Protein AF-0000000081599280 (afdb_homodimer)

Nearest PDB structures (foldseek):
  1cdo-assembly1_B  TM=9.807E-01  e=1.384E-72  Gadus morhua callarias
  8e7u-assembly1_A  TM=9.708E-01  e=4.066E-59  Equus caballus
  7u9n-assembly1_A  TM=9.710E-01  e=2.262E-58  Equus caballus
  1p0c-assembly1_A  TM=9.677E-01  e=3.759E-55  Pelophylax perezi
  8h2a-assembly1_B  TM=9.079E-01  e=8.576E-33  Formosa agariphila

Sequence (756 aa):
MSTAGKVIKCKAAVAWEPNKPMVIEEIEVAPPQANEVRIKIVATGVCHTDLYHLFEGMHKDGFPAVLGHEGAGIVESVGPGVTEFQPGDKVIPLFISQCRECRFCKNPKTNQCEKGWAADSHDVMALAESRFTCKGKKVLQFMGTSTFSEYTVMNQMAVAKIDPAAPLDKVCLLGCGVCTGYGAAVNTAKVEPGSTCAVFGLGAVGLAAVMGCKAAGAKRIIAVDINPDKFEKAKVFGATEFVNPKDHNKPINEVLAEMTGGGVDYSLECVGNVAVMRSALESCIKGWGVSVLVGWTDLHDFAARPIQLIAGRTWKGSLFGGFKSKDGVPEMVKAYLNKKVKLDEFITHKMTLDQVNDAIELMKHGKCIRTVLSVSPQMSTAGKVIKCKAAVAWEPNKPMVIEEIEVAPPQANEVRIKIVATGVCHTDLYHLFEGMHKDGFPAVLGHEGAGIVESVGPGVTEFQPGDKVIPLFISQCRECRFCKNPKTNQCEKGWAADSHDVMALAESRFTCKGKKVLQFMGTSTFSEYTVMNQMAVAKIDPAAPLDKVCLLGCGVCTGYGAAVNTAKVEPGSTCAVFGLGAVGLAAVMGCKAAGAKRIIAVDINPDKFEKAKVFGATEFVNPKDHNKPINEVLAEMTGGGVDYSLECVGNVAVMRSALESCIKGWGVSVLVGWTDLHDFAARPIQLIAGRTWKGSLFGGFKSKDGVPEMVKAYLNKKVKLDEFITHKMTLDQVNDAIELMKHGKCIRTVLSVSPQ

InterPro domains:
  IPR002328 Alcohol dehydrogenase, zinc-type, conserved site [PS00059] (68-82)
  IPR011032 GroES-like superfamily [SSF50129] (3-191)
  IPR011032 GroES-like superfamily [SSF50129] (325-373)
  IPR013149 Alcohol dehydrogenase-like, C-terminal [PF00107] (204-332)
  IPR013154 Alcohol dehydrogenase-like, N-terminal [PF08240] (34-162)
  IPR020843 Enoylreductase domain [SM00829] (17-373)
  IPR036291 NAD(P)-binding domain superfamily [SSF51735] (167-339)

pLDDT: mean 96.65, std 4.57, range [48.19, 99.0]

Secondary structure (DSSP, 8-state):
---TTS-EEEEEEEE-STTS--EEEEEEEPPP-TTEEEEEEEEEE--HHHHIIIIIS--STT-SEE---EEEEEEEEE-TT--S--TT-EEEE-SS---SSSHHHH-TT----TTSGGGT-TTTTS-S--SEEETTEEEEEGGGT--SBSEEEEEGGGEEE--TTS-HHHHGGGGTHHHHHHHIIIIIS---TT-EEEEE--SHHHHHHHHHHHHHT-SEEEEE-S-GGGHHHHHHHT--EEE-GGG-SS-HHHHHHHHHTS-BSEEEE-S--HHHHHHHHHTBPTTT-EEEE-S---SS-EEE-THHHHTT-EEEE-SGGG--HHHHHHHHHHHHHTTSS--GGGEEEEEEGGGHHHHHHHHHTT--SEEEEE-S--/---TTS-EEEEEEEE-STTS--EEEEEEEPPP-TTEEEEEEEEEE--HHHHIIIIIS---TT-SEE---EEEEEEEEE-TT--S--TT-EEEE-SS---SSSHHHH-TT----TTSGGGT-TTTTS-S--SEEETTEEEEEGGGT--SBSEEEEEGGGEEE--TTS-HHHHGGGGTHHHHHHHIIIIIS---TT-EEEEE--SHHHHHHHHHHHHHT-SEEEEE-S-GGGHHHHHHHT--EEE-GGG-SS-HHHHHHHHHTS-BSEEEE-S--HHHHHHHHHTBPTTT-EEEE-S---SS-EEE-THHHHTT-EEEE-SGGG--HHHHHHHHHHHHHTTSS--GGGEEEEEEGGGHHHHHHHHHTT--SEEEEE-S--

Solvent-accessible surface area (backbone atoms only — not comparable to full-atom values): 36415 Å² total; per-residue (Å²): 129,83,62,64,83,34,71,42,78,40,53,27,37,34,30,65,48,65,72,50,77,60,41,83,37,70,30,38,36,50,44,39,48,76,34,12,31,21,32,37,26,25,15,20,33,64,52,66,68,51,50,34,56,36,66,64,63,78,46,77,60,55,53,29,15,25,39,32,45,17,13,11,27,31,29,62,34,67,16,59,83,49,79,89,69,53,64,68,40,36,33,30,42,28,52,54,18,43,73,66,70,44,77,40,43,65,34,91,68,31,36,51,25,74,85,30,56,65,59,82,21,66,85,40,33,35,44,90,75,54,58,34,31,42,94,89,34,76,28,31,28,27,45,55,35,14,40,40,21,34,54,35,56,36,51,54,44,25,42,22,69,44,66,80,82,58,56,42,77,52,57,6,42,50,28,34,49,40,36,26,15,21,22,28,24,45,61,56,66,46,50,46,66,66,33,37,35,35,35,34,26,66,47,46,34,19,37,21,23,36,32,16,32,41,73,36,35,35,66,38,28,32,37,31,34,81,55,72,82,44,50,67,59,32,43,77,38,48,36,72,42,78,45,43,55,80,79,47,94,58,62,54,26,58,54,44,15,68,76,55,77,53,20,23,48,32,19,39,26,34,67,33,46,47,70,54,44,34,39,32,47,62,20,21,16,71,27,58,7,34,20,32,39,54,32,71,54,83,86,56,58,29,53,47,54,48,57,58,23,26,48,26,17,34,42,35,23,28,51,57,4,47,40,41,36,52,68,40,42,37,52,51,51,51,33,34,78,68,69,73,42,87,49,71,88,47,56,69,43,78,46,40,58,91,41,48,62,58,50,50,51,35,50,75,68,65,73,50,56,25,39,32,24,44,56,35,88,125,128,84,62,65,84,34,72,41,77,42,53,28,37,34,31,65,50,64,72,50,78,59,41,84,39,72,30,38,37,50,45,39,48,77,34,12,31,21,31,37,26,26,14,20,34,64,53,67,67,51,50,34,55,37,64,63,63,79,46,76,60,55,53,30,16,26,40,34,45,18,15,11,28,30,30,62,33,68,16,60,81,50,77,90,68,53,65,69,40,35,34,31,42,29,52,53,20,44,75,66,69,46,76,41,44,66,33,91,68,33,34,50,25,76,86,29,54,64,58,80,22,66,87,41,35,34,44,91,74,55,57,36,32,42,95,90,35,77,27,33,28,28,45,55,35,14,39,39,21,34,55,36,57,36,52,54,45,26,42,22,70,44,66,81,81,58,57,42,78,53,57,5,41,52,28,35,48,42,35,26,14,21,20,28,23,44,61,56,66,48,49,46,65,67,33,35,34,35,35,33,27,67,47,45,33,18,36,22,23,36,32,17,32,41,73,37,36,36,67,38,29,33,38,30,34,82,55,71,80,45,50,67,60,33,43,76,36,48,35,72,42,76,44,43,54,80,82,49,95,57,59,56,27,59,56,43,15,66,76,56,76,53,20,24,48,32,19,38,26,35,67,32,44,47,70,53,44,36,40,34,47,61,20,20,16,71,28,57,8,35,20,32,41,54,31,72,55,84,86,58,58,29,51,46,54,48,57,60,24,26,48,27,18,33,43,35,23,26,50,57,4,46,41,42,35,52,68,40,42,37,51,51,51,52,33,32,77,68,68,76,43,88,50,70,87,46,54,69,42,80,46,40,57,91,41,48,62,60,51,51,50,34,53,76,68,65,72,50,56,24,39,32,24,45,56,37,86,126

Organism: NCBI:txid303518

Foldseek 3Di:
DQCAQHKDWFWFFKQAFAPDGTDIATKIFGHEEAQKWKWQWFKFWDDVVQVCRRYNQPDGAQPGAQDGQLTKTFTRCYYHPHDPDDGGFIKAFALAFAPCPDPQNVDLQFLHDCPGCCNPPVSNQFDPDARMDGPRHDHTYGSQHRSSIRMGMHGPRRMAGADPVFDRLFLSNLNFQLLLQLLLQCPVLVAAAAFAEEFEDQFSSRLSVLLNNVLRHYPAYEYEDQDCVSVVLSVVSHHDHYDHCVVDPDQVLVVLCVVVVAATQEYEYAAADLVVQQSRLSRHHFAHHEYEYRHHDDPDDHDDDPCSPVRHYHYYYTGSSRDNRNPVSNVVSVCVVVVNDDRPSQEDEEEASVCVSVQSVCVVVVNHRMYMHGYDHD/DQCAQHKDWWWFFKDAFAPDGTDIATKIFGHEEAQKWKWFWFKFWDDVVQVCRRYNLPDGAQPGAQDGQLTKTFTRCYYHPHDPDDGGFIKAFALAFAPCPDPQNVDLLFLHDCPGCCNPPVSNQFDPDARMDGPRHDHTYGSQHRSRIRMGMHRPRRMAGADPVFDRLFLSNLNFQLLLQLLLQCPVLVAAAAFAEEFEDQFSSRLSVLLNNVLRHYPAYEYEDQDCVSVVLSVVSHHDHYDHCVVDPDQVLVVLCVVVVAATQEYEYAAADLVVQQSRLSRHHFAHHEYEYRHHDDPDDHDDDPCSPVRHYHYYYTGSSRDNRNPVSNVVSVCVVVVNDDRPSQEDEEEASVCVSVQSVCVVVVNHRMYMHGYDHD

Radius of gyration: 29.61 Å; Cα contacts (8 Å, |Δi|>4): 2128; chains: 2; bounding box: 52×96×65 Å

Structure (mmCIF, N/CA/C/O backbone):
data_AF-0000000081599280-model_v1
#
loop_
_entity.id
_entity.type
_entity.pdbx_description
1 polymer 'Alcohol dehydrogenase 1'
#
loop_
_atom_site.group_PDB
_atom_site.id
_atom_site.type_symbol
_atom_site.label_atom_id
_atom_site.label_alt_id
_atom_site.label_comp_id
_atom_site.label_asym_id
_atom_site.label_entity_id
_atom_site.label_seq_id
_atom_site.pdbx_PDB_ins_code
_atom_site.Cartn_x
_atom_site.Cartn_y
_atom_site.Cartn_z
_atom_site.occupancy
_atom_site.B_iso_or_equiv
_atom_site.auth_seq_id
_atom_site.auth_comp_id
_atom_site.auth_asym_id
_atom_site.auth_atom_id
_atom_site.pdbx_PDB_model_num
ATOM 1 N N . MET A 1 1 ? 10.539 -51.188 -18.266 1 48.19 1 MET A N 1
ATOM 2 C CA . MET A 1 1 ? 11.914 -50.719 -18.359 1 48.19 1 MET A CA 1
ATOM 3 C C . MET A 1 1 ? 12.062 -49.344 -17.703 1 48.19 1 MET A C 1
ATOM 5 O O . MET A 1 1 ? 11.164 -48.5 -17.797 1 48.19 1 MET A O 1
ATOM 9 N N . SER A 1 2 ? 13.164 -49.156 -16.891 1 67.81 2 SER A N 1
ATOM 10 C CA . SER A 1 2 ? 13.328 -47.938 -16.125 1 67.81 2 SER A CA 1
ATOM 11 C C . SER A 1 2 ? 13.516 -46.719 -17.031 1 67.81 2 SER A C 1
ATOM 13 O O . SER A 1 2 ? 14.258 -46.812 -18.016 1 67.81 2 SER A O 1
ATOM 15 N N . THR A 1 3 ? 12.648 -45.781 -17.078 1 82.06 3 THR A N 1
ATOM 16 C CA . THR A 1 3 ? 12.742 -44.562 -17.891 1 82.06 3 THR A CA 1
ATOM 17 C C . THR A 1 3 ? 13.781 -43.625 -17.312 1 82.06 3 THR A C 1
ATOM 19 O O . THR A 1 3 ? 14.055 -42.562 -17.891 1 82.06 3 THR A O 1
ATOM 22 N N . ALA A 1 4 ? 14.43 -44.062 -16.312 1 85.12 4 ALA A N 1
ATOM 23 C CA . ALA A 1 4 ? 15.453 -43.25 -15.688 1 85.12 4 ALA A CA 1
ATOM 24 C C . ALA A 1 4 ? 16.609 -43 -16.641 1 85.12 4 ALA A C 1
ATOM 26 O O . ALA A 1 4 ? 17.109 -43.906 -17.281 1 85.12 4 ALA A O 1
ATOM 27 N N . GLY A 1 5 ? 16.906 -41.75 -16.688 1 88.88 5 GLY A N 1
ATOM 28 C CA . GLY A 1 5 ? 18.047 -41.344 -17.5 1 88.88 5 GLY A CA 1
ATOM 29 C C . GLY A 1 5 ? 17.734 -41.344 -18.984 1 88.88 5 GLY A C 1
ATOM 30 O O . GLY A 1 5 ? 18.625 -41.062 -19.812 1 88.88 5 GLY A O 1
ATOM 31 N N . LYS A 1 6 ? 16.531 -41.562 -19.406 1 95.81 6 LYS A N 1
ATOM 32 C CA . LYS A 1 6 ? 16.156 -41.625 -20.812 1 95.81 6 LYS A CA 1
ATOM 33 C C . LYS A 1 6 ? 15.125 -40.562 -21.156 1 95.81 6 LYS A C 1
ATOM 35 O O . LYS A 1 6 ? 14.398 -40.094 -20.281 1 95.81 6 LYS A O 1
ATOM 40 N N . VAL A 1 7 ? 15.141 -40.219 -22.406 1 97.5 7 VAL A N 1
ATOM 41 C CA . VAL A 1 7 ? 14.078 -39.344 -22.906 1 97.5 7 VAL A CA 1
ATOM 42 C C . VAL A 1 7 ? 12.75 -40.094 -22.922 1 97.5 7 VAL A C 1
ATOM 44 O O . VAL A 1 7 ? 12.703 -41.281 -23.328 1 97.5 7 VAL A O 1
ATOM 47 N N . ILE A 1 8 ? 11.719 -39.469 -22.484 1 97.75 8 ILE A N 1
ATOM 48 C CA . ILE A 1 8 ? 10.383 -40.062 -22.531 1 97.75 8 ILE A CA 1
ATOM 49 C C . ILE A 1 8 ? 9.547 -39.344 -23.594 1 97.75 8 ILE A C 1
ATOM 51 O O . ILE A 1 8 ? 9.578 -38.125 -23.703 1 97.75 8 ILE A O 1
ATOM 55 N N . LYS A 1 9 ? 8.914 -40.125 -24.391 1 97.81 9 LYS A N 1
ATOM 56 C CA . LYS A 1 9 ? 7.883 -39.594 -25.266 1 97.81 9 LYS A CA 1
ATOM 57 C C . LYS A 1 9 ? 6.504 -39.688 -24.625 1 97.81 9 LYS A C 1
ATOM 59 O O . LYS A 1 9 ? 6.121 -40.75 -24.141 1 97.81 9 LYS A O 1
ATOM 64 N N . CYS A 1 10 ? 5.844 -38.625 -24.594 1 97.69 10 CYS A N 1
ATOM 65 C CA . CYS A 1 10 ? 4.551 -38.656 -23.922 1 97.69 10 CYS A CA 1
ATOM 66 C C . CYS A 1 10 ? 3.619 -37.562 -24.484 1 97.69 10 CYS A C 1
ATOM 68 O O . CYS A 1 10 ? 4.027 -36.75 -25.328 1 97.69 10 CYS A O 1
ATOM 70 N N . LYS A 1 11 ? 2.404 -37.594 -23.969 1 98.31 11 LYS A N 1
ATOM 71 C CA . LYS A 1 11 ? 1.356 -36.688 -24.406 1 98.31 11 LYS A CA 1
ATOM 72 C C . LYS A 1 11 ? 1.423 -35.375 -23.641 1 98.31 11 LYS A C 1
ATOM 74 O O . LYS A 1 11 ? 1.65 -35.344 -22.422 1 98.31 11 LYS A O 1
ATOM 79 N N . ALA A 1 12 ? 1.221 -34.25 -24.375 1 98.81 12 ALA A N 1
ATOM 80 C CA . ALA A 1 12 ? 1.124 -32.938 -23.781 1 98.81 12 ALA A CA 1
ATOM 81 C C . ALA A 1 12 ? 0.253 -32 -24.625 1 98.81 12 ALA A C 1
ATOM 83 O O . ALA A 1 12 ? 0.041 -32.25 -25.812 1 98.81 12 ALA A O 1
ATOM 84 N N . ALA A 1 13 ? -0.334 -31.062 -24.016 1 98.81 13 ALA A N 1
ATOM 85 C CA . ALA A 1 13 ? -0.998 -29.969 -24.719 1 98.81 13 ALA A CA 1
ATOM 86 C C . ALA A 1 13 ? -0.035 -28.812 -24.969 1 98.81 13 ALA A C 1
ATOM 88 O O . ALA A 1 13 ? 0.412 -28.156 -24.031 1 98.81 13 ALA A O 1
ATOM 89 N N . VAL A 1 14 ? 0.272 -28.5 -26.203 1 98.69 14 VAL A N 1
ATOM 90 C CA . VAL A 1 14 ? 1.261 -27.484 -26.547 1 98.69 14 VAL A CA 1
ATOM 91 C C . VAL A 1 14 ? 0.557 -26.234 -27.062 1 98.69 14 VAL A C 1
ATOM 93 O O . VAL A 1 14 ? -0.3 -26.328 -27.953 1 98.69 14 VAL A O 1
ATOM 96 N N . ALA A 1 15 ? 0.824 -25.141 -26.484 1 97.88 15 ALA A N 1
ATOM 97 C CA . ALA A 1 15 ? 0.454 -23.828 -27.031 1 97.88 15 ALA A CA 1
ATOM 98 C C . ALA A 1 15 ? 1.521 -23.328 -28 1 97.88 15 ALA A C 1
ATOM 100 O O . ALA A 1 15 ? 2.545 -22.781 -27.578 1 97.88 15 ALA A O 1
ATOM 101 N N . TRP A 1 16 ? 1.251 -23.344 -29.203 1 97.06 16 TRP A N 1
ATOM 102 C CA . TRP A 1 16 ? 2.262 -23.031 -30.203 1 97.06 16 TRP A CA 1
ATOM 103 C C . TRP A 1 16 ? 2.377 -21.516 -30.406 1 97.06 16 TRP A C 1
ATOM 105 O O . TRP A 1 16 ? 3.465 -21 -30.672 1 97.06 16 TRP A O 1
ATOM 115 N N . GLU A 1 17 ? 1.288 -20.797 -30.344 1 95.38 17 GLU A N 1
ATOM 116 C CA . GLU A 1 17 ? 1.244 -19.344 -30.516 1 95.38 17 GLU A CA 1
ATOM 117 C C . GLU A 1 17 ? 0.096 -18.734 -29.719 1 95.38 17 GLU A C 1
ATOM 119 O O . GLU A 1 17 ? -0.846 -19.438 -29.344 1 95.38 17 GLU A O 1
ATOM 124 N N . PRO A 1 18 ? 0.223 -17.453 -29.453 1 94.62 18 PRO A N 1
ATOM 125 C CA . PRO A 1 18 ? -0.866 -16.797 -28.719 1 94.62 18 PRO A CA 1
ATOM 126 C C . PRO A 1 18 ? -2.176 -16.781 -29.5 1 94.62 18 PRO A C 1
ATOM 128 O O . PRO A 1 18 ? -2.158 -16.797 -30.734 1 94.62 18 PRO A O 1
ATOM 131 N N . ASN A 1 19 ? -3.305 -16.781 -28.844 1 94.75 19 ASN A N 1
ATOM 132 C CA . ASN A 1 19 ? -4.652 -16.609 -29.391 1 94.75 19 ASN A CA 1
ATOM 133 C C . ASN A 1 19 ? -5.051 -17.797 -30.266 1 94.75 19 ASN A C 1
ATOM 135 O O . ASN A 1 19 ? -5.777 -17.625 -31.25 1 94.75 19 ASN A O 1
ATOM 139 N N . LYS A 1 20 ? -4.504 -18.953 -30.031 1 95.94 20 LYS A N 1
ATOM 140 C CA . LYS A 1 20 ? -4.883 -20.203 -30.672 1 95.94 20 LYS A CA 1
ATOM 141 C C . LYS A 1 20 ? -5.055 -21.312 -29.641 1 95.94 20 LYS A C 1
ATOM 143 O O . LYS A 1 20 ? -4.367 -21.328 -28.609 1 95.94 20 LYS A O 1
ATOM 148 N N . PRO A 1 21 ? -5.977 -22.219 -29.906 1 97.19 21 PRO A N 1
ATOM 149 C CA . PRO A 1 21 ? -6.109 -23.344 -28.984 1 97.19 21 PRO A CA 1
ATOM 150 C C . PRO A 1 21 ? -4.836 -24.188 -28.891 1 97.19 21 PRO A C 1
ATOM 152 O O . PRO A 1 21 ? -4.008 -24.172 -29.797 1 97.19 21 PRO A O 1
ATOM 155 N N . MET A 1 22 ? -4.699 -24.875 -27.812 1 98.25 22 MET A N 1
ATOM 156 C CA . MET A 1 22 ? -3.566 -25.781 -27.656 1 98.25 22 MET A CA 1
ATOM 157 C C . MET A 1 22 ? -3.729 -27.016 -28.547 1 98.25 22 MET A C 1
ATOM 159 O O . MET A 1 22 ? -4.844 -27.359 -28.953 1 98.25 22 MET A O 1
ATOM 163 N N . VAL A 1 23 ? -2.625 -27.656 -28.844 1 98.69 23 VAL A N 1
ATOM 164 C CA . VAL A 1 23 ? -2.611 -28.859 -29.672 1 98.69 23 VAL A CA 1
ATOM 165 C C . VAL A 1 23 ? -2.043 -30.031 -28.875 1 98.69 23 VAL A C 1
ATOM 167 O O . VAL A 1 23 ? -0.983 -29.922 -28.25 1 98.69 23 VAL A O 1
ATOM 170 N N . ILE A 1 24 ? -2.848 -31.141 -28.875 1 98.69 24 ILE A N 1
ATOM 171 C CA . ILE A 1 24 ? -2.32 -32.344 -28.25 1 98.69 24 ILE A CA 1
ATOM 172 C C . ILE A 1 24 ? -1.2 -32.938 -29.109 1 98.69 24 ILE A C 1
ATOM 174 O O . ILE A 1 24 ? -1.413 -33.25 -30.281 1 98.69 24 ILE A O 1
ATOM 178 N N . GLU A 1 25 ? -0.039 -33 -28.484 1 98.75 25 GLU A N 1
ATOM 179 C CA . GLU A 1 25 ? 1.158 -33.469 -29.188 1 98.75 25 GLU A CA 1
ATOM 180 C C . GLU A 1 25 ? 1.806 -34.625 -28.438 1 98.75 25 GLU A C 1
ATOM 182 O O . GLU A 1 25 ? 1.539 -34.844 -27.266 1 98.75 25 GLU A O 1
ATOM 187 N N . GLU A 1 26 ? 2.539 -35.375 -29.156 1 98.62 26 GLU A N 1
ATOM 188 C CA . GLU A 1 26 ? 3.592 -36.188 -28.531 1 98.62 26 GLU A CA 1
ATOM 189 C C . GLU A 1 26 ? 4.883 -35.375 -28.406 1 98.62 26 GLU A C 1
ATOM 191 O O . GLU A 1 26 ? 5.422 -34.875 -29.391 1 98.62 26 GLU A O 1
ATOM 196 N N . ILE A 1 27 ? 5.312 -35.188 -27.156 1 98.75 27 ILE A N 1
ATOM 197 C CA . ILE A 1 27 ? 6.539 -34.438 -26.953 1 98.75 27 ILE A CA 1
ATOM 198 C C . ILE A 1 27 ? 7.621 -35.344 -26.375 1 98.75 27 ILE A C 1
ATOM 200 O O . ILE A 1 27 ? 7.344 -36.469 -25.984 1 98.75 27 ILE A O 1
ATOM 204 N N . GLU A 1 28 ? 8.805 -34.844 -26.375 1 98.62 28 GLU A N 1
ATOM 205 C CA . GLU A 1 28 ? 9.922 -35.469 -25.688 1 98.62 28 GLU A CA 1
ATOM 206 C C . GLU A 1 28 ? 10.266 -34.75 -24.391 1 98.62 28 GLU A C 1
ATOM 208 O O . GLU A 1 28 ? 10.383 -33.531 -24.375 1 98.62 28 GLU A O 1
ATOM 213 N N . VAL A 1 29 ? 10.375 -35.5 -23.312 1 98.56 29 VAL A N 1
ATOM 214 C CA . VAL A 1 29 ? 10.781 -34.969 -22.016 1 98.56 29 VAL A CA 1
ATOM 215 C C . VAL A 1 29 ? 12.141 -35.562 -21.625 1 98.56 29 VAL A C 1
ATOM 217 O O . VAL A 1 29 ? 12.281 -36.781 -21.484 1 98.56 29 VAL A O 1
ATOM 220 N N . ALA A 1 30 ? 13.086 -34.75 -21.484 1 98.25 30 ALA A N 1
ATOM 221 C CA . ALA A 1 30 ? 14.453 -35.125 -21.156 1 98.25 30 ALA A CA 1
ATOM 222 C C . ALA A 1 30 ? 14.539 -35.688 -19.734 1 98.25 30 ALA A C 1
ATOM 224 O O . ALA A 1 30 ? 13.68 -35.406 -18.891 1 98.25 30 ALA A O 1
ATOM 225 N N . PRO A 1 31 ? 15.547 -36.562 -19.5 1 98 31 PRO A N 1
ATOM 226 C CA . PRO A 1 31 ? 15.766 -36.969 -18.109 1 98 31 PRO A CA 1
ATOM 227 C C . PRO A 1 31 ? 16.203 -35.812 -17.219 1 98 31 PRO A C 1
ATOM 229 O O . PRO A 1 31 ? 16.75 -34.812 -17.703 1 98 31 PRO A O 1
ATOM 232 N N . PRO A 1 32 ? 15.906 -35.906 -15.914 1 98.06 32 PRO A N 1
ATOM 233 C CA . PRO A 1 32 ? 16.312 -34.812 -15.008 1 98.06 32 PRO A CA 1
ATOM 234 C C . PRO A 1 32 ? 17.828 -34.656 -14.922 1 98.06 32 PRO A C 1
ATOM 236 O O . PRO A 1 32 ? 18.547 -35.656 -14.852 1 98.06 32 PRO A O 1
ATOM 239 N N . GLN A 1 33 ? 18.266 -33.469 -14.961 1 97.19 33 GLN A N 1
ATOM 240 C CA . GLN A 1 33 ? 19.656 -33.094 -14.75 1 97.19 33 GLN A CA 1
ATOM 241 C C . GLN A 1 33 ? 19.953 -32.906 -13.266 1 97.19 33 GLN A C 1
ATOM 243 O O . GLN A 1 33 ? 19.172 -33.312 -12.406 1 97.19 33 GLN A O 1
ATOM 248 N N . ALA A 1 34 ? 21.188 -32.312 -13 1 97.38 34 ALA A N 1
ATOM 249 C CA . ALA A 1 34 ? 21.594 -32.094 -11.617 1 97.38 34 ALA A CA 1
ATOM 250 C C . ALA A 1 34 ? 20.547 -31.281 -10.859 1 97.38 34 ALA A C 1
ATOM 252 O O . ALA A 1 34 ? 20.109 -30.234 -11.32 1 97.38 34 ALA A O 1
ATOM 253 N N . ASN A 1 35 ? 20.062 -31.828 -9.711 1 97.56 35 ASN A N 1
ATOM 254 C CA . ASN A 1 35 ? 19.156 -31.203 -8.758 1 97.56 35 ASN A CA 1
ATOM 255 C C . ASN A 1 35 ? 17.719 -31.172 -9.297 1 97.56 35 ASN A C 1
ATOM 257 O O . ASN A 1 35 ? 16.859 -30.484 -8.734 1 97.56 35 ASN A O 1
ATOM 261 N N . GLU A 1 36 ? 17.484 -31.938 -10.328 1 97.88 36 GLU A N 1
ATOM 262 C CA . GLU A 1 36 ? 16.156 -31.922 -10.93 1 97.88 36 GLU A CA 1
ATOM 263 C C . GLU A 1 36 ? 15.406 -33.219 -10.633 1 97.88 36 GLU A C 1
ATOM 265 O O . GLU A 1 36 ? 16.016 -34.219 -10.289 1 97.88 36 GLU A O 1
ATOM 270 N N . VAL A 1 37 ? 14.109 -33.094 -10.75 1 98.38 37 VAL A N 1
ATOM 271 C CA . VAL A 1 37 ? 13.188 -34.219 -10.555 1 98.38 37 VAL A CA 1
ATOM 272 C C . VAL A 1 37 ? 12.242 -34.312 -11.75 1 98.38 37 VAL A C 1
ATOM 274 O O . VAL A 1 37 ? 11.781 -33.281 -12.273 1 98.38 37 VAL A O 1
ATOM 277 N N . ARG A 1 38 ? 12.047 -35.469 -12.25 1 98.69 38 ARG A N 1
ATOM 278 C CA . ARG A 1 38 ? 11.008 -35.719 -13.242 1 98.69 38 ARG A CA 1
ATOM 279 C C . ARG A 1 38 ? 9.75 -36.281 -12.594 1 98.69 38 ARG A C 1
ATOM 281 O O . ARG A 1 38 ? 9.828 -37.25 -11.836 1 98.69 38 ARG A O 1
ATOM 288 N N . ILE A 1 39 ? 8.664 -35.719 -12.898 1 98.62 39 ILE A N 1
ATOM 289 C CA . ILE A 1 39 ? 7.402 -36.031 -12.242 1 98.62 39 ILE A CA 1
ATOM 290 C C . ILE A 1 39 ? 6.398 -36.562 -13.266 1 98.62 39 ILE A C 1
ATOM 292 O O . ILE A 1 39 ? 6.234 -35.969 -14.336 1 98.62 39 ILE A O 1
ATOM 296 N N . LYS A 1 40 ? 5.789 -37.656 -12.969 1 98.69 40 LYS A N 1
ATOM 297 C CA . LYS A 1 40 ? 4.602 -38.125 -13.695 1 98.69 40 LYS A CA 1
ATOM 298 C C . LYS A 1 40 ? 3.346 -37.438 -13.18 1 98.69 40 LYS A C 1
ATOM 300 O O . LYS A 1 40 ? 2.896 -37.688 -12.062 1 98.69 40 LYS A O 1
ATOM 305 N N . ILE A 1 41 ? 2.787 -36.625 -13.984 1 98.88 41 ILE A N 1
ATOM 306 C CA . ILE A 1 41 ? 1.629 -35.844 -13.555 1 98.88 41 ILE A CA 1
ATOM 307 C C . ILE A 1 41 ? 0.381 -36.719 -13.578 1 98.88 41 ILE A C 1
ATOM 309 O O . ILE A 1 41 ? 0.105 -37.406 -14.57 1 98.88 41 ILE A O 1
ATOM 313 N N . VAL A 1 42 ? -0.325 -36.688 -12.5 1 98.81 42 VAL A N 1
ATOM 314 C CA . VAL A 1 42 ? -1.536 -37.5 -12.383 1 98.81 42 VAL A CA 1
ATOM 315 C C . VAL A 1 42 ? -2.762 -36.625 -12.664 1 98.81 42 VAL A C 1
ATOM 317 O O . VAL A 1 42 ? -3.65 -37.031 -13.422 1 98.81 42 VAL A O 1
ATOM 320 N N . ALA A 1 43 ? -2.803 -35.469 -12.078 1 98.81 43 ALA A N 1
ATOM 321 C CA . ALA A 1 43 ? -3.928 -34.562 -12.227 1 98.81 43 ALA A CA 1
ATOM 322 C C . ALA A 1 43 ? -3.453 -33.125 -12.219 1 98.81 43 ALA A C 1
ATOM 324 O O . ALA A 1 43 ? -2.436 -32.781 -11.609 1 98.81 43 ALA A O 1
ATOM 325 N N . THR A 1 44 ? -4.16 -32.25 -12.914 1 98.69 44 THR A N 1
ATOM 326 C CA . THR A 1 44 ? -3.84 -30.828 -12.969 1 98.69 44 THR A CA 1
ATOM 327 C C . THR A 1 44 ? -5.109 -30 -13.109 1 98.69 44 THR A C 1
ATOM 329 O O . THR A 1 44 ? -6.059 -30.406 -13.781 1 98.69 44 THR A O 1
ATOM 332 N N . GLY A 1 45 ? -5.156 -28.922 -12.375 1 98.19 45 GLY A N 1
ATOM 333 C CA . GLY A 1 45 ? -6.227 -27.953 -12.57 1 98.19 45 GLY A CA 1
ATOM 334 C C . GLY A 1 45 ? -5.973 -27 -13.719 1 98.19 45 GLY A C 1
ATOM 335 O O . GLY A 1 45 ? -4.832 -26.859 -14.172 1 98.19 45 GLY A O 1
ATOM 336 N N . VAL A 1 46 ? -7.039 -26.453 -14.258 1 97.88 46 VAL A N 1
ATOM 337 C CA . VAL A 1 46 ? -6.953 -25.391 -15.242 1 97.88 46 VAL A CA 1
ATOM 338 C C . VAL A 1 46 ? -7.18 -24.047 -14.555 1 97.88 46 VAL A C 1
ATOM 340 O O . VAL A 1 46 ? -8.18 -23.844 -13.859 1 97.88 46 VAL A O 1
ATOM 343 N N . CYS A 1 47 ? -6.277 -23.125 -14.727 1 96.25 47 CYS A N 1
ATOM 344 C CA . CYS A 1 47 ? -6.281 -21.844 -14.031 1 96.25 47 CYS A CA 1
ATOM 345 C C . CYS A 1 47 ? -6.414 -20.688 -15.016 1 96.25 47 CYS A C 1
ATOM 347 O O . CYS A 1 47 ? -6.055 -20.812 -16.188 1 96.25 47 CYS A O 1
ATOM 349 N N . HIS A 1 48 ? -6.914 -19.578 -14.531 1 94.56 48 HIS A N 1
ATOM 350 C CA . HIS A 1 48 ? -7.082 -18.406 -15.383 1 94.56 48 HIS A CA 1
ATOM 351 C C . HIS A 1 48 ? -5.742 -17.922 -15.938 1 94.56 48 HIS A C 1
ATOM 353 O O . HIS A 1 48 ? -5.68 -17.391 -17.047 1 94.56 48 HIS A O 1
ATOM 359 N N . THR A 1 49 ? -4.691 -18.109 -15.25 1 94.69 49 THR A N 1
ATOM 360 C CA . THR A 1 49 ? -3.371 -17.719 -15.734 1 94.69 49 THR A CA 1
ATOM 361 C C . THR A 1 49 ? -3.041 -18.453 -17.031 1 94.69 49 THR A C 1
ATOM 363 O O . THR A 1 49 ? -2.352 -17.891 -17.906 1 94.69 49 THR A O 1
ATOM 366 N N . ASP A 1 50 ? -3.527 -19.672 -17.203 1 95.81 50 ASP A N 1
ATOM 367 C CA . ASP A 1 50 ? -3.383 -20.375 -18.484 1 95.81 50 ASP A CA 1
ATOM 368 C C . ASP A 1 50 ? -4.121 -19.641 -19.594 1 95.81 50 ASP A C 1
ATOM 370 O O . ASP A 1 50 ? -3.561 -19.406 -20.672 1 95.81 50 ASP A O 1
ATOM 374 N N . LEU A 1 51 ? -5.34 -19.344 -19.281 1 94.94 51 LEU A N 1
ATOM 375 C CA . LEU A 1 51 ? -6.168 -18.594 -20.219 1 94.94 51 LEU A CA 1
ATOM 376 C C . LEU A 1 51 ? -5.562 -17.234 -20.516 1 94.94 51 LEU A C 1
ATOM 378 O O . LEU A 1 51 ? -5.523 -16.797 -21.672 1 94.94 51 LEU A O 1
ATOM 382 N N . TYR A 1 52 ? -5.117 -16.562 -19.484 1 93.25 52 TYR A N 1
ATOM 383 C CA . TYR A 1 52 ? -4.508 -15.25 -19.641 1 93.25 52 TYR A CA 1
ATOM 384 C C . TYR A 1 52 ? -3.318 -15.312 -20.594 1 93.25 52 TYR A C 1
ATOM 386 O O . TYR A 1 52 ? -3.215 -14.5 -21.516 1 93.25 52 TYR A O 1
ATOM 394 N N . HIS A 1 53 ? -2.436 -16.234 -20.391 1 93.69 53 HIS A N 1
ATOM 395 C CA . HIS A 1 53 ? -1.242 -16.359 -21.219 1 93.69 53 HIS A CA 1
ATOM 396 C C . HIS A 1 53 ? -1.61 -16.672 -22.672 1 93.69 53 HIS A C 1
ATOM 398 O O . HIS A 1 53 ? -0.99 -16.141 -23.594 1 93.69 53 HIS A O 1
ATOM 404 N N . LEU A 1 54 ? -2.652 -17.406 -22.812 1 94 54 LEU A N 1
ATOM 405 C CA . LEU A 1 54 ? -3.043 -17.859 -24.141 1 94 54 LEU A CA 1
ATOM 406 C C . LEU A 1 54 ? -3.793 -16.766 -24.906 1 94 54 LEU A C 1
ATOM 408 O O . LEU A 1 54 ? -3.576 -16.578 -26.094 1 94 54 LEU A O 1
ATOM 412 N N . PHE A 1 55 ? -4.652 -16.031 -24.156 1 93.56 55 PHE A N 1
ATOM 413 C CA . PHE A 1 55 ? -5.645 -15.273 -24.922 1 93.56 55 PHE A CA 1
ATOM 414 C C . PHE A 1 55 ? -5.672 -13.812 -24.5 1 93.56 55 PHE A C 1
ATOM 416 O O . PHE A 1 55 ? -6.223 -12.969 -25.203 1 93.56 55 PHE A O 1
ATOM 423 N N . GLU A 1 56 ? -5.059 -13.477 -23.344 1 90.62 56 GLU A N 1
ATOM 424 C CA . GLU A 1 56 ? -5.293 -12.133 -22.828 1 90.62 56 GLU A CA 1
ATOM 425 C C . GLU A 1 56 ? -3.996 -11.328 -22.766 1 90.62 56 GLU A C 1
ATOM 427 O O . GLU A 1 56 ? -3.984 -10.133 -23.062 1 90.62 56 GLU A O 1
ATOM 432 N N . GLY A 1 57 ? -2.898 -11.938 -22.453 1 86.38 57 GLY A N 1
ATOM 433 C CA . GLY A 1 57 ? -1.645 -11.242 -22.219 1 86.38 57 GLY A CA 1
ATOM 434 C C . GLY A 1 57 ? -1.035 -10.656 -23.469 1 86.38 57 GLY A C 1
ATOM 435 O O . GLY A 1 57 ? -0.311 -9.656 -23.406 1 86.38 57 GLY A O 1
ATOM 436 N N . MET A 1 58 ? -1.293 -11.211 -24.609 1 75.94 58 MET A N 1
ATOM 437 C CA . MET A 1 58 ? -0.881 -10.742 -25.938 1 75.94 58 MET A CA 1
ATOM 438 C C . MET A 1 58 ? 0.639 -10.758 -26.062 1 75.94 58 MET A C 1
ATOM 440 O O . MET A 1 58 ? 1.203 -10.008 -26.859 1 75.94 58 MET A O 1
ATOM 444 N N . HIS A 1 59 ? 1.332 -11.367 -25.141 1 81.12 59 HIS A N 1
ATOM 445 C CA . HIS A 1 59 ? 2.783 -11.477 -25.234 1 81.12 59 HIS A CA 1
ATOM 446 C C . HIS A 1 59 ? 3.182 -12.531 -26.266 1 81.12 59 HIS A C 1
ATOM 448 O O . HIS A 1 59 ? 2.602 -13.617 -26.297 1 81.12 59 HIS A O 1
ATOM 454 N N . LYS A 1 60 ? 4.113 -12.109 -27.062 1 83.69 60 LYS A N 1
ATOM 455 C CA . LYS A 1 60 ? 4.539 -13.055 -28.078 1 83.69 60 LYS A CA 1
ATOM 456 C C . LYS A 1 60 ? 5.66 -13.953 -27.578 1 83.69 60 LYS A C 1
ATOM 458 O O . LYS A 1 60 ? 5.855 -15.062 -28.078 1 83.69 60 LYS A O 1
ATOM 463 N N . ASP A 1 61 ? 6.195 -13.406 -26.547 1 87.75 61 ASP A N 1
ATOM 464 C CA . ASP A 1 61 ? 7.242 -14.219 -25.938 1 87.75 61 ASP A CA 1
ATOM 465 C C . ASP A 1 61 ? 6.652 -15.289 -25.031 1 87.75 61 ASP A C 1
ATOM 467 O O . ASP A 1 61 ? 5.453 -15.266 -24.734 1 87.75 61 ASP A O 1
ATOM 471 N N . GLY A 1 62 ? 7.215 -16.469 -24.922 1 91.44 62 GLY A N 1
ATOM 472 C CA . GLY A 1 62 ? 6.75 -17.547 -24.047 1 91.44 62 GLY A CA 1
ATOM 473 C C . GLY A 1 62 ? 6.133 -18.703 -24.812 1 91.44 62 GLY A C 1
ATOM 474 O O . GLY A 1 62 ? 5.426 -19.531 -24.219 1 91.44 62 GLY A O 1
ATOM 475 N N . PHE A 1 63 ? 6.215 -18.578 -26.109 1 94.44 63 PHE A N 1
ATOM 476 C CA . PHE A 1 63 ? 5.727 -19.641 -26.969 1 94.44 63 PHE A CA 1
ATOM 477 C C . PHE A 1 63 ? 6.852 -20.203 -27.828 1 94.44 63 PHE A C 1
ATOM 479 O O . PHE A 1 63 ? 7.82 -19.5 -28.125 1 94.44 63 PHE A O 1
ATOM 486 N N . PRO A 1 64 ? 6.66 -21.453 -28.281 1 96.75 64 PRO A N 1
ATOM 487 C CA . PRO A 1 64 ? 5.68 -22.438 -27.828 1 96.75 64 PRO A CA 1
ATOM 488 C C . PRO A 1 64 ? 5.93 -22.906 -26.391 1 96.75 64 PRO A C 1
ATOM 490 O O . PRO A 1 64 ? 7.078 -22.938 -25.938 1 96.75 64 PRO A O 1
ATOM 493 N N . ALA A 1 65 ? 4.891 -23.281 -25.75 1 97.5 65 ALA A N 1
ATOM 494 C CA . ALA A 1 65 ? 5.035 -23.719 -24.359 1 97.5 65 ALA A CA 1
ATOM 495 C C . ALA A 1 65 ? 4.004 -24.797 -24.031 1 97.5 65 ALA A C 1
ATOM 497 O O . ALA A 1 65 ? 2.953 -24.875 -24.656 1 97.5 65 ALA A O 1
ATOM 498 N N . VAL A 1 66 ? 4.34 -25.688 -23.109 1 98.5 66 VAL A N 1
ATOM 499 C CA . VAL A 1 66 ? 3.342 -26.484 -22.406 1 98.5 66 VAL A CA 1
ATOM 500 C C . VAL A 1 66 ? 2.828 -25.719 -21.188 1 98.5 66 VAL A C 1
ATOM 502 O O . VAL A 1 66 ? 3.609 -25.328 -20.328 1 98.5 66 VAL A O 1
ATOM 505 N N . LEU A 1 67 ? 1.508 -25.469 -21.125 1 98 67 LEU A N 1
ATOM 506 C CA . LEU A 1 67 ? 0.945 -24.672 -20.031 1 98 67 LEU A CA 1
ATOM 507 C C . LEU A 1 67 ? 0.591 -25.562 -18.844 1 98 67 LEU A C 1
ATOM 509 O O . LEU A 1 67 ? 1.147 -26.656 -18.688 1 98 67 LEU A O 1
ATOM 513 N N . GLY A 1 68 ? -0.143 -25.016 -17.922 1 98.19 68 GLY A N 1
ATOM 514 C CA . GLY A 1 68 ? -0.508 -25.703 -16.703 1 98.19 68 GLY A CA 1
ATOM 515 C C . GLY A 1 68 ? 0.503 -25.516 -15.586 1 98.19 68 GLY A C 1
ATOM 516 O O . GLY A 1 68 ? 1.712 -25.562 -15.82 1 98.19 68 GLY A O 1
ATOM 517 N N . HIS A 1 69 ? -0.022 -25.312 -14.359 1 98 69 HIS A N 1
ATOM 518 C CA . HIS A 1 69 ? 0.898 -25.109 -13.242 1 98 69 HIS A CA 1
ATOM 519 C C . HIS A 1 69 ? 0.279 -25.578 -11.93 1 98 69 HIS A C 1
ATOM 521 O O . HIS A 1 69 ? 0.925 -25.516 -10.883 1 98 69 HIS A O 1
ATOM 527 N N . GLU A 1 70 ? -0.968 -26.062 -11.977 1 97.62 70 GLU A N 1
ATOM 528 C CA . GLU A 1 70 ? -1.68 -26.578 -10.812 1 97.62 70 GLU A CA 1
ATOM 529 C C . GLU A 1 70 ? -1.749 -28.109 -10.844 1 97.62 70 GLU A C 1
ATOM 531 O O . GLU A 1 70 ? -2.822 -28.672 -11.039 1 97.62 70 GLU A O 1
ATOM 536 N N . GLY A 1 71 ? -0.661 -28.734 -10.539 1 98.5 71 GLY A N 1
ATOM 537 C CA . GLY A 1 71 ? -0.629 -30.172 -10.742 1 98.5 71 GLY A CA 1
ATOM 538 C C . GLY A 1 71 ? -0.206 -30.953 -9.508 1 98.5 71 GLY A C 1
ATOM 539 O O . GLY A 1 71 ? 0.266 -30.359 -8.531 1 98.5 71 GLY A O 1
ATOM 540 N N . ALA A 1 72 ? -0.452 -32.219 -9.531 1 98.88 72 ALA A N 1
ATOM 541 C CA . ALA A 1 72 ? 0.059 -33.219 -8.578 1 98.88 72 ALA A CA 1
ATOM 542 C C . ALA A 1 72 ? 0.448 -34.5 -9.281 1 98.88 72 ALA A C 1
ATOM 544 O O . ALA A 1 72 ? -0.17 -34.875 -10.281 1 98.88 72 ALA A O 1
ATOM 545 N N . GLY A 1 73 ? 1.469 -35.062 -8.781 1 98.75 73 GLY A N 1
ATOM 546 C CA . GLY A 1 73 ? 1.965 -36.25 -9.438 1 98.75 73 GLY A CA 1
ATOM 547 C C . GLY A 1 73 ? 2.896 -37.094 -8.562 1 98.75 73 GLY A C 1
ATOM 548 O O . GLY A 1 73 ? 2.854 -36.969 -7.336 1 98.75 73 GLY A O 1
ATOM 549 N N . ILE A 1 74 ? 3.592 -37.938 -9.266 1 98.5 74 ILE A N 1
ATOM 550 C CA . ILE A 1 74 ? 4.492 -38.906 -8.617 1 98.5 74 ILE A CA 1
ATOM 551 C C . ILE A 1 74 ? 5.895 -38.781 -9.211 1 98.5 74 ILE A C 1
ATOM 553 O O . ILE A 1 74 ? 6.055 -38.719 -10.43 1 98.5 74 ILE A O 1
ATOM 557 N N . VAL A 1 75 ? 6.871 -38.719 -8.289 1 98.44 75 VAL A N 1
ATOM 558 C CA . VAL A 1 75 ? 8.25 -38.656 -8.766 1 98.44 75 VAL A CA 1
ATOM 559 C C . VAL A 1 75 ? 8.57 -39.906 -9.578 1 98.44 75 VAL A C 1
ATOM 561 O O . VAL A 1 75 ? 8.438 -41.031 -9.086 1 98.44 75 VAL A O 1
ATOM 564 N N . GLU A 1 76 ? 8.945 -39.688 -10.781 1 98.25 76 GLU A N 1
ATOM 565 C CA . GLU A 1 76 ? 9.32 -40.781 -11.664 1 98.25 76 GLU A CA 1
ATOM 566 C C . GLU A 1 76 ? 10.812 -41.062 -11.57 1 98.25 76 GLU A C 1
ATOM 568 O O . GLU A 1 76 ? 11.219 -42.25 -11.5 1 98.25 76 GLU A O 1
ATOM 573 N N . SER A 1 77 ? 11.633 -40.125 -11.578 1 98.25 77 SER A N 1
ATOM 574 C CA . SER A 1 77 ? 13.086 -40.25 -11.469 1 98.25 77 SER A CA 1
ATOM 575 C C . SER A 1 77 ? 13.703 -38.969 -10.938 1 98.25 77 SER A C 1
ATOM 577 O O . SER A 1 77 ? 13.039 -37.906 -10.867 1 98.25 77 SER A O 1
ATOM 579 N N . VAL A 1 78 ? 14.984 -39.062 -10.492 1 98.19 78 VAL A N 1
ATOM 580 C CA . VAL A 1 78 ? 15.688 -37.906 -9.938 1 98.19 78 VAL A CA 1
ATOM 581 C C . VAL A 1 78 ? 17.078 -37.812 -10.547 1 98.19 78 VAL A C 1
ATOM 583 O O . VAL A 1 78 ? 17.656 -38.844 -10.961 1 98.19 78 VAL A O 1
ATOM 586 N N . GLY A 1 79 ? 17.562 -36.594 -10.664 1 97.69 79 GLY A N 1
ATOM 587 C CA . GLY A 1 79 ? 18.938 -36.375 -11.109 1 97.69 79 GLY A CA 1
ATOM 588 C C . GLY A 1 79 ? 19.938 -36.375 -9.969 1 97.69 79 GLY A C 1
ATOM 589 O O . GLY A 1 79 ? 19.562 -36.5 -8.797 1 97.69 79 GLY A O 1
ATOM 590 N N . PRO A 1 80 ? 21.25 -36.25 -10.367 1 97.19 80 PRO A N 1
ATOM 591 C CA . PRO A 1 80 ? 22.281 -36.156 -9.336 1 97.19 80 PRO A CA 1
ATOM 592 C C . PRO A 1 80 ? 22.094 -34.969 -8.398 1 97.19 80 PRO A C 1
ATOM 594 O O . PRO A 1 80 ? 21.719 -33.875 -8.844 1 97.19 80 PRO A O 1
ATOM 597 N N . GLY A 1 81 ? 22.344 -35.188 -7.113 1 97.25 81 GLY A N 1
ATOM 598 C CA . GLY A 1 81 ? 22.312 -34.094 -6.152 1 97.25 81 GLY A CA 1
ATOM 599 C C . GLY A 1 81 ? 20.953 -33.906 -5.496 1 97.25 81 GLY A C 1
ATOM 600 O O . GLY A 1 81 ? 20.812 -33.125 -4.562 1 97.25 81 GLY A O 1
ATOM 601 N N . VAL A 1 82 ? 19.969 -34.625 -5.992 1 97.94 82 VAL A N 1
ATOM 602 C CA . VAL A 1 82 ? 18.656 -34.562 -5.359 1 97.94 82 VAL A CA 1
ATOM 603 C C . VAL A 1 82 ? 18.688 -35.344 -4.039 1 97.94 82 VAL A C 1
ATOM 605 O O . VAL A 1 82 ? 19.125 -36.5 -3.996 1 97.94 82 VAL A O 1
ATOM 608 N N . THR A 1 83 ? 18.25 -34.688 -2.992 1 94.12 83 THR A N 1
ATOM 609 C CA . THR A 1 83 ? 18.375 -35.312 -1.683 1 94.12 83 THR A CA 1
ATOM 610 C C . THR A 1 83 ? 17 -35.438 -1.021 1 94.12 83 THR A C 1
ATOM 612 O O . THR A 1 83 ? 16.797 -36.281 -0.16 1 94.12 83 THR A O 1
ATOM 615 N N . GLU A 1 84 ? 16.031 -34.719 -1.424 1 94.81 84 GLU A N 1
ATOM 616 C CA . GLU A 1 84 ? 14.781 -34.625 -0.684 1 94.81 84 GLU A CA 1
ATOM 617 C C . GLU A 1 84 ? 13.703 -35.531 -1.303 1 94.81 84 GLU A C 1
ATOM 619 O O . GLU A 1 84 ? 12.633 -35.688 -0.727 1 94.81 84 GLU A O 1
ATOM 624 N N . PHE A 1 85 ? 14.039 -36.156 -2.471 1 98.38 85 PHE A N 1
ATOM 625 C CA . PHE A 1 85 ? 13.016 -36.875 -3.227 1 98.38 85 PHE A CA 1
ATOM 626 C C . PHE A 1 85 ? 13.539 -38.219 -3.715 1 98.38 85 PHE A C 1
ATOM 628 O O . PHE A 1 85 ? 14.742 -38.375 -3.936 1 98.38 85 PHE A O 1
ATOM 635 N N . GLN A 1 86 ? 12.609 -39.125 -3.877 1 97.75 86 GLN A N 1
ATOM 636 C CA . GLN A 1 86 ? 12.859 -40.438 -4.492 1 97.75 86 GLN A CA 1
ATOM 637 C C . GLN A 1 86 ? 11.672 -40.875 -5.332 1 97.75 86 GLN A C 1
ATOM 639 O O . GLN A 1 86 ? 10.539 -40.438 -5.105 1 97.75 86 GLN A O 1
ATOM 644 N N . PRO A 1 87 ? 11.938 -41.781 -6.336 1 97.75 87 PRO A N 1
ATOM 645 C CA . PRO A 1 87 ? 10.82 -42.281 -7.125 1 97.75 87 PRO A CA 1
ATOM 646 C C . PRO A 1 87 ? 9.688 -42.844 -6.258 1 97.75 87 PRO A C 1
ATOM 648 O O . PRO A 1 87 ? 9.945 -43.531 -5.281 1 97.75 87 PRO A O 1
ATOM 651 N N . GLY A 1 88 ? 8.484 -42.438 -6.562 1 97.44 88 GLY A N 1
ATOM 652 C CA . GLY A 1 88 ? 7.34 -42.875 -5.805 1 97.44 88 GLY A CA 1
ATOM 653 C C . GLY A 1 88 ? 6.758 -41.844 -4.883 1 97.44 88 GLY A C 1
ATOM 654 O O . GLY A 1 88 ? 5.617 -41.938 -4.438 1 97.44 88 GLY A O 1
ATOM 655 N N . ASP A 1 89 ? 7.531 -40.844 -4.59 1 98.38 89 ASP A N 1
ATOM 656 C CA . ASP A 1 89 ? 7.035 -39.75 -3.75 1 98.38 89 ASP A CA 1
ATOM 657 C C . ASP A 1 89 ? 5.883 -39 -4.43 1 98.38 89 ASP A C 1
ATOM 659 O O . ASP A 1 89 ? 5.941 -38.719 -5.629 1 98.38 89 ASP A O 1
ATOM 663 N N . LYS A 1 90 ? 4.785 -38.719 -3.701 1 98.62 90 LYS A N 1
ATOM 664 C CA . LYS A 1 90 ? 3.746 -37.812 -4.18 1 98.62 90 LYS A CA 1
ATOM 665 C C . LYS A 1 90 ? 4.156 -36.375 -3.996 1 98.62 90 LYS A C 1
ATOM 667 O O . LYS A 1 90 ? 4.695 -36 -2.951 1 98.62 90 LYS A O 1
ATOM 672 N N . VAL A 1 91 ? 3.941 -35.562 -5.02 1 98.88 91 VAL A N 1
ATOM 673 C CA . VAL A 1 91 ? 4.48 -34.219 -4.98 1 98.88 91 VAL A CA 1
ATOM 674 C C . VAL A 1 91 ? 3.51 -33.25 -5.668 1 98.88 91 VAL A C 1
ATOM 676 O O . VAL A 1 91 ? 2.633 -33.688 -6.422 1 98.88 91 VAL A O 1
ATOM 679 N N . ILE A 1 92 ? 3.621 -32.031 -5.355 1 98.88 92 ILE A N 1
ATOM 680 C CA . ILE A 1 92 ? 2.99 -30.906 -6.051 1 98.88 92 ILE A CA 1
ATOM 681 C C . ILE A 1 92 ? 4.062 -30 -6.645 1 98.88 92 ILE A C 1
ATOM 683 O O . ILE A 1 92 ? 4.93 -29.5 -5.926 1 98.88 92 ILE A O 1
ATOM 687 N N . PRO A 1 93 ? 4.105 -29.828 -8.023 1 98.56 93 PRO A N 1
ATOM 688 C CA . PRO A 1 93 ? 4.969 -28.812 -8.633 1 98.56 93 PRO A CA 1
ATOM 689 C C . PRO A 1 93 ? 4.621 -27.391 -8.18 1 98.56 93 PRO A C 1
ATOM 691 O O . PRO A 1 93 ? 3.445 -27.062 -8.039 1 98.56 93 PRO A O 1
ATOM 694 N N . LEU A 1 94 ? 5.648 -26.578 -7.973 1 98.31 94 LEU A N 1
ATOM 695 C CA . LEU A 1 94 ? 5.453 -25.219 -7.461 1 98.31 94 LEU A CA 1
ATOM 696 C C . LEU A 1 94 ? 5.965 -24.188 -8.453 1 98.31 94 LEU A C 1
ATOM 698 O O . LEU A 1 94 ? 7.113 -24.25 -8.898 1 98.31 94 LEU A O 1
ATOM 702 N N . PHE A 1 95 ? 5.176 -23.203 -8.773 1 96.44 95 PHE A N 1
ATOM 703 C CA . PHE A 1 95 ? 5.652 -22.172 -9.68 1 96.44 95 PHE A CA 1
ATOM 704 C C . PHE A 1 95 ? 6.473 -21.125 -8.93 1 96.44 95 PHE A C 1
ATOM 706 O O . PHE A 1 95 ? 7.199 -20.344 -9.547 1 96.44 95 PHE A O 1
ATOM 713 N N . ILE A 1 96 ? 6.363 -21.062 -7.609 1 96.19 96 ILE A N 1
ATOM 714 C CA . ILE A 1 96 ? 7.258 -20.281 -6.77 1 96.19 96 ILE A CA 1
ATOM 715 C C . ILE A 1 96 ? 8.242 -21.203 -6.055 1 96.19 96 ILE A C 1
ATOM 717 O O . ILE A 1 96 ? 7.836 -22.078 -5.293 1 96.19 96 ILE A O 1
ATOM 721 N N . SER A 1 97 ? 9.531 -20.938 -6.25 1 96.56 97 SER A N 1
ATOM 722 C CA . SER A 1 97 ? 10.562 -21.797 -5.691 1 96.56 97 SER A CA 1
ATOM 723 C C . SER A 1 97 ? 10.906 -21.391 -4.262 1 96.56 97 SER A C 1
ATOM 725 O O . SER A 1 97 ? 10.594 -20.281 -3.834 1 96.56 97 SER A O 1
ATOM 727 N N . GLN A 1 98 ? 11.523 -22.25 -3.561 1 98 98 GLN A N 1
ATOM 728 C CA . GLN A 1 98 ? 12.094 -22.031 -2.236 1 98 98 GLN A CA 1
ATOM 729 C C . GLN A 1 98 ? 13.43 -22.75 -2.076 1 98 98 GLN A C 1
ATOM 731 O O . GLN A 1 98 ? 13.453 -23.938 -1.725 1 98 98 GLN A O 1
ATOM 736 N N . CYS A 1 99 ? 14.5 -22.062 -2.244 1 97.12 99 CYS A N 1
ATOM 737 C CA . CYS A 1 99 ? 15.82 -22.688 -2.207 1 97.12 99 CYS A CA 1
ATOM 738 C C . CYS A 1 99 ? 16.375 -22.703 -0.79 1 97.12 99 CYS A C 1
ATOM 740 O O . CYS A 1 99 ? 17.328 -23.438 -0.503 1 97.12 99 CYS A O 1
ATOM 742 N N . ARG A 1 100 ? 15.844 -21.828 0.054 1 97.44 100 ARG A N 1
ATOM 743 C CA . ARG A 1 100 ? 16.141 -21.734 1.479 1 97.44 100 ARG A CA 1
ATOM 744 C C . ARG A 1 100 ? 17.516 -21.109 1.71 1 97.44 100 ARG A C 1
ATOM 746 O O . ARG A 1 100 ? 17.953 -20.969 2.854 1 97.44 100 ARG A O 1
ATOM 753 N N . GLU A 1 101 ? 18.188 -20.625 0.7 1 97.62 101 GLU A N 1
ATOM 754 C CA . GLU A 1 101 ? 19.562 -20.156 0.849 1 97.62 101 GLU A CA 1
ATOM 755 C C . GLU A 1 101 ? 19.688 -18.688 0.442 1 97.62 101 GLU A C 1
ATOM 757 O O . GLU A 1 101 ? 20.531 -17.969 0.973 1 97.62 101 GLU A O 1
ATOM 762 N N . CYS A 1 102 ? 18.922 -18.328 -0.476 1 97.12 102 CYS A N 1
ATOM 763 C CA . CYS A 1 102 ? 19.094 -16.969 -1.002 1 97.12 102 CYS A CA 1
ATOM 764 C C . CYS A 1 102 ? 18.562 -15.938 -0.022 1 97.12 102 CYS A C 1
ATOM 766 O O . CYS A 1 102 ? 17.891 -16.281 0.955 1 97.12 102 CYS A O 1
ATOM 768 N N . ARG A 1 103 ? 18.859 -14.664 -0.237 1 95.75 103 ARG A N 1
ATOM 769 C CA . ARG A 1 103 ? 18.5 -13.594 0.679 1 95.75 103 ARG A CA 1
ATOM 770 C C . ARG A 1 103 ? 16.984 -13.461 0.794 1 95.75 103 ARG A C 1
ATOM 772 O O . ARG A 1 103 ? 16.453 -13.109 1.854 1 95.75 103 ARG A O 1
ATOM 779 N N . PHE A 1 104 ? 16.203 -13.812 -0.217 1 97.31 104 PHE A N 1
ATOM 780 C CA . PHE A 1 104 ? 14.742 -13.766 -0.161 1 97.31 104 PHE A CA 1
ATOM 781 C C . PHE A 1 104 ? 14.195 -14.914 0.683 1 97.31 104 PHE A C 1
ATOM 783 O O . PHE A 1 104 ? 13.336 -14.703 1.539 1 97.31 104 PHE A O 1
ATOM 790 N N . CYS A 1 105 ? 14.711 -16.078 0.491 1 97.88 105 CYS A N 1
ATOM 791 C CA . CYS A 1 105 ? 14.266 -17.219 1.272 1 97.88 105 CYS A CA 1
ATOM 792 C C . CYS A 1 105 ? 14.562 -17.031 2.754 1 97.88 105 CYS A C 1
ATOM 794 O O . CYS A 1 105 ? 13.805 -17.484 3.611 1 97.88 105 CYS A O 1
ATOM 796 N N . LYS A 1 106 ? 15.602 -16.328 3 1 97.75 106 LYS A N 1
ATOM 797 C CA . LYS A 1 106 ? 16.016 -16.125 4.387 1 97.75 106 LYS A CA 1
ATOM 798 C C . LYS A 1 106 ? 15.242 -14.977 5.023 1 97.75 106 LYS A C 1
ATOM 800 O O . LYS A 1 106 ? 15.25 -14.82 6.246 1 97.75 106 LYS A O 1
ATOM 805 N N . ASN A 1 107 ? 14.633 -14.133 4.27 1 97.06 107 ASN A N 1
ATOM 806 C CA . ASN A 1 107 ? 13.852 -13.016 4.777 1 97.06 107 ASN A CA 1
ATOM 807 C C . ASN A 1 107 ? 12.422 -13.445 5.125 1 97.06 107 ASN A C 1
ATOM 809 O O . ASN A 1 107 ? 11.703 -13.953 4.266 1 97.06 107 ASN A O 1
ATOM 813 N N . PRO A 1 108 ? 11.984 -13.25 6.32 1 96.5 108 PRO A N 1
ATOM 814 C CA . PRO A 1 108 ? 10.656 -13.711 6.734 1 96.5 108 PRO A CA 1
ATOM 815 C C . PRO A 1 108 ? 9.523 -12.883 6.125 1 96.5 108 PRO A C 1
ATOM 817 O O . PRO A 1 108 ? 8.359 -13.273 6.211 1 96.5 108 PRO A O 1
ATOM 820 N N . LYS A 1 109 ? 9.859 -11.797 5.367 1 96.94 109 LYS A N 1
ATOM 821 C CA . LYS A 1 109 ? 8.82 -10.883 4.902 1 96.94 109 LYS A CA 1
ATOM 822 C C . LYS A 1 109 ? 8.414 -11.203 3.467 1 96.94 109 LYS A C 1
ATOM 824 O O . LYS A 1 109 ? 7.559 -10.516 2.893 1 96.94 109 LYS A O 1
ATOM 829 N N . THR A 1 110 ? 9 -12.18 2.881 1 97.81 110 THR A N 1
ATOM 830 C CA . THR A 1 110 ? 8.664 -12.531 1.507 1 97.81 110 THR A CA 1
ATOM 831 C C . THR A 1 110 ? 8.664 -14.047 1.322 1 97.81 110 THR A C 1
ATOM 833 O O . THR A 1 110 ? 9.273 -14.773 2.115 1 97.81 110 THR A O 1
ATOM 836 N N . ASN A 1 111 ? 7.906 -14.438 0.348 1 98 111 ASN A N 1
ATOM 837 C CA . ASN A 1 111 ? 7.883 -15.859 0.016 1 98 111 ASN A CA 1
ATOM 838 C C . ASN A 1 111 ? 8.609 -16.141 -1.295 1 98 111 ASN A C 1
ATOM 840 O O . ASN A 1 111 ? 8.625 -17.281 -1.772 1 98 111 ASN A O 1
ATOM 844 N N . GLN A 1 112 ? 9.266 -15.164 -1.86 1 96.94 112 GLN A N 1
ATOM 845 C CA . GLN A 1 112 ? 9.875 -15.297 -3.176 1 96.94 112 GLN A CA 1
ATOM 846 C C . GLN A 1 112 ? 11.273 -15.922 -3.072 1 96.94 112 GLN A C 1
ATO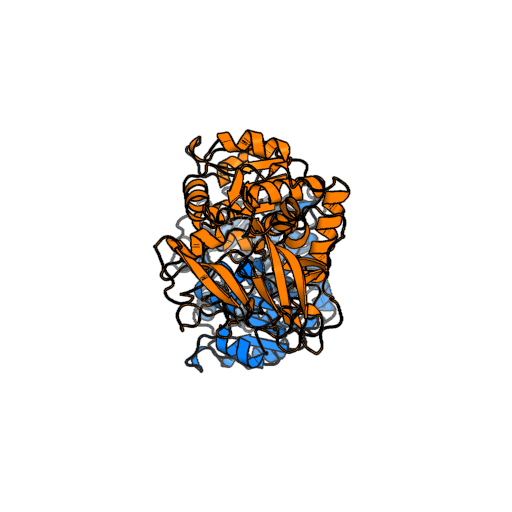M 848 O O . GLN A 1 112 ? 11.805 -16.078 -1.974 1 96.94 112 GLN A O 1
ATOM 853 N N . CYS A 1 113 ? 11.805 -16.312 -4.188 1 97.06 113 CYS A N 1
ATOM 854 C CA . CYS A 1 113 ? 13.125 -16.922 -4.297 1 97.06 113 CYS A CA 1
ATOM 855 C C . CYS A 1 113 ? 13.891 -16.344 -5.48 1 97.06 113 CYS A C 1
ATOM 857 O O . CYS A 1 113 ? 13.367 -16.281 -6.594 1 97.06 113 CYS A O 1
ATOM 859 N N . GLU A 1 114 ? 15.094 -15.977 -5.312 1 94.75 114 GLU A N 1
ATOM 860 C CA . GLU A 1 114 ? 15.859 -15.328 -6.375 1 94.75 114 GLU A CA 1
ATOM 861 C C . GLU A 1 114 ? 16.328 -16.344 -7.414 1 94.75 114 GLU A C 1
ATOM 863 O O . GLU A 1 114 ? 16.734 -15.969 -8.516 1 94.75 114 GLU A O 1
ATOM 868 N N . LYS A 1 115 ? 16.203 -17.578 -7.117 1 93.31 115 LYS A N 1
ATOM 869 C CA . LYS A 1 115 ? 16.719 -18.625 -8.008 1 93.31 115 LYS A CA 1
ATOM 870 C C . LYS A 1 115 ? 15.617 -19.172 -8.906 1 93.31 115 LYS A C 1
ATOM 872 O O . LYS A 1 115 ? 15.891 -19.953 -9.812 1 93.31 115 LYS A O 1
ATOM 877 N N . GLY A 1 116 ? 14.414 -18.75 -8.648 1 90.69 116 GLY A N 1
ATOM 878 C CA . GLY A 1 116 ? 13.297 -19.219 -9.453 1 90.69 116 GLY A CA 1
ATOM 879 C C . GLY A 1 116 ? 13.062 -18.391 -10.695 1 90.69 116 GLY A C 1
ATOM 880 O O . GLY A 1 116 ? 13.594 -17.281 -10.812 1 90.69 116 GLY A O 1
ATOM 881 N N . TRP A 1 117 ? 12.25 -18.891 -11.586 1 86.75 117 TRP A N 1
ATOM 882 C CA . TRP A 1 117 ? 11.953 -18.234 -12.852 1 86.75 117 TRP A CA 1
ATOM 883 C C . TRP A 1 117 ? 11.32 -16.875 -12.617 1 86.75 117 TRP A C 1
ATOM 885 O O . TRP A 1 117 ? 11.516 -15.945 -13.414 1 86.75 117 TRP A O 1
ATOM 895 N N . ALA A 1 118 ? 10.555 -16.734 -11.594 1 86.06 118 ALA A N 1
ATOM 896 C CA . ALA A 1 118 ? 9.719 -15.57 -11.344 1 86.06 118 ALA A CA 1
ATOM 897 C C . ALA A 1 118 ? 10.562 -14.359 -10.953 1 86.06 118 ALA A C 1
ATOM 899 O O . ALA A 1 118 ? 10.07 -13.227 -10.961 1 86.06 118 ALA A O 1
ATOM 900 N N . ALA A 1 119 ? 11.781 -14.586 -10.68 1 85.56 119 ALA A N 1
ATOM 901 C CA . ALA A 1 119 ? 12.656 -13.5 -10.242 1 85.56 119 ALA A CA 1
ATOM 902 C C . ALA A 1 119 ? 12.891 -12.508 -11.375 1 85.56 119 ALA A C 1
ATOM 904 O O . ALA A 1 119 ? 12.883 -11.289 -11.148 1 85.56 119 ALA A O 1
ATOM 905 N N . ASP A 1 120 ? 12.961 -12.961 -12.578 1 82.25 120 ASP A N 1
ATOM 906 C CA . ASP A 1 120 ? 13.359 -12.023 -13.625 1 82.25 120 ASP A CA 1
ATOM 907 C C . ASP A 1 120 ? 12.633 -12.32 -14.938 1 82.25 120 ASP A C 1
ATOM 909 O O . ASP A 1 120 ? 12.969 -11.758 -15.984 1 82.25 120 ASP A O 1
ATOM 913 N N . SER A 1 121 ? 11.625 -13.203 -14.898 1 83.62 121 SER A N 1
ATOM 914 C CA . SER A 1 121 ? 11.023 -13.602 -16.172 1 83.62 121 SER A CA 1
ATOM 915 C C . SER A 1 121 ? 9.5 -13.578 -16.094 1 83.62 121 SER A C 1
ATOM 917 O O . SER A 1 121 ? 8.828 -14.414 -16.688 1 83.62 121 SER A O 1
ATOM 919 N N . HIS A 1 122 ? 9.047 -12.641 -15.367 1 79.31 122 HIS A N 1
ATOM 920 C CA . HIS A 1 122 ? 7.602 -12.633 -15.164 1 79.31 122 HIS A CA 1
ATOM 921 C C . HIS A 1 122 ? 6.867 -12.219 -16.438 1 79.31 122 HIS A C 1
ATOM 923 O O . HIS A 1 122 ? 5.699 -12.562 -16.625 1 79.31 122 HIS A O 1
ATOM 929 N N . ASP A 1 123 ? 7.531 -11.586 -17.344 1 81.25 123 ASP A N 1
ATOM 930 C CA . ASP A 1 123 ? 6.934 -11.133 -18.594 1 81.25 123 ASP A CA 1
ATOM 931 C C . ASP A 1 123 ? 6.758 -12.289 -19.578 1 81.25 123 ASP A C 1
ATOM 933 O O . ASP A 1 123 ? 5.723 -12.406 -20.234 1 81.25 123 ASP A O 1
ATOM 937 N N . VAL A 1 124 ? 7.715 -13.266 -19.578 1 85.38 124 VAL A N 1
ATOM 938 C CA . VAL A 1 124 ? 7.703 -14.414 -20.484 1 85.38 124 VAL A CA 1
ATOM 939 C C . VAL A 1 124 ? 7.008 -15.594 -19.797 1 85.38 124 VAL A C 1
ATOM 941 O O . VAL A 1 124 ? 6.496 -16.5 -20.469 1 85.38 124 VAL A O 1
ATOM 944 N N . MET A 1 125 ? 7.074 -15.602 -18.516 1 90.19 125 MET A N 1
ATOM 945 C CA . MET A 1 125 ? 6.496 -16.625 -17.641 1 90.19 125 MET A CA 1
ATOM 946 C C . MET A 1 125 ? 7.141 -17.984 -17.891 1 90.19 125 MET A C 1
ATOM 948 O O . MET A 1 125 ? 6.465 -19 -17.828 1 90.19 125 MET A O 1
ATOM 952 N N . ALA A 1 126 ? 8.375 -17.938 -18.297 1 90 126 ALA A N 1
ATOM 953 C CA . ALA A 1 126 ? 9.164 -19.156 -18.5 1 90 126 ALA A CA 1
ATOM 954 C C . ALA A 1 126 ? 10.656 -18.828 -18.562 1 90 126 ALA A C 1
ATOM 956 O O . ALA A 1 126 ? 11.031 -17.688 -18.859 1 90 126 ALA A O 1
ATOM 957 N N . LEU A 1 127 ? 11.461 -19.844 -18.266 1 88.19 127 LEU A N 1
ATOM 958 C CA . LEU A 1 127 ? 12.898 -19.734 -18.5 1 88.19 127 LEU A CA 1
ATOM 959 C C . LEU A 1 127 ? 13.258 -20.219 -19.906 1 88.19 127 LEU A C 1
ATOM 961 O O . LEU A 1 127 ? 12.523 -21.016 -20.484 1 88.19 127 LEU A O 1
ATOM 965 N N . ALA A 1 128 ? 14.422 -19.766 -20.312 1 87.56 128 ALA A N 1
ATOM 966 C CA . ALA A 1 128 ? 14.883 -20.141 -21.641 1 87.56 128 ALA A CA 1
ATOM 967 C C . ALA A 1 128 ? 15.234 -21.625 -21.703 1 87.56 128 ALA A C 1
ATOM 969 O O . ALA A 1 128 ? 15.039 -22.266 -22.734 1 87.56 128 ALA A O 1
ATOM 970 N N . GLU A 1 129 ? 15.742 -22.109 -20.641 1 90.44 129 GLU A N 1
ATOM 971 C CA . GLU A 1 129 ? 16.078 -23.531 -20.578 1 90.44 129 GLU A CA 1
ATOM 972 C C . GLU A 1 129 ? 14.836 -24.375 -20.328 1 90.44 129 GLU A C 1
ATOM 974 O O . GLU A 1 129 ? 14 -24.031 -19.5 1 90.44 129 GLU A O 1
ATOM 979 N N . SER A 1 130 ? 14.695 -25.438 -21.141 1 95.06 130 SER A N 1
ATOM 980 C CA . SER A 1 130 ? 13.547 -26.344 -21.047 1 95.06 130 SER A CA 1
ATOM 981 C C . SER A 1 130 ? 13.961 -27.797 -21.234 1 95.06 130 SER A C 1
ATOM 983 O O . SER A 1 130 ? 14.977 -28.078 -21.859 1 95.06 130 SER A O 1
ATOM 985 N N . ARG A 1 131 ? 13.211 -28.641 -20.703 1 97.94 131 ARG A N 1
ATOM 986 C CA . ARG A 1 131 ? 13.438 -30.078 -20.844 1 97.94 131 ARG A CA 1
ATOM 987 C C . ARG A 1 131 ? 12.492 -30.672 -21.875 1 97.94 131 ARG A C 1
ATOM 989 O O . ARG A 1 131 ? 12.469 -31.891 -22.078 1 97.94 131 ARG A O 1
ATOM 996 N N . PHE A 1 132 ? 11.734 -29.812 -22.578 1 98.56 132 PHE A N 1
ATOM 997 C CA . PHE A 1 132 ? 10.742 -30.281 -23.531 1 98.56 132 PHE A CA 1
ATOM 998 C C . PHE A 1 132 ? 11.211 -30.031 -24.953 1 98.56 132 PHE A C 1
ATOM 1000 O O . PHE A 1 132 ? 11.797 -28.984 -25.25 1 98.56 132 PHE A O 1
ATOM 1007 N N . THR A 1 133 ? 10.969 -30.938 -25.812 1 98.44 133 THR A N 1
ATOM 1008 C CA . THR A 1 133 ? 11.031 -30.734 -27.25 1 98.44 133 THR A CA 1
ATOM 1009 C C . THR A 1 133 ? 9.836 -31.375 -27.938 1 98.44 133 THR A C 1
ATOM 1011 O O . THR A 1 133 ? 9.258 -32.344 -27.438 1 98.44 133 THR A O 1
ATOM 1014 N N . CYS A 1 134 ? 9.461 -30.828 -29.016 1 98.56 134 CYS A N 1
ATOM 1015 C CA . CYS A 1 134 ? 8.391 -31.328 -29.875 1 98.56 134 CYS A CA 1
ATOM 1016 C C . CYS A 1 134 ? 8.703 -31.094 -31.344 1 98.56 134 CYS A C 1
ATOM 1018 O O . CYS A 1 134 ? 8.93 -29.953 -31.75 1 98.56 134 CYS A O 1
ATOM 1020 N N . LYS A 1 135 ? 8.734 -32.156 -32.125 1 97.31 135 LYS A N 1
ATOM 1021 C CA . LYS A 1 135 ? 9.023 -32.062 -33.562 1 97.31 135 LYS A CA 1
ATOM 1022 C C . LYS A 1 135 ? 10.336 -31.312 -33.812 1 97.31 135 LYS A C 1
ATOM 1024 O O . LYS A 1 135 ? 10.398 -30.422 -34.656 1 97.31 135 LYS A O 1
ATOM 1029 N N . GLY A 1 136 ? 11.227 -31.609 -32.938 1 96.44 136 GLY A N 1
ATOM 1030 C CA . GLY A 1 136 ? 12.578 -31.094 -33.094 1 96.44 136 GLY A CA 1
ATOM 1031 C C . GLY A 1 136 ? 12.742 -29.672 -32.594 1 96.44 136 GLY A C 1
ATOM 1032 O O . GLY A 1 136 ? 13.828 -29.094 -32.688 1 96.44 136 GLY A O 1
ATOM 1033 N N . LYS A 1 137 ? 11.75 -29.125 -32.094 1 97 137 LYS A N 1
ATOM 1034 C CA . LYS A 1 137 ? 11.797 -27.75 -31.594 1 97 137 LYS A CA 1
ATOM 1035 C C . LYS A 1 137 ? 11.688 -27.719 -30.062 1 97 137 LYS A C 1
ATOM 1037 O O . LYS A 1 137 ? 10.93 -28.484 -29.484 1 97 137 LYS A O 1
ATOM 1042 N N . LYS A 1 138 ? 12.422 -26.766 -29.5 1 96.81 138 LYS A N 1
ATOM 1043 C CA . LYS A 1 138 ? 12.297 -26.531 -28.062 1 96.81 138 LYS A CA 1
ATOM 1044 C C . LYS A 1 138 ? 10.922 -25.984 -27.719 1 96.81 138 LYS A C 1
ATOM 1046 O O . LYS A 1 138 ? 10.391 -25.125 -28.406 1 96.81 138 LYS A O 1
ATOM 1051 N N . VAL A 1 139 ? 10.344 -26.516 -26.719 1 97.94 139 VAL A N 1
ATOM 1052 C CA . VAL A 1 139 ? 9.078 -26.047 -26.141 1 97.94 139 VAL A CA 1
ATOM 1053 C C . VAL A 1 139 ? 9.305 -25.578 -24.703 1 97.94 139 VAL A C 1
ATOM 1055 O O . VAL A 1 139 ? 9.914 -26.281 -23.906 1 97.94 139 VAL A O 1
ATOM 1058 N N . LEU A 1 140 ? 8.859 -24.391 -24.344 1 96.62 140 LEU A N 1
ATOM 1059 C CA . LEU A 1 140 ? 9.125 -23.781 -23.047 1 96.62 140 LEU A CA 1
ATOM 1060 C C . LEU A 1 140 ? 8.258 -24.422 -21.953 1 96.62 140 LEU A C 1
ATOM 1062 O O . LEU A 1 140 ? 7.227 -25.031 -22.25 1 96.62 140 LEU A O 1
ATOM 1066 N N . GLN A 1 141 ? 8.734 -24.281 -20.75 1 96.69 141 GLN A N 1
ATOM 1067 C CA . GLN A 1 141 ? 7.961 -24.703 -19.594 1 96.69 141 GLN A CA 1
ATOM 1068 C C . GLN A 1 141 ? 7.297 -23.5 -18.922 1 96.69 141 GLN A C 1
ATOM 1070 O O . GLN A 1 141 ? 7.965 -22.688 -18.281 1 96.69 141 GLN A O 1
ATOM 1075 N N . PHE A 1 142 ? 6.047 -23.5 -18.969 1 96.38 142 PHE A N 1
ATOM 1076 C CA . PHE A 1 142 ? 5.242 -22.406 -18.453 1 96.38 142 PHE A CA 1
ATOM 1077 C C . PHE A 1 142 ? 5.32 -22.344 -16.922 1 96.38 142 PHE A C 1
ATOM 1079 O O . PHE A 1 142 ? 5.082 -23.344 -16.25 1 96.38 142 PHE A O 1
ATOM 1086 N N . MET A 1 143 ? 5.754 -21.141 -16.422 1 95.38 143 MET A N 1
ATOM 1087 C CA . MET A 1 143 ? 5.875 -20.844 -15 1 95.38 143 MET A CA 1
ATOM 1088 C C . MET A 1 143 ? 6.742 -21.875 -14.289 1 95.38 143 MET A C 1
ATOM 1090 O O . MET A 1 143 ? 6.508 -22.203 -13.125 1 95.38 143 MET A O 1
ATOM 1094 N N . GLY A 1 144 ? 7.578 -22.516 -15.023 1 93.88 144 GLY A N 1
ATOM 1095 C CA . GLY A 1 144 ? 8.539 -23.453 -14.484 1 93.88 144 GLY A CA 1
ATOM 1096 C C . GLY A 1 144 ? 7.926 -24.797 -14.141 1 93.88 144 GLY A C 1
ATOM 1097 O O . GLY A 1 144 ? 8.57 -25.641 -13.5 1 93.88 144 GLY A O 1
ATOM 1098 N N . THR A 1 145 ? 6.707 -25.094 -14.5 1 96.25 145 THR A N 1
ATOM 1099 C CA . THR A 1 145 ? 6.004 -26.312 -14.102 1 96.25 145 THR A CA 1
ATOM 1100 C C . THR A 1 145 ? 5.551 -27.094 -15.32 1 96.25 145 THR A C 1
ATOM 1102 O O . THR A 1 145 ? 6.227 -28.047 -15.742 1 96.25 145 THR A O 1
ATOM 1105 N N . SER A 1 146 ? 4.543 -26.656 -16.047 1 98.12 146 SER A N 1
ATOM 1106 C CA . SER A 1 146 ? 4.008 -27.281 -17.25 1 98.12 146 SER A CA 1
ATOM 1107 C C . SER A 1 146 ? 3.346 -28.625 -16.922 1 98.12 146 SER A C 1
ATOM 1109 O O . SER A 1 146 ? 3.795 -29.672 -17.391 1 98.12 146 SER A O 1
ATOM 1111 N N . THR A 1 147 ? 2.148 -28.516 -16.359 1 98.69 147 THR A N 1
ATOM 1112 C CA . THR A 1 147 ? 1.485 -29.719 -15.891 1 98.69 147 THR A CA 1
ATOM 1113 C C . THR A 1 147 ? 0.47 -30.219 -16.906 1 98.69 147 THR A C 1
ATOM 1115 O O . THR A 1 147 ? -0.185 -31.234 -16.688 1 98.69 147 THR A O 1
ATOM 1118 N N . PHE A 1 148 ? 0.313 -29.5 -18.062 1 98.81 148 PHE A N 1
ATOM 1119 C CA . PHE A 1 148 ? -0.471 -30.047 -19.156 1 98.81 148 PHE A CA 1
ATOM 1120 C C . PHE A 1 148 ? 0.356 -31.031 -19.984 1 98.81 148 PHE A C 1
ATOM 1122 O O . PHE A 1 148 ? 0.367 -30.953 -21.219 1 98.81 148 PHE A O 1
ATOM 1129 N N . SER A 1 149 ? 1.108 -31.828 -19.312 1 98.81 149 SER A N 1
ATOM 1130 C CA . SER A 1 149 ? 1.965 -32.875 -19.859 1 98.81 149 SER A CA 1
ATOM 1131 C C . SER A 1 149 ? 2.02 -34.094 -18.938 1 98.81 149 SER A C 1
ATOM 1133 O O . SER A 1 149 ? 1.98 -33.938 -17.703 1 98.81 149 SER A O 1
ATOM 1135 N N . GLU A 1 150 ? 2.143 -35.25 -19.484 1 98.75 150 GLU A N 1
ATOM 1136 C CA . GLU A 1 150 ? 2.195 -36.469 -18.656 1 98.75 150 GLU A CA 1
ATOM 1137 C C . GLU A 1 150 ? 3.434 -36.469 -17.766 1 98.75 150 GLU A C 1
ATOM 1139 O O . GLU A 1 150 ? 3.404 -37 -16.656 1 98.75 150 GLU A O 1
ATOM 1144 N N . TYR A 1 151 ? 4.484 -35.906 -18.281 1 98.56 151 TYR A N 1
ATOM 1145 C CA . TYR A 1 151 ? 5.707 -35.781 -17.5 1 98.56 151 TYR A CA 1
ATOM 1146 C C . TYR A 1 151 ? 6.254 -34.344 -17.547 1 98.56 151 TYR A C 1
ATOM 1148 O O . TYR A 1 151 ? 6.125 -33.656 -18.562 1 98.56 151 TYR A O 1
ATOM 1156 N N . THR A 1 152 ? 6.871 -33.938 -16.547 1 98.44 152 THR A N 1
ATOM 1157 C CA . THR A 1 152 ? 7.594 -32.688 -16.484 1 98.44 152 THR A CA 1
ATOM 1158 C C . THR A 1 152 ? 8.875 -32.844 -15.672 1 98.44 152 THR A C 1
ATOM 1160 O O . THR A 1 152 ? 9.078 -33.844 -14.992 1 98.44 152 THR A O 1
ATOM 1163 N N . VAL A 1 153 ? 9.789 -31.922 -15.828 1 98.31 153 VAL A N 1
ATOM 1164 C CA . VAL A 1 153 ? 11.062 -31.906 -15.117 1 98.31 153 VAL A CA 1
ATOM 1165 C C . VAL A 1 153 ? 11.281 -30.531 -14.477 1 98.31 153 VAL A C 1
ATOM 1167 O O . VAL A 1 153 ? 11.078 -29.5 -15.125 1 98.31 153 VAL A O 1
ATOM 1170 N N . MET A 1 154 ? 11.672 -30.547 -13.273 1 96.06 154 MET A N 1
ATOM 1171 C CA . MET A 1 154 ? 11.93 -29.266 -12.617 1 96.06 154 MET A CA 1
ATOM 1172 C C . MET A 1 154 ? 12.984 -29.422 -11.523 1 96.06 154 MET A C 1
ATOM 1174 O O . MET A 1 154 ? 13.305 -30.547 -11.117 1 96.06 154 MET A O 1
ATOM 1178 N N . ASN A 1 155 ? 13.516 -28.266 -11.125 1 96.69 155 ASN A N 1
ATOM 1179 C CA . ASN A 1 155 ? 14.469 -28.281 -10.023 1 96.69 155 ASN A CA 1
ATOM 1180 C C . ASN A 1 155 ? 13.789 -28.641 -8.703 1 96.69 155 ASN A C 1
ATOM 1182 O O . ASN A 1 155 ? 12.672 -28.203 -8.43 1 96.69 155 ASN A O 1
ATOM 1186 N N . GLN A 1 156 ? 14.469 -29.359 -7.801 1 97.81 156 GLN A N 1
ATOM 1187 C CA . GLN A 1 156 ? 13.906 -29.859 -6.551 1 97.81 156 GLN A CA 1
ATOM 1188 C C . GLN A 1 156 ? 13.469 -28.703 -5.652 1 97.81 156 GLN A C 1
ATOM 1190 O O . GLN A 1 156 ? 12.609 -28.875 -4.781 1 97.81 156 GLN A O 1
ATOM 1195 N N . MET A 1 157 ? 13.977 -27.453 -5.824 1 97.31 157 MET A N 1
ATOM 1196 C CA . MET A 1 157 ? 13.602 -26.297 -5.008 1 97.31 157 MET A CA 1
ATOM 1197 C C . MET A 1 157 ? 12.18 -25.844 -5.324 1 97.31 157 MET A C 1
ATOM 1199 O O . MET A 1 157 ? 11.602 -25.047 -4.594 1 97.31 157 MET A O 1
ATOM 1203 N N . ALA A 1 158 ? 11.586 -26.375 -6.375 1 97.5 158 ALA A N 1
ATOM 1204 C CA . ALA A 1 158 ? 10.25 -26 -6.824 1 97.5 158 ALA A CA 1
ATOM 1205 C C . ALA A 1 158 ? 9.297 -27.203 -6.777 1 97.5 158 ALA A C 1
ATOM 1207 O O . ALA A 1 158 ? 8.414 -27.328 -7.621 1 97.5 158 ALA A O 1
ATOM 1208 N N . VAL A 1 159 ? 9.5 -28.078 -5.859 1 98.56 159 VAL A N 1
ATOM 1209 C CA . VAL A 1 159 ? 8.664 -29.25 -5.664 1 98.56 159 VAL A CA 1
ATOM 1210 C C . VAL A 1 159 ? 8.336 -29.422 -4.184 1 98.56 159 VAL A C 1
ATOM 1212 O O . VAL A 1 159 ? 9.203 -29.25 -3.326 1 98.56 159 VAL A O 1
ATOM 1215 N N . ALA A 1 160 ? 7.141 -29.688 -3.896 1 98.69 160 ALA A N 1
ATOM 1216 C CA . ALA A 1 160 ? 6.746 -29.984 -2.52 1 98.69 160 ALA A CA 1
ATOM 1217 C C . ALA A 1 160 ? 6.379 -31.453 -2.355 1 98.69 160 ALA A C 1
ATOM 1219 O O . ALA A 1 160 ? 5.504 -31.969 -3.061 1 98.69 160 ALA A O 1
ATOM 1220 N N . LYS A 1 161 ? 7.066 -32.094 -1.47 1 98.31 161 LYS A N 1
ATOM 1221 C CA . LYS A 1 161 ? 6.656 -33.438 -1.071 1 98.31 161 LYS A CA 1
ATOM 1222 C C . LYS A 1 161 ? 5.414 -33.406 -0.183 1 98.31 161 LYS A C 1
ATOM 1224 O O . LYS A 1 161 ? 5.316 -32.562 0.712 1 98.31 161 LYS A O 1
ATOM 1229 N N . ILE A 1 162 ? 4.465 -34.312 -0.449 1 98.69 162 ILE A N 1
ATOM 1230 C CA . ILE A 1 162 ? 3.221 -34.188 0.302 1 98.69 162 ILE A CA 1
ATOM 1231 C C . ILE A 1 162 ? 2.875 -35.531 0.936 1 98.69 162 ILE A C 1
ATOM 1233 O O . ILE A 1 162 ? 3.549 -36.531 0.687 1 98.69 162 ILE A O 1
ATOM 1237 N N . ASP A 1 163 ? 1.874 -35.594 1.792 1 98.31 163 ASP A N 1
ATOM 1238 C CA . ASP A 1 163 ? 1.374 -36.781 2.469 1 98.31 163 ASP A CA 1
ATOM 1239 C C . ASP A 1 163 ? 0.959 -37.844 1.46 1 98.31 163 ASP A C 1
ATOM 1241 O O . ASP A 1 163 ? 0.169 -37.562 0.553 1 98.31 163 ASP A O 1
ATOM 1245 N N . PRO A 1 164 ? 1.482 -39.031 1.643 1 97.5 164 PRO A N 1
ATOM 1246 C CA . PRO A 1 164 ? 1.165 -40.125 0.697 1 97.5 164 PRO A CA 1
ATOM 1247 C C . PRO A 1 164 ? -0.327 -40.438 0.645 1 97.5 164 PRO A C 1
ATOM 1249 O O . PRO A 1 164 ? -0.806 -41 -0.337 1 97.5 164 PRO A O 1
ATOM 1252 N N . ALA A 1 165 ? -1.047 -40.031 1.599 1 98 165 ALA A N 1
ATOM 1253 C CA . ALA A 1 165 ? -2.477 -40.312 1.652 1 98 165 ALA A CA 1
ATOM 1254 C C . ALA A 1 165 ? -3.277 -39.312 0.841 1 98 165 ALA A C 1
ATOM 1256 O O . ALA A 1 165 ? -4.461 -39.5 0.565 1 98 165 ALA A O 1
ATOM 1257 N N . ALA A 1 166 ? -2.662 -38.25 0.387 1 97.81 166 ALA A N 1
ATOM 1258 C CA . ALA A 1 166 ? -3.365 -37.156 -0.271 1 97.81 166 ALA A CA 1
ATOM 1259 C C . ALA A 1 166 ? -3.879 -37.594 -1.645 1 97.81 166 ALA A C 1
ATOM 1261 O O . ALA A 1 166 ? -3.117 -38.094 -2.467 1 97.81 166 ALA A O 1
ATOM 1262 N N . PRO A 1 167 ? -5.184 -37.406 -1.861 1 98.5 167 PRO A N 1
ATOM 1263 C CA . PRO A 1 167 ? -5.684 -37.656 -3.217 1 98.5 167 PRO A CA 1
ATOM 1264 C C . PRO A 1 167 ? -5.184 -36.594 -4.223 1 98.5 167 PRO A C 1
ATOM 1266 O O . PRO A 1 167 ? -5.555 -35.438 -4.141 1 98.5 167 PRO A O 1
ATOM 1269 N N . LEU A 1 168 ? -4.488 -37.062 -5.188 1 98.69 168 LEU A N 1
ATOM 1270 C CA . LEU A 1 168 ? -3.746 -36.156 -6.074 1 98.69 168 LEU A CA 1
ATOM 1271 C C . LEU A 1 168 ? -4.695 -35.344 -6.945 1 98.69 168 LEU A C 1
ATOM 1273 O O . LEU A 1 168 ? -4.387 -34.219 -7.316 1 98.69 168 LEU A O 1
ATOM 1277 N N . ASP A 1 169 ? -5.895 -35.875 -7.27 1 98.19 169 ASP A N 1
ATOM 1278 C CA . ASP A 1 169 ? -6.859 -35.188 -8.117 1 98.19 169 ASP A CA 1
ATOM 1279 C C . ASP A 1 169 ? -7.578 -34.062 -7.352 1 98.19 169 ASP A C 1
ATOM 1281 O O . ASP A 1 169 ? -8.336 -33.312 -7.938 1 98.19 169 ASP A O 1
ATOM 1285 N N . LYS A 1 170 ? -7.328 -34 -6.051 1 98.19 170 LYS A N 1
ATOM 1286 C CA . LYS A 1 170 ? -7.855 -32.906 -5.234 1 98.19 170 LYS A CA 1
ATOM 1287 C C . LYS A 1 170 ? -6.766 -31.891 -4.879 1 98.19 170 LYS A C 1
ATOM 1289 O O . LYS A 1 170 ? -6.902 -30.703 -5.148 1 98.19 170 LYS A O 1
ATOM 1294 N N . VAL A 1 171 ? -5.648 -32.406 -4.434 1 98.75 171 VAL A N 1
ATOM 1295 C CA . VAL A 1 171 ? -4.641 -31.547 -3.83 1 98.75 171 VAL A CA 1
ATOM 1296 C C . VAL A 1 171 ? -3.834 -30.844 -4.926 1 98.75 171 VAL A C 1
ATOM 1298 O O . VAL A 1 171 ? -3.064 -29.922 -4.645 1 98.75 171 VAL A O 1
ATOM 1301 N N . CYS A 1 172 ? -4.051 -31.234 -6.215 1 98.69 172 CYS A N 1
ATOM 1302 C CA . CYS A 1 172 ? -3.402 -30.516 -7.305 1 98.69 172 CYS A CA 1
ATOM 1303 C C . CYS A 1 172 ? -3.799 -29.031 -7.293 1 98.69 172 CYS A C 1
ATOM 1305 O O . CYS A 1 172 ? -3.035 -28.188 -7.738 1 98.69 172 CYS A O 1
ATOM 1307 N N . LEU A 1 173 ? -4.949 -28.688 -6.68 1 98.56 173 LEU A N 1
ATOM 1308 C CA . LEU A 1 173 ? -5.465 -27.328 -6.641 1 98.56 173 LEU A CA 1
ATOM 1309 C C . LEU A 1 173 ? -4.641 -26.469 -5.691 1 98.56 173 LEU A C 1
ATOM 1311 O O . LEU A 1 173 ? -4.75 -25.234 -5.715 1 98.56 173 LEU A O 1
ATOM 1315 N N . LEU A 1 174 ? -3.803 -27.094 -4.855 1 98.75 174 LEU A N 1
ATOM 1316 C CA . LEU A 1 174 ? -3 -26.359 -3.881 1 98.75 174 LEU A CA 1
ATOM 1317 C C . LEU A 1 174 ? -1.699 -25.875 -4.508 1 98.75 174 LEU A C 1
ATOM 1319 O O . LEU A 1 174 ? -0.919 -25.172 -3.859 1 98.75 174 LEU A O 1
ATOM 1323 N N . GLY A 1 175 ? -1.521 -26.172 -5.781 1 97.75 175 GLY A N 1
ATOM 1324 C CA . GLY A 1 175 ? -0.344 -25.688 -6.492 1 97.75 175 GLY A CA 1
ATOM 1325 C C . GLY A 1 175 ? -0.423 -24.219 -6.871 1 97.75 175 GLY A C 1
ATOM 1326 O O . GLY A 1 175 ? 0.584 -23.625 -7.242 1 97.75 175 GLY A O 1
ATOM 1327 N N . CYS A 1 176 ? -1.625 -23.656 -6.789 1 96.31 176 CYS A N 1
ATOM 1328 C CA . CYS A 1 176 ? -1.715 -22.234 -7.082 1 96.31 176 CYS A CA 1
ATOM 1329 C C . CYS A 1 176 ? -3.016 -21.641 -6.547 1 96.31 176 CYS A C 1
ATOM 1331 O O . CYS A 1 176 ? -3.039 -21.047 -5.465 1 96.31 176 CYS A O 1
ATOM 1333 N N . GLY A 1 177 ? -4.156 -21.891 -7.145 1 95 177 GLY A N 1
ATOM 1334 C CA . GLY A 1 177 ? -5.398 -21.156 -6.992 1 95 177 GLY A CA 1
ATOM 1335 C C . GLY A 1 177 ? -5.852 -21.031 -5.551 1 95 177 GLY A C 1
ATOM 1336 O O . GLY A 1 177 ? -6.035 -19.922 -5.039 1 95 177 GLY A O 1
ATOM 1337 N N . VAL A 1 178 ? -6.023 -22.156 -4.918 1 98.38 178 VAL A N 1
ATOM 1338 C CA . VAL A 1 178 ? -6.57 -22.172 -3.566 1 98.38 178 VAL A CA 1
ATOM 1339 C C . VAL A 1 178 ? -5.578 -21.516 -2.607 1 98.38 178 VAL A C 1
ATOM 1341 O O . VAL A 1 1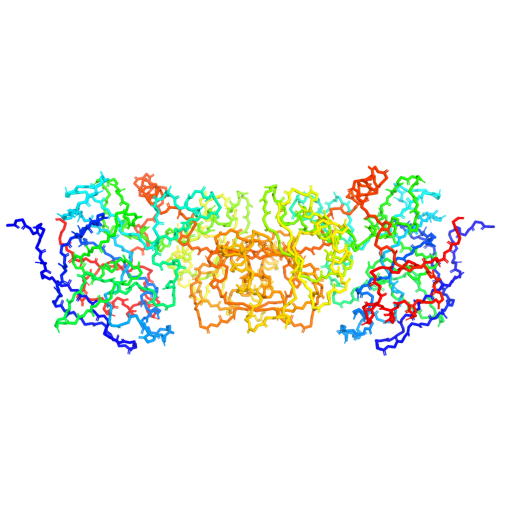78 ? -5.957 -20.656 -1.805 1 98.38 178 VAL A O 1
ATOM 1344 N N . CYS A 1 179 ? -4.285 -21.828 -2.758 1 98.75 179 CYS A N 1
ATOM 1345 C CA . CYS A 1 179 ? -3.277 -21.203 -1.907 1 98.75 179 CYS A CA 1
ATOM 1346 C C . CYS A 1 179 ? -3.199 -19.703 -2.168 1 98.75 179 CYS A C 1
ATOM 1348 O O . CYS A 1 179 ? -3.051 -18.906 -1.233 1 98.75 179 CYS A O 1
ATOM 1350 N N . THR A 1 180 ? -3.338 -19.312 -3.412 1 98.62 180 THR A N 1
ATOM 1351 C CA . THR A 1 180 ? -3.27 -17.906 -3.795 1 98.62 180 THR A CA 1
ATOM 1352 C C . THR A 1 180 ? -4.344 -17.094 -3.072 1 98.62 180 THR A C 1
ATOM 1354 O O . THR A 1 180 ? -4.035 -16.109 -2.412 1 98.62 180 THR A O 1
ATOM 1357 N N . GLY A 1 181 ? -5.574 -17.578 -3.133 1 98.81 181 GLY A N 1
ATOM 1358 C CA . GLY A 1 181 ? -6.672 -16.844 -2.51 1 98.81 181 GLY A CA 1
ATOM 1359 C C . GLY A 1 181 ? -6.664 -16.938 -0.996 1 98.81 181 GLY A C 1
ATOM 1360 O O . GLY A 1 181 ? -6.734 -15.914 -0.307 1 98.81 181 GLY A O 1
ATOM 1361 N N . TYR A 1 182 ? -6.551 -18.188 -0.471 1 98.94 182 TYR A N 1
ATOM 1362 C CA . TYR A 1 182 ? -6.57 -18.438 0.964 1 98.94 182 TYR A CA 1
ATOM 1363 C C . TYR A 1 182 ? -5.457 -17.672 1.669 1 98.94 182 TYR A C 1
ATOM 1365 O O . TYR A 1 182 ? -5.703 -16.984 2.66 1 98.94 182 TYR A O 1
ATOM 1373 N N . GLY A 1 183 ? -4.312 -17.734 1.132 1 98.81 183 GLY A N 1
ATOM 1374 C CA . GLY A 1 183 ? -3.15 -17.109 1.74 1 98.81 183 GLY A CA 1
ATOM 1375 C C . GLY A 1 183 ? -3.172 -15.602 1.644 1 98.81 183 GLY A C 1
ATOM 1376 O O . GLY A 1 183 ? -2.629 -14.906 2.51 1 98.81 183 GLY A O 1
ATOM 1377 N N . ALA A 1 184 ? -3.795 -15.047 0.601 1 98.94 184 ALA A N 1
ATOM 1378 C CA . ALA A 1 184 ? -3.918 -13.594 0.497 1 98.94 184 ALA A CA 1
ATOM 1379 C C . ALA A 1 184 ? -4.648 -13.023 1.707 1 98.94 184 ALA A C 1
ATOM 1381 O O . ALA A 1 184 ? -4.289 -11.953 2.205 1 98.94 184 ALA A O 1
ATOM 1382 N N . ALA A 1 185 ? -5.66 -13.734 2.188 1 98.94 185 ALA A N 1
ATOM 1383 C CA . ALA A 1 185 ? -6.414 -13.297 3.361 1 98.94 185 ALA A CA 1
ATOM 1384 C C . ALA A 1 185 ? -5.613 -13.523 4.641 1 98.94 185 ALA A C 1
ATOM 1386 O O . ALA A 1 185 ? -5.477 -12.617 5.461 1 98.94 185 ALA A O 1
ATOM 1387 N N . VAL A 1 186 ? -4.98 -14.695 4.715 1 98.88 186 VAL A N 1
ATOM 1388 C CA . VAL A 1 186 ? -4.414 -15.125 5.988 1 98.88 186 VAL A CA 1
ATOM 1389 C C . VAL A 1 186 ? -2.992 -14.586 6.129 1 98.88 186 VAL A C 1
ATOM 1391 O O . VAL A 1 186 ? -2.645 -14.008 7.16 1 98.88 186 VAL A O 1
ATOM 1394 N N . ASN A 1 187 ? -2.18 -14.727 5.082 1 98.69 187 ASN A N 1
ATOM 1395 C CA . ASN A 1 187 ? -0.753 -14.453 5.199 1 98.69 187 ASN A CA 1
ATOM 1396 C C . ASN A 1 187 ? -0.425 -13.016 4.793 1 98.69 187 ASN A C 1
ATOM 1398 O O . ASN A 1 187 ? 0.468 -12.398 5.371 1 98.69 187 ASN A O 1
ATOM 1402 N N . THR A 1 188 ? -1.122 -12.508 3.766 1 98.69 188 THR A N 1
ATOM 1403 C CA . THR A 1 188 ? -0.751 -11.203 3.23 1 98.69 188 THR A CA 1
ATOM 1404 C C . THR A 1 188 ? -1.545 -10.094 3.91 1 98.69 188 THR A C 1
ATOM 1406 O O . THR A 1 188 ? -0.964 -9.164 4.477 1 98.69 188 THR A O 1
ATOM 1409 N N . ALA A 1 189 ? -2.891 -10.211 3.824 1 98.88 189 ALA A N 1
ATOM 1410 C CA . ALA A 1 189 ? -3.732 -9.211 4.48 1 98.88 189 ALA A CA 1
ATOM 1411 C C . ALA A 1 189 ? -3.652 -9.336 5.996 1 98.88 189 ALA A C 1
ATOM 1413 O O . ALA A 1 189 ? -3.828 -8.352 6.719 1 98.88 189 ALA A O 1
ATOM 1414 N N . LYS A 1 190 ? -3.4 -10.648 6.406 1 98.75 190 LYS A N 1
ATOM 1415 C CA . LYS A 1 190 ? -3.406 -10.953 7.836 1 98.75 190 LYS A CA 1
ATOM 1416 C C . LYS A 1 190 ? -4.723 -10.531 8.484 1 98.75 190 LYS A C 1
ATOM 1418 O O . LYS A 1 190 ? -4.723 -9.805 9.477 1 98.75 190 LYS A O 1
ATOM 1423 N N . VAL A 1 191 ? -5.773 -10.977 7.914 1 98.94 191 VAL A N 1
ATOM 1424 C CA . VAL A 1 191 ? -7.121 -10.703 8.398 1 98.94 191 VAL A CA 1
ATOM 1425 C C . VAL A 1 191 ? -7.227 -11.055 9.875 1 98.94 191 VAL A C 1
ATOM 1427 O O . VAL A 1 191 ? -6.73 -12.102 10.312 1 98.94 191 VAL A O 1
ATOM 1430 N N . GLU A 1 192 ? -7.871 -10.188 10.609 1 98.88 192 GLU A N 1
ATOM 1431 C CA . GLU A 1 192 ? -8 -10.375 12.055 1 98.88 192 GLU A CA 1
ATOM 1432 C C . GLU A 1 192 ? -9.414 -10.812 12.43 1 98.88 192 GLU A C 1
ATOM 1434 O O . GLU A 1 192 ? -10.375 -10.484 11.734 1 98.88 192 GLU A O 1
ATOM 1439 N N . PRO A 1 193 ? -9.484 -11.578 13.547 1 98.81 193 PRO A N 1
ATOM 1440 C CA . PRO A 1 193 ? -10.82 -11.969 14.008 1 98.81 193 PRO A CA 1
ATOM 1441 C C . PRO A 1 193 ? -11.727 -10.766 14.266 1 98.81 193 PRO A C 1
ATOM 1443 O O . PRO A 1 193 ? -11.273 -9.742 14.789 1 98.81 193 PRO A O 1
ATOM 1446 N N . GLY A 1 194 ? -12.961 -10.883 13.812 1 98.75 194 GLY A N 1
ATOM 1447 C CA . GLY A 1 194 ? -13.945 -9.844 14.07 1 98.75 194 GLY A CA 1
ATOM 1448 C C . GLY A 1 194 ? -13.984 -8.773 12.992 1 98.75 194 GLY A C 1
ATOM 1449 O O . GLY A 1 194 ? -14.844 -7.891 13.016 1 98.75 194 GLY A O 1
ATOM 1450 N N . SER A 1 195 ? -13.172 -8.844 11.992 1 98.75 195 SER A N 1
ATOM 1451 C CA . SER A 1 195 ? -13.055 -7.812 10.969 1 98.75 195 SER A CA 1
ATOM 1452 C C . SER A 1 195 ? -14.148 -7.941 9.922 1 98.75 195 SER A C 1
ATOM 1454 O O . SER A 1 195 ? -14.883 -8.938 9.898 1 98.75 195 SER A O 1
ATOM 1456 N N . THR A 1 196 ? -14.273 -6.918 9.141 1 98.94 196 THR A N 1
ATOM 1457 C CA . THR A 1 196 ? -15.117 -6.887 7.953 1 98.94 196 THR A CA 1
ATOM 1458 C C . THR A 1 196 ? -14.266 -6.934 6.688 1 98.94 196 THR A C 1
ATOM 1460 O O . THR A 1 196 ? -13.359 -6.113 6.508 1 98.94 196 THR A O 1
ATOM 1463 N N . CYS A 1 197 ? -14.594 -7.895 5.816 1 99 197 CYS A N 1
ATOM 1464 C CA . CYS A 1 197 ? -13.836 -8.078 4.586 1 99 197 CYS A CA 1
ATOM 1465 C C . CYS A 1 197 ? -14.734 -7.957 3.363 1 99 197 CYS A C 1
ATOM 1467 O O . CYS A 1 197 ? -15.938 -8.227 3.441 1 99 197 CYS A O 1
ATOM 1469 N N . ALA A 1 198 ? -14.188 -7.5 2.273 1 99 198 ALA A N 1
ATOM 1470 C CA . ALA A 1 198 ? -14.812 -7.57 0.958 1 99 198 ALA A CA 1
ATOM 1471 C C . ALA A 1 198 ? -13.93 -8.336 -0.029 1 99 198 ALA A C 1
ATOM 1473 O O . ALA A 1 198 ? -12.734 -8.078 -0.126 1 99 198 ALA A O 1
ATOM 1474 N N . VAL A 1 199 ? -14.492 -9.258 -0.724 1 99 199 VAL A N 1
ATOM 1475 C CA . VAL A 1 199 ? -13.781 -10.023 -1.744 1 99 199 VAL A CA 1
ATOM 1476 C C . VAL A 1 199 ? -14.398 -9.75 -3.115 1 99 199 VAL A C 1
ATOM 1478 O O . VAL A 1 199 ? -15.57 -10.039 -3.34 1 99 199 VAL A O 1
ATOM 1481 N N . PHE A 1 200 ? -13.57 -9.219 -3.994 1 98.94 200 PHE A N 1
ATOM 1482 C CA . PHE A 1 200 ? -14.016 -8.875 -5.34 1 98.94 200 PHE A CA 1
ATOM 1483 C C . PHE A 1 200 ? -13.68 -9.992 -6.324 1 98.94 200 PHE A C 1
ATOM 1485 O O . PHE A 1 200 ? -12.5 -10.281 -6.555 1 98.94 200 PHE A O 1
ATOM 1492 N N . GLY A 1 201 ? -14.672 -10.547 -6.988 1 98.25 201 GLY A N 1
ATOM 1493 C CA . GLY A 1 201 ? -14.492 -11.672 -7.887 1 98.25 201 GLY A CA 1
ATOM 1494 C C . GLY A 1 201 ? -14.609 -13.016 -7.195 1 98.25 201 GLY A C 1
ATOM 1495 O O . GLY A 1 201 ? -13.836 -13.328 -6.289 1 98.25 201 GLY A O 1
ATOM 1496 N N . LEU A 1 202 ? -15.562 -13.812 -7.723 1 97.88 202 LEU A N 1
ATOM 1497 C CA . LEU A 1 202 ? -15.852 -15.062 -7.031 1 97.88 202 LEU A CA 1
ATOM 1498 C C . LEU A 1 202 ? -15.547 -16.266 -7.93 1 97.88 202 LEU A C 1
ATOM 1500 O O . LEU A 1 202 ? -16.344 -17.203 -8.016 1 9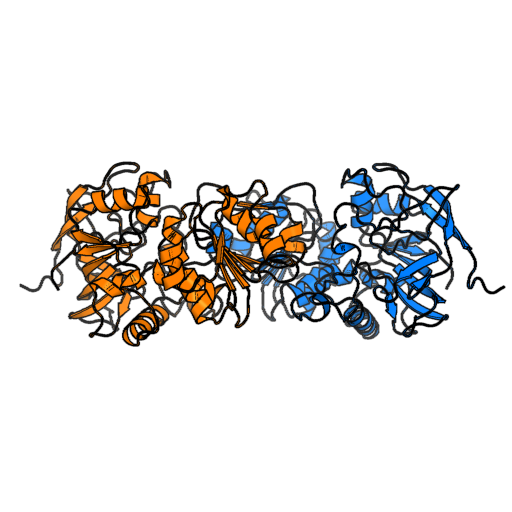7.88 202 LEU A O 1
ATOM 1504 N N . GLY A 1 203 ? -14.422 -16.156 -8.664 1 96.31 203 GLY A N 1
ATOM 1505 C CA . GLY A 1 203 ? -13.82 -17.359 -9.203 1 96.31 203 GLY A CA 1
ATOM 1506 C C . GLY A 1 203 ? -13.156 -18.219 -8.141 1 96.31 203 GLY A C 1
ATOM 1507 O O . GLY A 1 203 ? -13.398 -18.031 -6.945 1 96.31 203 GLY A O 1
ATOM 1508 N N . ALA A 1 204 ? -12.312 -19.125 -8.578 1 97.06 204 ALA A N 1
ATOM 1509 C CA . ALA A 1 204 ? -11.68 -20.031 -7.629 1 97.06 204 ALA A CA 1
ATOM 1510 C C . ALA A 1 204 ? -10.82 -19.266 -6.621 1 97.06 204 ALA A C 1
ATOM 1512 O O . ALA A 1 204 ? -10.875 -19.547 -5.422 1 97.06 204 ALA A O 1
ATOM 1513 N N . VAL A 1 205 ? -10.039 -18.328 -7.105 1 98.31 205 VAL A N 1
ATOM 1514 C CA . VAL A 1 205 ? -9.156 -17.547 -6.242 1 98.31 205 VAL A CA 1
ATOM 1515 C C . VAL A 1 205 ? -9.992 -16.734 -5.258 1 98.31 205 VAL A C 1
ATOM 1517 O O . VAL A 1 205 ? -9.688 -16.688 -4.062 1 98.31 205 VAL A O 1
ATOM 1520 N N . GLY A 1 206 ? -11.031 -16.125 -5.711 1 98.75 206 GLY A N 1
ATOM 1521 C CA . GLY A 1 206 ? -11.906 -15.344 -4.844 1 98.75 206 GLY A CA 1
ATOM 1522 C C . GLY A 1 206 ? -12.594 -16.188 -3.781 1 98.75 206 GLY A C 1
ATOM 1523 O O . GLY A 1 206 ? -12.641 -15.789 -2.613 1 98.75 206 GLY A O 1
ATOM 1524 N N . LEU A 1 207 ? -13.133 -17.297 -4.191 1 98.81 207 LEU A N 1
ATOM 1525 C CA . LEU A 1 207 ? -13.773 -18.188 -3.236 1 98.81 207 LEU A CA 1
ATOM 1526 C C . LEU A 1 207 ? -12.773 -18.688 -2.199 1 98.81 207 LEU A C 1
ATOM 1528 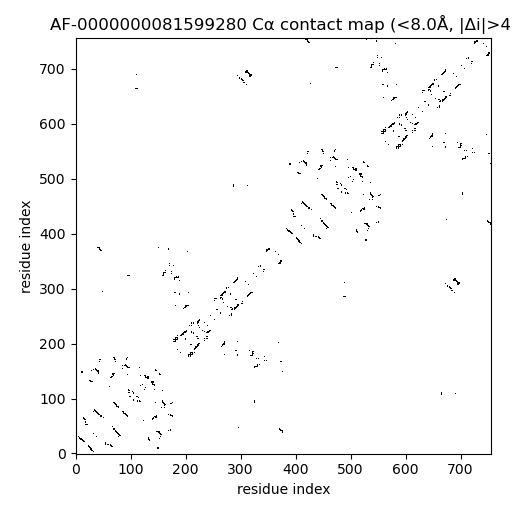O O . LEU A 1 207 ? -13.117 -18.844 -1.024 1 98.81 207 LEU A O 1
ATOM 1532 N N . ALA A 1 208 ? -11.57 -18.922 -2.656 1 98.94 208 ALA A N 1
ATOM 1533 C CA . ALA A 1 208 ? -10.516 -19.312 -1.719 1 98.94 208 ALA A CA 1
ATOM 1534 C C . ALA A 1 208 ? -10.203 -18.188 -0.749 1 98.94 208 ALA A C 1
ATOM 1536 O O . ALA A 1 208 ? -9.914 -18.422 0.426 1 98.94 208 ALA A O 1
ATOM 1537 N N . ALA A 1 209 ? -10.211 -16.953 -1.205 1 98.94 209 ALA A N 1
ATOM 1538 C CA . ALA A 1 209 ? -10.016 -15.797 -0.336 1 98.94 209 ALA A CA 1
ATOM 1539 C C . ALA A 1 209 ? -11.125 -15.695 0.705 1 98.94 209 ALA A C 1
ATOM 1541 O O . ALA A 1 209 ? -10.867 -15.398 1.872 1 98.94 209 ALA A O 1
ATOM 1542 N N . VAL A 1 210 ? -12.367 -15.961 0.267 1 98.94 210 VAL A N 1
ATOM 1543 C CA . VAL A 1 210 ? -13.492 -16 1.199 1 98.94 210 VAL A CA 1
ATOM 1544 C C . VAL A 1 210 ? -13.219 -17.031 2.291 1 98.94 210 VAL A C 1
ATOM 1546 O O . VAL A 1 210 ? -13.367 -16.75 3.48 1 98.94 210 VAL A O 1
ATOM 1549 N N . MET A 1 211 ? -12.781 -18.203 1.886 1 98.94 211 MET A N 1
ATOM 1550 C CA . MET A 1 211 ? -12.461 -19.266 2.832 1 98.94 211 MET A CA 1
ATOM 1551 C C . MET A 1 211 ? -11.359 -18.812 3.793 1 98.94 211 MET A C 1
ATOM 1553 O O . MET A 1 211 ? -11.43 -19.094 4.992 1 98.94 211 MET A O 1
ATOM 1557 N N . GLY A 1 212 ? -10.336 -18.125 3.258 1 98.94 212 GLY A N 1
ATOM 1558 C CA . GLY A 1 212 ? -9.266 -17.609 4.094 1 98.94 212 GLY A CA 1
ATOM 1559 C C . GLY A 1 212 ? -9.742 -16.578 5.102 1 98.94 212 GLY A C 1
ATOM 1560 O O . GLY A 1 212 ? -9.312 -16.578 6.258 1 98.94 212 GLY A O 1
ATOM 1561 N N . CYS A 1 213 ? -10.625 -15.664 4.684 1 98.94 213 CYS A N 1
ATOM 1562 C CA . CYS A 1 213 ? -11.195 -14.688 5.598 1 98.94 213 CYS A CA 1
ATOM 1563 C C . CYS A 1 213 ? -11.953 -15.367 6.734 1 98.94 213 CYS A C 1
ATOM 1565 O O . CYS A 1 213 ? -11.797 -15 7.898 1 98.94 213 CYS A O 1
ATOM 1567 N N . LYS A 1 214 ? -12.734 -16.359 6.324 1 98.94 214 LYS A N 1
ATOM 1568 C CA . LYS A 1 214 ? -13.484 -17.109 7.324 1 98.94 214 LYS A CA 1
ATOM 1569 C C . LYS A 1 214 ? -12.555 -17.797 8.305 1 98.94 214 LYS A C 1
ATOM 1571 O O . LYS A 1 214 ? -12.766 -17.734 9.523 1 98.94 214 LYS A O 1
ATOM 1576 N N . ALA A 1 215 ? -11.562 -18.438 7.785 1 98.88 215 ALA A N 1
ATOM 1577 C CA . ALA A 1 215 ? -10.609 -19.156 8.617 1 98.88 215 ALA A CA 1
ATOM 1578 C C . ALA A 1 215 ? -9.891 -18.219 9.578 1 98.88 215 ALA A C 1
ATOM 1580 O O . ALA A 1 215 ? -9.562 -18.609 10.703 1 98.88 215 ALA A O 1
ATOM 1581 N N . ALA A 1 216 ? -9.672 -16.969 9.18 1 98.88 216 ALA A N 1
ATOM 1582 C CA . ALA A 1 216 ? -8.969 -15.977 9.992 1 98.88 216 ALA A CA 1
ATOM 1583 C C . ALA A 1 216 ? -9.891 -15.383 11.047 1 98.88 216 ALA A C 1
ATOM 1585 O O . ALA A 1 216 ? -9.445 -14.633 11.922 1 98.88 216 ALA A O 1
ATOM 1586 N N . GLY A 1 217 ? -11.195 -15.633 10.906 1 98.88 217 GLY A N 1
ATOM 1587 C CA . GLY A 1 217 ? -12.133 -15.219 11.945 1 98.88 217 GLY A CA 1
ATOM 1588 C C . GLY A 1 217 ? -12.875 -13.945 11.602 1 98.88 217 GLY A C 1
ATOM 1589 O O . GLY A 1 217 ? -13.414 -13.273 12.484 1 98.88 217 GLY A O 1
ATOM 1590 N N . ALA A 1 218 ? -12.898 -13.555 10.352 1 98.88 218 ALA A N 1
ATOM 1591 C CA . ALA A 1 218 ? -13.672 -12.383 9.961 1 98.88 218 ALA A CA 1
ATOM 1592 C C . ALA A 1 218 ? -15.141 -12.539 10.344 1 98.88 218 ALA A C 1
ATOM 1594 O O . ALA A 1 218 ? -15.711 -13.617 10.195 1 98.88 218 ALA A O 1
ATOM 1595 N N . LYS A 1 219 ? -15.734 -11.461 10.773 1 98.81 219 LYS A N 1
ATOM 1596 C CA . LYS A 1 219 ? -17.141 -11.477 11.188 1 98.81 219 LYS A CA 1
ATOM 1597 C C . LYS A 1 219 ? -18.062 -11.281 9.992 1 98.81 219 LYS A C 1
ATOM 1599 O O . LYS A 1 219 ? -19.094 -11.945 9.891 1 98.81 219 LYS A O 1
ATOM 1604 N N . ARG A 1 220 ? -17.75 -10.336 9.211 1 98.88 220 ARG A N 1
ATOM 1605 C CA . ARG A 1 220 ? -18.5 -10.062 7.996 1 98.88 220 ARG A CA 1
ATOM 1606 C C . ARG A 1 220 ? -17.641 -10.273 6.754 1 98.88 220 ARG A C 1
ATOM 1608 O O . ARG A 1 220 ? -16.516 -9.75 6.68 1 98.88 220 ARG A O 1
ATOM 1615 N N . ILE A 1 221 ? -18.125 -11.023 5.84 1 98.94 221 ILE A N 1
ATOM 1616 C CA . ILE A 1 221 ? -17.453 -11.258 4.566 1 98.94 221 ILE A CA 1
ATOM 1617 C C . ILE A 1 221 ? -18.406 -10.945 3.418 1 98.94 221 ILE A C 1
ATOM 1619 O O . ILE A 1 221 ? -19.328 -11.719 3.135 1 98.94 221 ILE A O 1
ATOM 1623 N N . ILE A 1 222 ? -18.172 -9.883 2.766 1 99 222 ILE A N 1
ATOM 1624 C CA . ILE A 1 222 ? -19.016 -9.406 1.679 1 99 222 ILE A CA 1
ATOM 1625 C C . ILE A 1 222 ? -18.453 -9.852 0.338 1 99 222 ILE A C 1
ATOM 1627 O O . ILE A 1 222 ? -17.375 -9.398 -0.067 1 99 222 ILE A O 1
ATOM 1631 N N . ALA A 1 223 ? -19.172 -10.719 -0.333 1 98.94 223 ALA A N 1
ATOM 1632 C CA . ALA A 1 223 ? -18.781 -11.203 -1.654 1 98.94 223 ALA A CA 1
ATOM 1633 C C . ALA A 1 223 ? -19.297 -10.273 -2.752 1 98.94 223 ALA A C 1
ATOM 1635 O O . ALA A 1 223 ? -20.5 -10.016 -2.838 1 98.94 223 ALA A O 1
ATOM 1636 N N . VAL A 1 224 ? -18.422 -9.773 -3.545 1 98.94 224 VAL A N 1
ATOM 1637 C CA . VAL A 1 224 ? -18.75 -8.812 -4.594 1 98.94 224 VAL A CA 1
ATOM 1638 C C . VAL A 1 224 ? -18.531 -9.453 -5.965 1 98.94 224 VAL A C 1
ATOM 1640 O O . VAL A 1 224 ? -17.406 -9.836 -6.305 1 98.94 224 VAL A O 1
ATOM 1643 N N . ASP A 1 225 ? -19.547 -9.57 -6.762 1 98.31 225 ASP A N 1
ATOM 1644 C CA . ASP A 1 225 ? -19.5 -10.141 -8.102 1 98.31 225 ASP A CA 1
ATOM 1645 C C . ASP A 1 225 ? -20.672 -9.672 -8.953 1 98.31 225 ASP A C 1
ATOM 1647 O O . ASP A 1 225 ? -21.734 -9.367 -8.43 1 98.31 225 ASP A O 1
ATOM 1651 N N . ILE A 1 226 ? -20.453 -9.648 -10.234 1 96.88 226 ILE A N 1
ATOM 1652 C CA . ILE A 1 226 ? -21.516 -9.195 -11.125 1 96.88 226 ILE A CA 1
ATOM 1653 C C . ILE A 1 226 ? -22.438 -10.367 -11.469 1 96.88 226 ILE A C 1
ATOM 1655 O O . ILE A 1 226 ? -23.516 -10.164 -12.039 1 96.88 226 ILE A O 1
ATOM 1659 N N . ASN A 1 227 ? -22.016 -11.625 -11.203 1 94.88 227 ASN A N 1
ATOM 1660 C CA . ASN A 1 227 ? -22.797 -12.828 -11.438 1 94.88 227 ASN A CA 1
ATOM 1661 C C . ASN A 1 227 ? -23.422 -13.359 -10.141 1 94.88 227 ASN A C 1
ATOM 1663 O O . ASN A 1 227 ? -22.75 -14.047 -9.367 1 94.88 227 ASN A O 1
ATOM 1667 N N . PRO A 1 228 ? -24.672 -13.234 -9.969 1 94.5 228 PRO A N 1
ATOM 1668 C CA . PRO A 1 228 ? -25.297 -13.633 -8.703 1 94.5 228 PRO A CA 1
ATOM 1669 C C . PRO A 1 228 ? -25.297 -15.148 -8.5 1 94.5 228 PRO A C 1
ATOM 1671 O O . PRO A 1 228 ? -25.453 -15.625 -7.371 1 94.5 228 PRO A O 1
ATOM 1674 N N . ASP A 1 229 ? -25.109 -15.883 -9.562 1 92.56 229 ASP A N 1
ATOM 1675 C CA . ASP A 1 229 ? -25.109 -17.344 -9.453 1 92.56 229 ASP A CA 1
ATOM 1676 C C . ASP A 1 229 ? -23.938 -17.828 -8.602 1 92.56 229 ASP A C 1
ATOM 1678 O O . ASP A 1 229 ? -23.953 -18.953 -8.102 1 92.56 229 ASP A O 1
ATOM 1682 N N . LYS A 1 230 ? -22.984 -16.969 -8.414 1 94.19 230 LYS A N 1
ATOM 1683 C CA . LYS A 1 230 ? -21.797 -17.359 -7.676 1 94.19 230 LYS A CA 1
ATOM 1684 C C . LYS A 1 230 ? -22 -17.203 -6.172 1 94.19 230 LYS A C 1
ATOM 1686 O O . LYS A 1 230 ? -21.203 -17.719 -5.379 1 94.19 230 LYS A O 1
ATOM 1691 N N . PHE A 1 231 ? -23.078 -16.609 -5.727 1 96.31 231 PHE A N 1
ATOM 1692 C CA . PHE A 1 231 ? -23.281 -16.234 -4.328 1 96.31 231 PHE A CA 1
ATOM 1693 C C . PHE A 1 231 ? -23.531 -17.484 -3.48 1 96.31 231 PHE A C 1
ATOM 1695 O O . PHE A 1 231 ? -23.047 -17.578 -2.355 1 96.31 231 PHE A O 1
ATOM 1702 N N . GLU A 1 232 ? -24.25 -18.375 -4.074 1 96.31 232 GLU A N 1
ATOM 1703 C CA . GLU A 1 232 ? -24.5 -19.609 -3.342 1 96.31 232 GLU A CA 1
ATOM 1704 C C . GLU A 1 232 ? -23.219 -20.375 -3.068 1 96.31 232 GLU A C 1
ATOM 1706 O O . GLU A 1 232 ? -23.031 -20.922 -1.981 1 96.31 232 GLU A O 1
ATOM 1711 N N . LYS A 1 233 ? -22.406 -20.344 -4.039 1 95.5 233 LYS A N 1
ATOM 1712 C CA . LYS A 1 233 ? -21.125 -21 -3.855 1 95.5 233 LYS A CA 1
ATOM 1713 C C . LYS A 1 233 ? -20.281 -20.281 -2.812 1 95.5 233 LYS A C 1
ATOM 1715 O O . LYS A 1 233 ? -19.578 -20.906 -2.02 1 95.5 233 LYS A O 1
ATOM 1720 N N . ALA A 1 234 ? -20.328 -19.016 -2.828 1 98.5 234 ALA A N 1
ATOM 1721 C CA . ALA A 1 234 ? -19.562 -18.219 -1.88 1 98.5 234 ALA A CA 1
ATOM 1722 C C . ALA A 1 234 ? -20 -18.484 -0.444 1 98.5 234 ALA A C 1
ATOM 1724 O O . ALA A 1 234 ? -19.172 -18.484 0.472 1 98.5 234 ALA A O 1
ATOM 1725 N N . LYS A 1 235 ? -21.266 -18.719 -0.258 1 98.5 235 LYS A N 1
ATOM 1726 C CA . LYS A 1 235 ? -21.797 -19.031 1.062 1 98.5 235 LYS A CA 1
ATOM 1727 C C . LYS A 1 235 ? -21.141 -20.281 1.631 1 98.5 235 LYS A C 1
ATOM 1729 O O . LYS A 1 235 ? -20.844 -20.359 2.824 1 98.5 235 LYS A O 1
ATOM 1734 N N . VAL A 1 236 ? -20.891 -21.219 0.763 1 98.38 236 VAL A N 1
ATOM 1735 C CA . VAL A 1 236 ? -20.297 -22.484 1.158 1 98.38 236 VAL A CA 1
ATOM 1736 C C . VAL A 1 236 ? -18.906 -22.234 1.757 1 98.38 236 VAL A C 1
ATOM 1738 O O . VAL A 1 236 ? -18.5 -22.938 2.684 1 98.38 236 VAL A O 1
ATOM 1741 N N . PHE A 1 237 ? -18.281 -21.219 1.319 1 98.69 237 PHE A N 1
ATOM 1742 C CA . PHE A 1 237 ? -16.906 -20.984 1.723 1 98.69 237 PHE A CA 1
ATOM 1743 C C . PHE A 1 237 ? -16.828 -19.969 2.85 1 98.69 237 PHE A C 1
ATOM 1745 O O . PHE A 1 237 ? -15.75 -19.719 3.4 1 98.69 237 PHE A O 1
ATOM 1752 N N . GLY A 1 238 ? -17.984 -19.266 3.141 1 98.81 238 GLY A N 1
ATOM 1753 C CA . GLY A 1 238 ? -17.969 -18.469 4.355 1 98.81 238 GLY A CA 1
ATOM 1754 C C . GLY A 1 238 ? -18.469 -17.047 4.145 1 98.81 238 GLY A C 1
ATOM 1755 O O . GLY A 1 238 ? -18.562 -16.266 5.094 1 98.81 238 GLY A O 1
ATOM 1756 N N . ALA A 1 239 ? -18.922 -16.703 2.967 1 98.94 239 ALA A N 1
ATOM 1757 C CA . ALA A 1 239 ? -19.453 -15.367 2.723 1 98.94 239 ALA A CA 1
ATOM 1758 C C . ALA A 1 239 ? -20.719 -15.125 3.52 1 98.94 239 ALA A C 1
ATOM 1760 O O . ALA A 1 239 ? -21.562 -16.016 3.639 1 98.94 239 ALA A O 1
ATOM 1761 N N . THR A 1 240 ? -20.859 -13.906 4.008 1 98.88 240 THR A N 1
ATOM 1762 C CA . THR A 1 240 ? -22.031 -13.594 4.832 1 98.88 240 THR A CA 1
ATOM 1763 C C . THR A 1 240 ? -22.969 -12.641 4.102 1 98.88 240 THR A C 1
ATOM 1765 O O . THR A 1 240 ? -24.156 -12.562 4.434 1 98.88 240 THR A O 1
ATOM 1768 N N . GLU A 1 241 ? -22.453 -11.875 3.238 1 98.81 241 GLU A N 1
ATOM 1769 C CA . GLU A 1 241 ? -23.203 -10.898 2.465 1 98.81 241 GLU A CA 1
ATOM 1770 C C . GLU A 1 241 ? -22.797 -10.906 0.998 1 98.81 241 GLU A C 1
ATOM 1772 O O . GLU A 1 241 ? -21.719 -11.414 0.657 1 98.81 241 GLU A O 1
ATOM 1777 N N . PHE A 1 242 ? -23.719 -10.32 0.117 1 98.5 242 PHE A N 1
ATOM 1778 C CA . PHE A 1 242 ? -23.484 -10.359 -1.323 1 98.5 242 PHE A CA 1
ATOM 1779 C C . PHE A 1 242 ? -23.891 -9.047 -1.975 1 98.5 242 PHE A C 1
ATOM 1781 O O . PHE A 1 242 ? -24.938 -8.477 -1.649 1 98.5 242 PHE A O 1
ATOM 1788 N N . VAL A 1 243 ? -23 -8.555 -2.824 1 98.62 243 VAL A N 1
ATOM 1789 C CA . VAL A 1 243 ? -23.281 -7.312 -3.533 1 98.62 243 VAL A CA 1
ATOM 1790 C C . VAL A 1 243 ? -22.969 -7.477 -5.016 1 98.62 243 VAL A C 1
ATOM 1792 O O . VAL A 1 243 ? -21.859 -7.895 -5.379 1 98.62 243 VAL A O 1
ATOM 1795 N N . ASN A 1 244 ? -23.891 -7.215 -5.875 1 98.5 244 ASN A N 1
ATOM 1796 C CA . ASN A 1 244 ? -23.688 -7.035 -7.309 1 98.5 244 ASN A CA 1
ATOM 1797 C C . ASN A 1 244 ? -23.562 -5.562 -7.68 1 98.5 244 ASN A C 1
ATOM 1799 O O . ASN A 1 244 ? -24.547 -4.816 -7.609 1 98.5 244 ASN A O 1
ATOM 1803 N N . PRO A 1 245 ? -22.359 -5.145 -8.078 1 98.19 245 PRO A N 1
ATOM 1804 C CA . PRO A 1 245 ? -22.188 -3.725 -8.398 1 98.19 245 PRO A CA 1
ATOM 1805 C C . PRO A 1 245 ? -23.203 -3.234 -9.438 1 98.19 245 PRO A C 1
ATOM 1807 O O . PRO A 1 245 ? -23.578 -2.059 -9.438 1 98.19 245 PRO A O 1
ATOM 1810 N N . LYS A 1 246 ? -23.703 -4.051 -10.281 1 97.38 246 LYS A N 1
ATOM 1811 C CA . LYS A 1 246 ? -24.609 -3.678 -11.367 1 97.38 246 LYS A CA 1
ATOM 1812 C C . LYS A 1 246 ? -26 -3.383 -10.836 1 97.38 246 LYS A C 1
ATOM 1814 O O . LYS A 1 246 ? -26.828 -2.785 -11.539 1 97.38 246 LYS A O 1
ATOM 1819 N N . ASP A 1 247 ? -26.266 -3.797 -9.688 1 97.69 247 ASP A N 1
ATOM 1820 C CA . ASP A 1 247 ? -27.578 -3.557 -9.094 1 97.69 247 ASP A CA 1
ATOM 1821 C C . ASP A 1 247 ? -27.641 -2.166 -8.461 1 97.69 247 ASP A C 1
ATOM 1823 O O . ASP A 1 247 ? -28.656 -1.799 -7.875 1 97.69 247 ASP A O 1
ATOM 1827 N N . HIS A 1 248 ? -26.609 -1.39 -8.547 1 97.81 248 HIS A N 1
ATOM 1828 C CA . HIS A 1 248 ? -26.531 -0.074 -7.926 1 97.81 248 HIS A CA 1
ATOM 1829 C C . HIS A 1 248 ? -26.188 1.004 -8.945 1 97.81 248 HIS A C 1
ATOM 1831 O O . HIS A 1 248 ? -25.484 0.735 -9.922 1 97.81 248 HIS A O 1
ATOM 1837 N N . ASN A 1 249 ? -26.594 2.264 -8.672 1 96.69 249 ASN A N 1
ATOM 1838 C CA . ASN A 1 249 ? -26.281 3.404 -9.523 1 96.69 249 ASN A CA 1
ATOM 1839 C C . ASN A 1 249 ? -25.078 4.188 -8.992 1 96.69 249 ASN A C 1
ATOM 1841 O O . ASN A 1 249 ? -24.547 5.062 -9.68 1 96.69 249 ASN A O 1
ATOM 1845 N N . LYS A 1 250 ? -24.672 3.812 -7.789 1 96.88 250 LYS A N 1
ATOM 1846 C CA . LYS A 1 250 ? -23.484 4.418 -7.199 1 96.88 250 LYS A CA 1
ATOM 1847 C C . LYS A 1 250 ? -22.25 3.518 -7.367 1 96.88 250 LYS A C 1
ATOM 1849 O O . LYS A 1 250 ? -22.391 2.301 -7.5 1 96.88 250 LYS A O 1
ATOM 1854 N N . PRO A 1 251 ? -21.062 4.184 -7.305 1 97.88 251 PRO A N 1
ATOM 1855 C CA . PRO A 1 251 ? -19.859 3.355 -7.324 1 97.88 251 PRO A CA 1
ATOM 1856 C C . PRO A 1 251 ? -19.812 2.348 -6.176 1 97.88 251 PRO A C 1
ATOM 1858 O O . PRO A 1 251 ? -20.25 2.658 -5.062 1 97.88 251 PRO A O 1
ATOM 1861 N N . ILE A 1 252 ? -19.312 1.197 -6.422 1 98.69 252 ILE A N 1
ATOM 1862 C CA . ILE A 1 252 ? -19.359 0.07 -5.5 1 98.69 252 ILE A CA 1
ATOM 1863 C C . ILE A 1 252 ? -18.703 0.451 -4.18 1 98.69 252 ILE A C 1
ATOM 1865 O O . ILE A 1 252 ? -19.125 0.009 -3.109 1 98.69 252 ILE A O 1
ATOM 1869 N N . ASN A 1 253 ? -17.594 1.258 -4.207 1 98.69 253 ASN A N 1
ATOM 1870 C CA . ASN A 1 253 ? -16.938 1.676 -2.973 1 98.69 253 ASN A CA 1
ATOM 1871 C C . ASN A 1 253 ? -17.891 2.475 -2.078 1 98.69 253 ASN A C 1
ATOM 1873 O O . ASN A 1 253 ? -17.828 2.369 -0.853 1 98.69 253 ASN A O 1
ATOM 1877 N N . GLU A 1 254 ? -18.75 3.297 -2.633 1 98.19 254 GLU A N 1
ATOM 1878 C CA . GLU A 1 254 ? -19.734 4.039 -1.853 1 98.19 254 GLU A CA 1
ATOM 1879 C C . GLU A 1 254 ? -20.797 3.107 -1.264 1 98.19 254 GLU A C 1
ATOM 1881 O O . GLU A 1 254 ? -21.203 3.281 -0.117 1 98.19 254 GLU A O 1
ATOM 1886 N N . VAL A 1 255 ? -21.234 2.137 -2.09 1 98.75 255 VAL A N 1
ATOM 1887 C CA . VAL A 1 255 ? -22.203 1.146 -1.622 1 98.75 255 VAL A CA 1
ATOM 1888 C C . VAL A 1 255 ? -21.641 0.416 -0.403 1 98.75 255 VAL A C 1
ATOM 1890 O O . VAL A 1 255 ? -22.312 0.311 0.627 1 98.75 255 VAL A O 1
ATOM 1893 N N . LEU A 1 256 ? -20.422 -0.019 -0.477 1 98.88 256 LEU A N 1
ATOM 1894 C CA . LEU A 1 256 ? -19.797 -0.771 0.609 1 98.88 256 LEU A CA 1
ATOM 1895 C C . LEU A 1 256 ? -19.562 0.121 1.823 1 98.88 256 LEU A C 1
ATOM 1897 O O . LEU A 1 256 ? -19.719 -0.324 2.963 1 98.88 256 LEU A O 1
ATOM 1901 N N . ALA A 1 257 ? -19.156 1.357 1.63 1 98.12 257 ALA A N 1
ATOM 1902 C CA . ALA A 1 257 ? -18.969 2.291 2.738 1 98.12 257 ALA A CA 1
ATOM 1903 C C . ALA A 1 257 ? -20.266 2.48 3.52 1 98.12 257 ALA A C 1
ATOM 1905 O O . ALA A 1 257 ? -20.25 2.504 4.75 1 98.12 257 ALA A O 1
ATOM 1906 N N . GLU A 1 258 ? -21.375 2.633 2.814 1 97.94 258 GLU A N 1
ATOM 1907 C CA . GLU A 1 258 ? -22.672 2.797 3.453 1 97.94 258 GLU A CA 1
ATOM 1908 C C . GLU A 1 258 ? -23.078 1.538 4.215 1 97.94 258 GLU A C 1
ATOM 1910 O O . GLU A 1 258 ? -23.594 1.621 5.328 1 97.94 258 GLU A O 1
ATOM 1915 N N . MET A 1 259 ? -22.781 0.388 3.652 1 97.94 259 MET A N 1
ATOM 1916 C CA . MET A 1 259 ? -23.156 -0.891 4.254 1 97.94 259 MET A CA 1
ATOM 1917 C C . MET A 1 259 ? -22.359 -1.132 5.539 1 97.94 259 MET A C 1
ATOM 1919 O O . MET A 1 259 ? -22.812 -1.861 6.422 1 97.94 259 MET A O 1
ATOM 1923 N N . THR A 1 260 ? -21.188 -0.503 5.645 1 98.31 260 THR A N 1
ATOM 1924 C CA . THR A 1 260 ? -20.266 -0.927 6.703 1 98.31 260 THR A CA 1
ATOM 1925 C C . THR A 1 260 ? -19.938 0.236 7.633 1 98.31 260 THR A C 1
ATOM 1927 O O . THR A 1 260 ? -19.156 0.084 8.578 1 98.31 260 THR A O 1
ATOM 1930 N N . GLY A 1 261 ? -20.5 1.352 7.375 1 96.5 261 GLY A N 1
ATOM 1931 C CA . GLY A 1 261 ? -20.203 2.52 8.188 1 96.5 261 GLY A CA 1
ATOM 1932 C C . GLY A 1 261 ? -18.844 3.133 7.879 1 96.5 261 GLY A C 1
ATOM 1933 O O . GLY A 1 261 ? -18.125 3.57 8.781 1 96.5 261 GLY A O 1
ATOM 1934 N N . GLY A 1 262 ? -18.422 3.062 6.57 1 96.69 262 GLY A N 1
ATOM 1935 C CA . GLY A 1 262 ? -17.219 3.797 6.234 1 96.69 262 GLY A CA 1
ATOM 1936 C C . GLY A 1 262 ? -16.234 2.99 5.398 1 96.69 262 GLY A C 1
ATOM 1937 O O . GLY A 1 262 ? -15.25 3.531 4.887 1 96.69 262 GLY A O 1
ATOM 1938 N N . GLY A 1 263 ? -16.453 1.684 5.25 1 98.5 263 GLY A N 1
ATOM 1939 C CA . GLY A 1 263 ? -15.57 0.834 4.469 1 98.5 263 GLY A CA 1
ATOM 1940 C C . GLY A 1 263 ? -15.164 -0.439 5.191 1 98.5 263 GLY A C 1
ATOM 1941 O O . GLY A 1 263 ? -15.438 -0.591 6.383 1 98.5 263 GLY A O 1
ATOM 1942 N N . VAL A 1 264 ? -14.531 -1.264 4.543 1 98.94 264 VAL A N 1
ATOM 1943 C CA . VAL A 1 264 ? -14.148 -2.551 5.113 1 98.94 264 VAL A CA 1
ATOM 1944 C C . VAL A 1 264 ? -12.719 -2.475 5.648 1 98.94 264 VAL A C 1
ATOM 1946 O O . VAL A 1 264 ? -11.93 -1.637 5.211 1 98.94 264 VAL A O 1
ATOM 1949 N N . ASP A 1 265 ? -12.367 -3.389 6.582 1 98.94 265 ASP A N 1
ATOM 1950 C CA . ASP A 1 265 ? -11.016 -3.48 7.113 1 98.94 265 ASP A CA 1
ATOM 1951 C C . ASP A 1 265 ? -10.047 -4.035 6.062 1 98.94 265 ASP A C 1
ATOM 1953 O O . ASP A 1 265 ? -8.914 -3.578 5.957 1 98.94 265 ASP A O 1
ATOM 1957 N N . TYR A 1 266 ? -10.539 -5.023 5.34 1 99 266 TYR A N 1
ATOM 1958 C CA . TYR A 1 266 ? -9.727 -5.676 4.316 1 99 266 TYR A CA 1
ATOM 1959 C C . TYR A 1 266 ? -10.516 -5.848 3.023 1 99 266 TYR A C 1
ATOM 1961 O O . TYR A 1 266 ? -11.68 -6.238 3.049 1 99 266 TYR A O 1
ATOM 1969 N N . SER A 1 267 ? -9.953 -5.52 1.924 1 99 267 SER A N 1
ATOM 1970 C CA . SER A 1 267 ? -10.5 -5.883 0.62 1 99 267 SER A CA 1
ATOM 1971 C C . SER A 1 267 ? -9.508 -6.727 -0.178 1 99 267 SER A C 1
ATOM 1973 O O . SER A 1 267 ? -8.297 -6.496 -0.115 1 99 267 SER A O 1
ATOM 1975 N N . LEU A 1 268 ? -9.953 -7.719 -0.854 1 99 268 LEU A N 1
ATOM 1976 C CA . LEU A 1 268 ? -9.156 -8.586 -1.71 1 99 268 LEU A CA 1
ATOM 1977 C C . LEU A 1 268 ? -9.672 -8.562 -3.145 1 99 268 LEU A C 1
ATOM 1979 O O . LEU A 1 268 ? -10.82 -8.945 -3.406 1 99 268 LEU A O 1
ATOM 1983 N N . GLU A 1 269 ? -8.922 -8.086 -4.098 1 98.94 269 GLU A N 1
ATOM 1984 C CA . GLU A 1 269 ? -9.273 -8.031 -5.512 1 98.94 269 GLU A CA 1
ATOM 1985 C C . GLU A 1 269 ? -8.805 -9.273 -6.254 1 98.94 269 GLU A C 1
ATOM 1987 O O . GLU A 1 269 ? -7.605 -9.469 -6.461 1 98.94 269 GLU A O 1
ATOM 1992 N N . CYS A 1 270 ? -9.703 -10.109 -6.652 1 98.69 270 CYS A N 1
ATOM 1993 C CA . CYS A 1 270 ? -9.367 -11.414 -7.207 1 98.69 270 CYS A CA 1
ATOM 1994 C C . CYS A 1 270 ? -9.797 -11.516 -8.664 1 98.69 270 CYS A C 1
ATOM 1996 O O . CYS A 1 270 ? -9.961 -12.617 -9.188 1 98.69 270 CYS A O 1
ATOM 1998 N N . VAL A 1 271 ? -10.008 -10.445 -9.312 1 96.94 271 VAL A N 1
ATOM 1999 C CA . VAL A 1 271 ? -10.453 -10.422 -10.695 1 96.94 271 VAL A CA 1
ATOM 2000 C C . VAL A 1 271 ? -9.266 -10.211 -11.625 1 96.94 271 VAL A C 1
ATOM 2002 O O . VAL A 1 271 ? -9.18 -10.828 -12.695 1 96.94 271 VAL A O 1
ATOM 2005 N N . GLY A 1 272 ? -8.328 -9.391 -11.25 1 96.75 272 GLY A N 1
ATOM 2006 C CA . GLY A 1 272 ? -7.227 -8.992 -12.117 1 96.75 272 GLY A CA 1
ATOM 2007 C C . GLY A 1 272 ? -7.594 -7.883 -13.078 1 96.75 272 GLY A C 1
ATOM 2008 O O . GLY A 1 272 ? -7.25 -7.938 -14.258 1 96.75 272 GLY A O 1
ATOM 2009 N N . ASN A 1 273 ? -8.305 -6.938 -12.594 1 97.38 273 ASN A N 1
ATOM 2010 C CA . ASN A 1 273 ? -8.758 -5.77 -13.344 1 97.38 273 ASN A CA 1
ATOM 2011 C C . ASN A 1 273 ? -8.422 -4.473 -12.617 1 97.38 273 ASN A C 1
ATOM 2013 O O . ASN A 1 273 ? -8.773 -4.301 -11.445 1 97.38 273 ASN A O 1
ATOM 2017 N N . VAL A 1 274 ? -7.805 -3.498 -13.336 1 98.25 274 VAL A N 1
ATOM 2018 C CA . VAL A 1 274 ? -7.211 -2.344 -12.672 1 98.25 274 VAL A CA 1
ATOM 2019 C C . VAL A 1 274 ? -8.312 -1.418 -12.164 1 98.25 274 VAL A C 1
ATOM 2021 O O . VAL A 1 274 ? -8.148 -0.736 -11.148 1 98.25 274 VAL A O 1
ATOM 2024 N N . ALA A 1 275 ? -9.469 -1.37 -12.82 1 98.31 275 ALA A N 1
ATOM 2025 C CA . ALA A 1 275 ? -10.594 -0.587 -12.305 1 98.31 275 ALA A CA 1
ATOM 2026 C C . ALA A 1 275 ? -11.133 -1.184 -11.008 1 98.31 275 ALA A C 1
ATOM 2028 O O . ALA A 1 275 ? -11.5 -0.451 -10.086 1 98.31 275 ALA A O 1
ATOM 2029 N N . VAL A 1 276 ? -11.203 -2.496 -10.961 1 98.69 276 VAL A N 1
ATOM 2030 C CA . VAL A 1 276 ? -11.672 -3.18 -9.758 1 98.69 276 VAL A CA 1
ATOM 2031 C C . VAL A 1 276 ? -10.641 -3.029 -8.641 1 98.69 276 VAL A C 1
ATOM 2033 O O . VAL A 1 276 ? -11 -2.912 -7.469 1 98.69 276 VAL A O 1
ATOM 2036 N N . MET A 1 277 ? -9.375 -3.039 -9.023 1 98.88 277 MET A N 1
ATOM 2037 C CA . MET A 1 277 ? -8.336 -2.795 -8.039 1 98.88 277 MET A CA 1
ATOM 2038 C C . MET A 1 277 ? -8.539 -1.452 -7.34 1 98.88 277 MET A C 1
ATOM 2040 O O . MET A 1 277 ? -8.461 -1.363 -6.117 1 98.88 277 MET A O 1
ATOM 2044 N N . ARG A 1 278 ? -8.82 -0.45 -8.102 1 98.75 278 ARG A N 1
ATOM 2045 C CA . ARG A 1 278 ? -9.102 0.866 -7.531 1 98.75 278 ARG A CA 1
ATOM 2046 C C . ARG A 1 278 ? -10.328 0.823 -6.629 1 98.75 278 ARG A C 1
ATOM 2048 O O . ARG A 1 278 ? -10.297 1.349 -5.512 1 98.75 278 ARG A O 1
ATOM 2055 N N . SER A 1 279 ? -11.383 0.199 -7.109 1 98.81 279 SER A N 1
ATOM 2056 C CA . SER A 1 279 ? -12.617 0.11 -6.34 1 98.81 279 SER A CA 1
ATOM 2057 C C . SER A 1 279 ? -12.391 -0.593 -5.004 1 98.81 279 SER A C 1
ATOM 2059 O O . SER A 1 279 ? -12.953 -0.192 -3.982 1 98.81 279 SER A O 1
ATOM 2061 N N . ALA A 1 280 ? -11.617 -1.639 -5.062 1 98.94 280 ALA A N 1
ATOM 2062 C CA . ALA A 1 280 ? -11.312 -2.387 -3.844 1 98.94 280 ALA A CA 1
ATOM 2063 C C . ALA A 1 280 ? -10.555 -1.521 -2.842 1 98.94 280 ALA A C 1
ATOM 2065 O O . ALA A 1 280 ? -10.875 -1.513 -1.651 1 98.94 280 ALA A O 1
ATOM 2066 N N . LEU A 1 281 ? -9.562 -0.8 -3.309 1 98.94 281 LEU A N 1
ATOM 2067 C CA . LEU A 1 281 ? -8.82 0.11 -2.445 1 98.94 281 LEU A CA 1
ATOM 2068 C C . LEU A 1 281 ? -9.742 1.148 -1.821 1 98.94 281 LEU A C 1
ATOM 2070 O O . LEU A 1 281 ? -9.719 1.356 -0.606 1 98.94 281 LEU A O 1
ATOM 2074 N N . GLU A 1 282 ? -10.562 1.744 -2.639 1 98.81 282 GLU A N 1
ATOM 2075 C CA . GLU A 1 282 ? -11.438 2.83 -2.205 1 98.81 282 GLU A CA 1
ATOM 2076 C C . GLU A 1 282 ? -12.547 2.314 -1.298 1 98.81 282 GLU A C 1
ATOM 2078 O O . GLU A 1 282 ? -13.227 3.098 -0.629 1 98.81 282 GLU A O 1
ATOM 2083 N N . SER A 1 283 ? -12.742 1.003 -1.26 1 98.94 283 SER A N 1
ATOM 2084 C CA . SER A 1 283 ? -13.773 0.393 -0.419 1 98.94 283 SER A CA 1
ATOM 2085 C C . SER A 1 283 ? -13.258 0.16 0.998 1 98.94 283 SER A C 1
ATOM 2087 O O . SER A 1 283 ? -14.031 -0.164 1.899 1 98.94 283 SER A O 1
ATOM 2089 N N . CYS A 1 284 ? -11.992 0.257 1.176 1 98.88 284 CYS A N 1
ATOM 2090 C CA . CYS A 1 284 ? -11.422 0.1 2.508 1 98.88 284 CYS A CA 1
ATOM 2091 C C . CYS A 1 284 ? -11.68 1.333 3.363 1 98.88 284 CYS A C 1
ATOM 2093 O O . CYS A 1 284 ? -11.773 2.447 2.844 1 98.88 284 CYS A O 1
ATOM 2095 N N . ILE A 1 285 ? -11.781 1.101 4.605 1 98.38 285 ILE A N 1
ATOM 2096 C CA . ILE A 1 285 ? -11.984 2.207 5.535 1 98.38 285 ILE A CA 1
ATOM 2097 C C . ILE A 1 285 ? -10.719 3.064 5.594 1 98.38 285 ILE A C 1
ATOM 2099 O O . ILE A 1 285 ? -9.602 2.541 5.57 1 98.38 285 ILE A O 1
ATOM 2103 N N . LYS A 1 286 ? -10.875 4.371 5.648 1 96.31 286 LYS A N 1
ATOM 2104 C CA . LYS A 1 286 ? -9.742 5.27 5.879 1 96.31 286 LYS A CA 1
ATOM 2105 C C . LYS A 1 286 ? -9.062 4.973 7.211 1 96.31 286 LYS A C 1
ATOM 2107 O O . LYS A 1 286 ? -9.711 4.52 8.156 1 96.31 286 LYS A O 1
ATOM 2112 N N . GLY A 1 287 ? -7.867 5.266 7.297 1 96.62 287 GLY A N 1
ATOM 2113 C CA . GLY A 1 287 ? -7.16 5.141 8.562 1 96.62 287 GLY A CA 1
ATOM 2114 C C . GLY A 1 287 ? -6.359 3.857 8.672 1 96.62 287 GLY A C 1
ATOM 2115 O O . GLY A 1 287 ? -5.164 3.887 8.977 1 96.62 287 GLY A O 1
ATOM 2116 N N . TRP A 1 288 ? -7.086 2.676 8.328 1 98.31 288 TRP A N 1
ATOM 2117 C CA . TRP A 1 288 ? -6.32 1.463 8.594 1 98.31 288 TRP A CA 1
ATOM 2118 C C . TRP A 1 288 ? -6.648 0.376 7.578 1 98.31 288 TRP A C 1
ATOM 2120 O O . TRP A 1 288 ? -6.09 -0.722 7.629 1 98.31 288 TRP A O 1
ATOM 2130 N N . GLY A 1 289 ? -7.562 0.565 6.625 1 98.81 289 GLY A N 1
ATOM 2131 C CA . GLY A 1 289 ? -7.953 -0.466 5.676 1 98.81 289 GLY A CA 1
ATOM 2132 C C . GLY A 1 289 ? -6.793 -1 4.863 1 98.81 289 GLY A C 1
ATOM 2133 O O . GLY A 1 289 ? -5.891 -0.246 4.488 1 98.81 289 GLY A O 1
ATOM 2134 N N . VAL A 1 290 ? -6.84 -2.289 4.527 1 98.94 290 VAL A N 1
ATOM 2135 C CA . VAL A 1 290 ? -5.809 -2.947 3.727 1 98.94 290 VAL A CA 1
ATOM 2136 C C . VAL A 1 290 ? -6.438 -3.566 2.482 1 98.94 290 VAL A C 1
ATOM 2138 O O . VAL A 1 290 ? -7.367 -4.371 2.584 1 98.94 290 VAL A O 1
ATOM 2141 N N . SER A 1 291 ? -5.996 -3.137 1.362 1 98.94 291 SER A N 1
ATOM 2142 C CA . SER A 1 291 ? -6.438 -3.719 0.099 1 98.94 291 SER A CA 1
ATOM 2143 C C . SER A 1 291 ? -5.34 -4.574 -0.528 1 98.94 291 SER A C 1
ATOM 2145 O O . SER A 1 291 ? -4.184 -4.152 -0.604 1 98.94 291 SER A O 1
ATOM 2147 N N . VAL A 1 292 ? -5.68 -5.746 -0.983 1 98.94 292 VAL A N 1
ATOM 2148 C CA . VAL A 1 292 ? -4.699 -6.68 -1.524 1 98.94 292 VAL A CA 1
ATOM 2149 C C . VAL A 1 292 ? -5.055 -7.027 -2.969 1 98.94 292 VAL A C 1
ATOM 2151 O O . VAL A 1 292 ? -6.164 -7.488 -3.248 1 98.94 292 VAL A O 1
ATOM 2154 N N . LEU A 1 293 ? -4.121 -6.785 -3.855 1 98.88 293 LEU A N 1
ATOM 2155 C CA . LEU A 1 293 ? -4.238 -7.285 -5.223 1 98.88 293 LEU A CA 1
ATOM 2156 C C . LEU A 1 293 ? -3.891 -8.766 -5.289 1 98.88 293 LEU A C 1
ATOM 2158 O O . LEU A 1 293 ? -2.76 -9.156 -4.996 1 98.88 293 LEU A O 1
ATOM 2162 N N . VAL A 1 294 ? -4.832 -9.547 -5.746 1 98.69 294 VAL A N 1
ATOM 2163 C CA . VAL A 1 294 ? -4.605 -10.984 -5.867 1 98.69 294 VAL A CA 1
ATOM 2164 C C . VAL A 1 294 ? -4.688 -11.398 -7.332 1 98.69 294 VAL A C 1
ATOM 2166 O O . VAL A 1 294 ? -3.893 -12.219 -7.797 1 98.69 294 VAL A O 1
ATOM 2169 N N . GLY A 1 295 ? -5.645 -10.852 -8.031 1 97.19 295 GLY A N 1
ATOM 2170 C CA . GLY A 1 295 ? -5.789 -11.141 -9.453 1 97.19 295 GLY A CA 1
ATOM 2171 C C . GLY A 1 295 ? -4.648 -10.594 -10.289 1 97.19 295 GLY A C 1
ATOM 2172 O O . GLY A 1 295 ? -4.156 -9.492 -10.031 1 97.19 295 GLY A O 1
ATOM 2173 N N . TRP A 1 296 ? -4.34 -11.273 -11.359 1 93.56 296 TRP A N 1
ATOM 2174 C CA . TRP A 1 296 ? -3.18 -10.938 -12.172 1 93.56 296 TRP A CA 1
ATOM 2175 C C . TRP A 1 296 ? -3.596 -10.188 -13.43 1 93.56 296 TRP A C 1
ATOM 2177 O O . TRP A 1 296 ? -4.582 -10.547 -14.078 1 93.56 296 TRP A O 1
ATOM 2187 N N . THR A 1 297 ? -2.9 -9.164 -13.766 1 92.81 297 THR A N 1
ATOM 2188 C CA . THR A 1 297 ? -2.873 -8.531 -15.078 1 92.81 297 THR A CA 1
ATOM 2189 C C . THR A 1 297 ? -1.585 -7.734 -15.266 1 92.81 297 THR A C 1
ATOM 2191 O O . THR A 1 297 ? -1.009 -7.234 -14.297 1 92.81 297 THR A O 1
ATOM 2194 N N . ASP A 1 298 ? -1.106 -7.664 -16.406 1 89.25 298 ASP A N 1
ATOM 2195 C CA . ASP A 1 298 ? 0.083 -6.871 -16.703 1 89.25 298 ASP A CA 1
ATOM 2196 C C . ASP A 1 298 ? -0.153 -5.957 -17.906 1 89.25 298 ASP A C 1
ATOM 2198 O O . ASP A 1 298 ? 0.798 -5.504 -18.547 1 89.25 298 ASP A O 1
ATOM 2202 N N . LEU A 1 299 ? -1.347 -5.699 -18.219 1 91.06 299 LEU A N 1
ATOM 2203 C CA . LEU A 1 299 ? -1.685 -4.977 -19.438 1 91.06 299 LEU A CA 1
ATOM 2204 C C . LEU A 1 299 ? -1.753 -3.475 -19.188 1 91.06 299 LEU A C 1
ATOM 2206 O O . LEU A 1 299 ? -1.408 -2.676 -20.062 1 91.06 299 LEU A O 1
ATOM 2210 N N . HIS A 1 300 ? -2.195 -3.129 -18 1 94.81 300 HIS A N 1
ATOM 2211 C CA . HIS A 1 300 ? -2.455 -1.725 -17.703 1 94.81 300 HIS A CA 1
ATOM 2212 C C . HIS A 1 300 ? -1.968 -1.35 -16.312 1 94.81 300 HIS A C 1
ATOM 2214 O O . HIS A 1 300 ? -1.75 -2.225 -15.469 1 94.81 300 HIS A O 1
ATOM 2220 N N . ASP A 1 301 ? -1.793 -0.035 -16.125 1 97.94 301 ASP A N 1
ATOM 2221 C CA . ASP A 1 301 ? -1.512 0.488 -14.789 1 97.94 301 ASP A CA 1
ATOM 2222 C C . ASP A 1 301 ? -2.791 0.617 -13.969 1 97.94 301 ASP A C 1
ATOM 2224 O O . ASP A 1 301 ? -3.852 0.943 -14.508 1 97.94 301 ASP A O 1
ATOM 2228 N N . PHE A 1 302 ? -2.684 0.296 -12.688 1 98.69 302 PHE A N 1
ATOM 2229 C CA . PHE A 1 302 ? -3.729 0.793 -11.805 1 98.69 302 PHE A CA 1
ATOM 2230 C C . PHE A 1 302 ? -3.525 2.273 -11.5 1 98.69 302 PHE A C 1
ATOM 2232 O O . PHE A 1 302 ? -2.467 2.832 -11.797 1 98.69 302 PHE A O 1
ATOM 2239 N N . ALA A 1 303 ? -4.562 2.918 -10.961 1 98.56 303 ALA A N 1
ATOM 2240 C CA . ALA A 1 303 ? -4.496 4.332 -10.602 1 98.56 303 ALA A CA 1
ATOM 2241 C C . ALA A 1 303 ? -5.449 4.648 -9.453 1 98.56 303 ALA A C 1
ATOM 2243 O O . ALA A 1 303 ? -6.488 4 -9.297 1 98.56 303 ALA A O 1
ATOM 2244 N N . ALA A 1 304 ? -5.07 5.547 -8.648 1 98.38 304 ALA A N 1
ATOM 2245 C CA . ALA A 1 304 ? -5.918 6.078 -7.586 1 98.38 304 ALA A CA 1
ATOM 2246 C C . ALA A 1 304 ? -5.438 7.457 -7.141 1 98.38 304 ALA A C 1
ATOM 2248 O O . ALA A 1 304 ? -4.309 7.855 -7.441 1 98.38 304 ALA A O 1
ATOM 2249 N N . ARG A 1 305 ? -6.289 8.188 -6.461 1 97.38 305 ARG A N 1
ATOM 2250 C CA . ARG A 1 305 ? -5.891 9.469 -5.902 1 97.38 305 ARG A CA 1
ATOM 2251 C C . ARG A 1 305 ? -4.965 9.289 -4.707 1 97.38 305 ARG A C 1
ATOM 2253 O O . ARG A 1 305 ? -5.191 8.414 -3.867 1 97.38 305 ARG A O 1
ATOM 2260 N N . PRO A 1 306 ? -3.914 10.117 -4.551 1 97.5 306 PRO A N 1
ATOM 2261 C CA . PRO A 1 306 ? -2.949 9.969 -3.459 1 97.5 306 PRO A CA 1
ATOM 2262 C C . PRO A 1 306 ? -3.609 9.969 -2.082 1 97.5 306 PRO A C 1
ATOM 2264 O O . PRO A 1 306 ? -3.135 9.289 -1.166 1 97.5 306 PRO A O 1
ATOM 2267 N N . ILE A 1 307 ? -4.734 10.633 -1.938 1 96.38 307 ILE A N 1
ATOM 2268 C CA . ILE A 1 307 ? -5.391 10.758 -0.644 1 96.38 307 ILE A CA 1
ATOM 2269 C C . ILE A 1 307 ? -5.82 9.383 -0.149 1 96.38 307 ILE A C 1
ATOM 2271 O O . ILE A 1 307 ? -5.91 9.148 1.06 1 96.38 307 ILE A O 1
ATOM 2275 N N . GLN A 1 308 ? -6.062 8.398 -1.034 1 97.88 308 GLN A N 1
ATOM 2276 C CA . GLN A 1 308 ? -6.48 7.059 -0.641 1 97.88 308 GLN A CA 1
ATOM 2277 C C . GLN A 1 308 ? -5.434 6.398 0.255 1 97.88 308 GLN A C 1
ATOM 2279 O O . GLN A 1 308 ? -5.781 5.66 1.179 1 97.88 308 GLN A O 1
ATOM 2284 N N . LEU A 1 309 ? -4.145 6.684 -0.036 1 98.62 309 LEU A N 1
ATOM 2285 C CA . LEU A 1 309 ? -3.066 6.133 0.779 1 98.62 309 LEU A CA 1
ATOM 2286 C C . LEU A 1 309 ? -2.699 7.09 1.909 1 98.62 309 LEU A C 1
ATOM 2288 O O . LEU A 1 309 ? -2.514 6.664 3.051 1 98.62 309 LEU A O 1
ATOM 2292 N N . ILE A 1 310 ? -2.607 8.359 1.635 1 97.62 310 ILE A N 1
ATOM 2293 C CA . ILE A 1 310 ? -2.205 9.352 2.629 1 97.62 310 ILE A CA 1
ATOM 2294 C C . ILE A 1 310 ? -3.164 9.312 3.816 1 97.62 310 ILE A C 1
ATOM 2296 O O . ILE A 1 310 ? -2.748 9.484 4.965 1 97.62 310 ILE A O 1
ATOM 2300 N N . ALA A 1 311 ? -4.418 8.938 3.549 1 95.56 311 ALA A N 1
ATOM 2301 C CA . ALA A 1 311 ? -5.438 8.898 4.59 1 95.56 311 ALA A CA 1
ATOM 2302 C C . ALA A 1 311 ? -5.379 7.586 5.367 1 95.56 311 ALA A C 1
ATOM 2304 O O . ALA A 1 311 ? -6.246 7.309 6.199 1 95.56 311 ALA A O 1
ATOM 2305 N N . GLY A 1 312 ? -4.461 6.75 5.027 1 97.69 312 GLY A N 1
ATOM 2306 C CA . GLY A 1 312 ? -4.184 5.672 5.965 1 97.69 312 GLY A CA 1
ATOM 2307 C C . GLY A 1 312 ? -4.457 4.297 5.391 1 97.69 312 GLY A C 1
ATOM 2308 O O . GLY A 1 312 ? -4.156 3.283 6.023 1 97.69 312 GLY A O 1
ATOM 2309 N N . ARG A 1 313 ? -5.059 4.191 4.199 1 98.62 313 ARG A N 1
ATOM 2310 C CA . ARG A 1 313 ? -5.195 2.883 3.57 1 98.62 313 ARG A CA 1
ATOM 2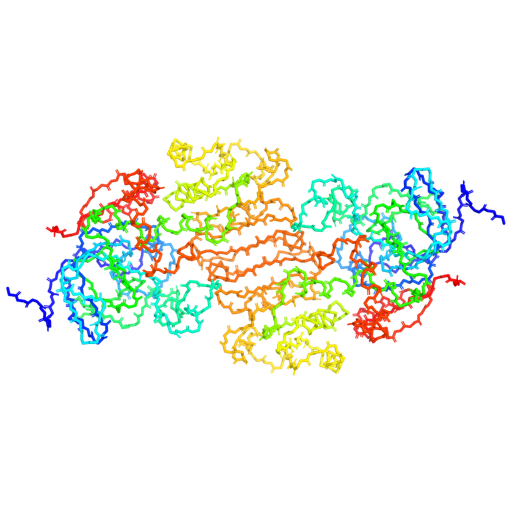311 C C . ARG A 1 313 ? -3.836 2.336 3.143 1 98.62 313 ARG A C 1
ATOM 2313 O O . ARG A 1 313 ? -2.955 3.098 2.738 1 98.62 313 ARG A O 1
ATOM 2320 N N . THR A 1 314 ? -3.693 1.059 3.201 1 98.94 314 THR A N 1
ATOM 2321 C CA . THR A 1 314 ? -2.492 0.37 2.744 1 98.94 314 THR A CA 1
ATOM 2322 C C . THR A 1 314 ? -2.795 -0.498 1.527 1 98.94 314 THR A C 1
ATOM 2324 O O . THR A 1 314 ? -3.818 -1.185 1.487 1 98.94 314 THR A O 1
ATOM 2327 N N . TRP A 1 315 ? -1.996 -0.389 0.576 1 98.88 315 TRP A N 1
ATOM 2328 C CA . TRP A 1 315 ? -2.156 -1.177 -0.642 1 98.88 315 TRP A CA 1
ATOM 2329 C C . TRP A 1 315 ? -1.041 -2.211 -0.772 1 98.88 315 TRP A C 1
ATOM 2331 O O . TRP A 1 315 ? 0.142 -1.866 -0.72 1 98.88 315 TRP A O 1
ATOM 2341 N N . LYS A 1 316 ? -1.4 -3.455 -0.932 1 98.81 316 LYS A N 1
ATOM 2342 C CA . LYS A 1 316 ? -0.484 -4.586 -1.061 1 98.81 316 LYS A CA 1
ATOM 2343 C C . LYS A 1 316 ? -0.845 -5.449 -2.266 1 98.81 316 LYS A C 1
ATOM 2345 O O . LYS A 1 316 ? -1.851 -5.207 -2.934 1 98.81 316 LYS A O 1
ATOM 2350 N N . GLY A 1 317 ? -0.027 -6.371 -2.51 1 98.69 317 GLY A N 1
ATOM 2351 C CA . GLY A 1 317 ? -0.283 -7.484 -3.412 1 98.69 317 GLY A CA 1
ATOM 2352 C C . GLY A 1 317 ? 0.155 -8.82 -2.848 1 98.69 317 GLY A C 1
ATOM 2353 O O . GLY A 1 317 ? 0.864 -8.875 -1.841 1 98.69 317 GLY A O 1
ATOM 2354 N N . SER A 1 318 ? -0.347 -9.812 -3.5 1 98.38 318 SER A N 1
ATOM 2355 C CA . SER A 1 318 ? -0.061 -11.156 -2.998 1 98.38 318 SER A CA 1
ATOM 2356 C C . SER A 1 318 ? 0.343 -12.094 -4.129 1 98.38 318 SER A C 1
ATOM 2358 O O . SER A 1 318 ? -0.373 -12.219 -5.125 1 98.38 318 SER A O 1
ATOM 2360 N N . LEU A 1 319 ? 1.482 -12.688 -3.969 1 97.25 319 LEU A N 1
ATOM 2361 C CA . LEU A 1 319 ? 1.938 -13.742 -4.867 1 97.25 319 LEU A CA 1
ATOM 2362 C C . LEU A 1 319 ? 1.866 -15.102 -4.184 1 97.25 319 LEU A C 1
ATOM 2364 O O . LEU A 1 319 ? 2.479 -15.312 -3.133 1 97.25 319 LEU A O 1
ATOM 2368 N N . PHE A 1 320 ? 1.062 -15.969 -4.762 1 98 320 PHE A N 1
ATOM 2369 C CA . PHE A 1 320 ? 0.856 -17.328 -4.27 1 98 320 PHE A CA 1
ATOM 2370 C C . PHE A 1 320 ? 0.337 -17.297 -2.834 1 98 320 PHE A C 1
ATOM 2372 O O . PHE A 1 320 ? 0.683 -18.172 -2.031 1 98 320 PHE A O 1
ATOM 2379 N N . GLY A 1 321 ? -0.313 -16.188 -2.447 1 98.44 321 GLY A N 1
ATOM 2380 C CA . GLY A 1 321 ? -0.92 -16.047 -1.132 1 98.44 321 GLY A CA 1
ATOM 2381 C C . GLY A 1 321 ? 0.092 -15.797 -0.031 1 9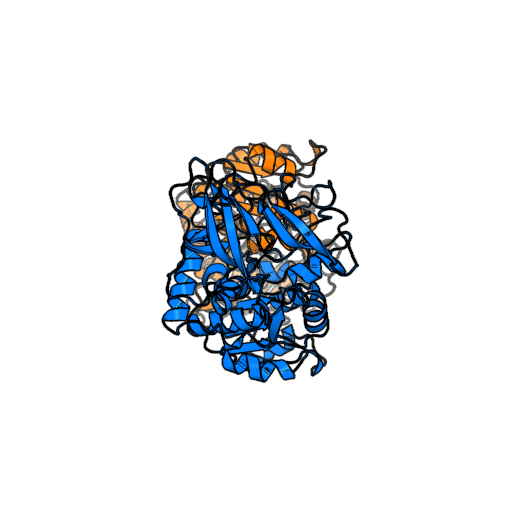8.44 321 GLY A C 1
ATOM 2382 O O . GLY A 1 321 ? -0.229 -15.914 1.153 1 98.44 321 GLY A O 1
ATOM 2383 N N . GLY A 1 322 ? 1.33 -15.602 -0.404 1 98.25 322 GLY A N 1
ATOM 2384 C CA . GLY A 1 322 ? 2.357 -15.344 0.593 1 98.25 322 GLY A CA 1
ATOM 2385 C C . GLY A 1 322 ? 2.926 -16.609 1.201 1 98.25 322 GLY A C 1
ATOM 2386 O O . GLY A 1 322 ? 3.684 -16.562 2.172 1 98.25 322 GLY A O 1
ATOM 2387 N N . PHE A 1 323 ? 2.623 -17.734 0.657 1 98.25 323 PHE A N 1
ATOM 2388 C CA . PHE A 1 323 ? 3.15 -18.984 1.166 1 98.25 323 PHE A CA 1
ATOM 2389 C C . PHE A 1 323 ? 4.59 -19.203 0.711 1 98.25 323 PHE A C 1
ATOM 2391 O O . PHE A 1 323 ? 4.887 -19.109 -0.483 1 98.25 323 PHE A O 1
ATOM 2398 N N . LYS A 1 324 ? 5.488 -19.422 1.672 1 97.69 324 LYS A N 1
ATOM 2399 C CA . LYS A 1 324 ? 6.699 -20.125 1.254 1 97.69 324 LYS A CA 1
ATOM 2400 C C . LYS A 1 324 ? 6.375 -21.516 0.742 1 97.69 324 LYS A C 1
ATOM 2402 O O . LYS A 1 324 ? 5.961 -22.391 1.514 1 97.69 324 LYS A O 1
ATOM 2407 N N . SER A 1 325 ? 6.57 -21.719 -0.418 1 97.12 325 SER A N 1
ATOM 2408 C CA . SER A 1 325 ? 5.875 -22.75 -1.184 1 97.12 325 SER A CA 1
ATOM 2409 C C . SER A 1 325 ? 6.195 -24.141 -0.655 1 97.12 325 SER A C 1
ATOM 2411 O O . SER A 1 325 ? 5.289 -24.922 -0.355 1 97.12 325 SER A O 1
ATOM 2413 N N . LYS A 1 326 ? 7.461 -24.516 -0.504 1 97.5 326 LYS A N 1
ATOM 2414 C CA . LYS A 1 326 ? 7.84 -25.875 -0.12 1 97.5 326 LYS A CA 1
ATOM 2415 C C . LYS A 1 326 ? 7.387 -26.188 1.304 1 97.5 326 LYS A C 1
ATOM 2417 O O . LYS A 1 326 ? 7.055 -27.328 1.616 1 97.5 326 LYS A O 1
ATOM 2422 N N . ASP A 1 327 ? 7.363 -25.141 2.127 1 97.38 327 ASP A N 1
ATOM 2423 C CA . ASP A 1 327 ? 6.93 -25.328 3.508 1 97.38 327 ASP A CA 1
ATOM 2424 C C . ASP A 1 327 ? 5.41 -25.25 3.625 1 97.38 327 ASP A C 1
ATOM 2426 O O . ASP A 1 327 ? 4.789 -26.047 4.34 1 97.38 327 ASP A O 1
ATOM 2430 N N . GLY A 1 328 ? 4.816 -24.375 2.928 1 98.25 328 GLY A N 1
ATOM 2431 C CA . GLY A 1 328 ? 3.416 -24.031 3.117 1 98.25 328 GLY A CA 1
ATOM 2432 C C . GLY A 1 328 ? 2.463 -25 2.439 1 98.25 328 GLY A C 1
ATOM 2433 O O . GLY A 1 328 ? 1.396 -25.297 2.975 1 98.25 328 GLY A O 1
ATOM 2434 N N . VAL A 1 329 ? 2.791 -25.5 1.272 1 98.69 329 VAL A N 1
ATOM 2435 C CA . VAL A 1 329 ? 1.865 -26.312 0.491 1 98.69 329 VAL A CA 1
ATOM 2436 C C . VAL A 1 329 ? 1.607 -27.641 1.208 1 98.69 329 VAL A C 1
ATOM 2438 O O . VAL A 1 329 ? 0.457 -28.062 1.352 1 98.69 329 VAL A O 1
ATOM 2441 N N . PRO A 1 330 ? 2.65 -28.312 1.736 1 98.69 330 PRO A N 1
ATOM 2442 C CA . PRO A 1 330 ? 2.365 -29.531 2.504 1 98.69 330 PRO A CA 1
ATOM 2443 C C . PRO A 1 330 ? 1.476 -29.266 3.717 1 98.69 330 PRO A C 1
ATOM 2445 O O . PRO A 1 330 ? 0.649 -30.109 4.074 1 98.69 330 PRO A O 1
ATOM 2448 N N . GLU A 1 331 ? 1.63 -28.094 4.293 1 98.62 331 GLU A N 1
ATOM 2449 C CA . GLU A 1 331 ? 0.76 -27.734 5.41 1 98.62 331 GLU A CA 1
ATOM 2450 C C . GLU A 1 331 ? -0.688 -27.578 4.957 1 98.62 331 GLU A C 1
ATOM 2452 O O . GLU A 1 331 ? -1.613 -27.969 5.672 1 98.62 331 GLU A O 1
ATOM 2457 N N . MET A 1 332 ? -0.892 -27.094 3.803 1 98.81 332 MET A N 1
ATOM 2458 C CA . MET A 1 332 ? -2.234 -26.953 3.25 1 98.81 332 MET A CA 1
ATOM 2459 C C . MET A 1 332 ? -2.832 -28.312 2.9 1 98.81 332 MET A C 1
ATOM 2461 O O . MET A 1 332 ? -4.039 -28.516 3.033 1 98.81 332 MET A O 1
ATOM 2465 N N . VAL A 1 333 ? -1.973 -29.219 2.461 1 98.88 333 VAL A N 1
ATOM 2466 C CA . VAL A 1 333 ? -2.43 -30.578 2.205 1 98.88 333 VAL A CA 1
ATOM 2467 C C . VAL A 1 333 ? -2.914 -31.219 3.506 1 98.88 333 VAL A C 1
ATOM 2469 O O . VAL A 1 333 ? -3.986 -31.828 3.547 1 98.88 333 VAL A O 1
ATOM 2472 N N . LYS A 1 334 ? -2.146 -31.047 4.523 1 98.62 334 LYS A N 1
ATOM 2473 C CA . LYS A 1 334 ? -2.541 -31.578 5.824 1 98.62 334 LYS A CA 1
ATOM 2474 C C . LYS A 1 334 ? -3.84 -30.938 6.309 1 98.62 334 LYS A C 1
ATOM 2476 O O . LYS A 1 334 ? -4.691 -31.625 6.887 1 98.62 334 LYS A O 1
ATOM 2481 N N . ALA A 1 335 ? -3.955 -29.688 6.109 1 98.62 335 ALA A N 1
ATOM 2482 C CA . ALA A 1 335 ? -5.18 -29 6.496 1 98.62 335 ALA A CA 1
ATOM 2483 C C . ALA A 1 335 ? -6.391 -29.578 5.77 1 98.62 335 ALA A C 1
ATOM 2485 O O . ALA A 1 335 ? -7.465 -29.719 6.359 1 98.62 335 ALA A O 1
ATOM 2486 N N . TYR A 1 336 ? -6.266 -29.844 4.551 1 98.75 336 TYR A N 1
A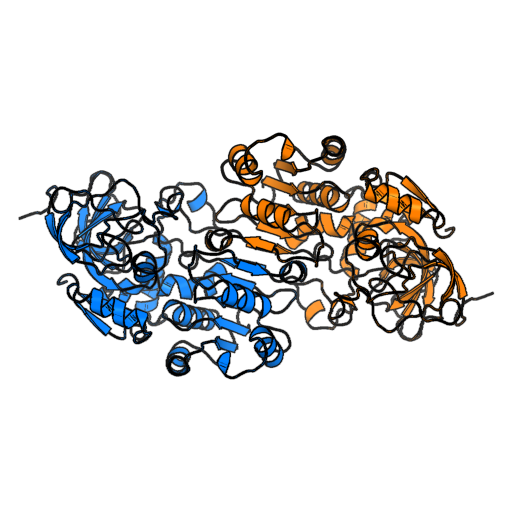TOM 2487 C CA . TYR A 1 336 ? -7.34 -30.469 3.791 1 98.75 336 TYR A CA 1
ATOM 2488 C C . TYR A 1 336 ? -7.676 -31.844 4.355 1 98.75 336 TYR A C 1
ATOM 2490 O O . TYR A 1 336 ? -8.844 -32.156 4.586 1 98.75 336 TYR A O 1
ATOM 2498 N N . LEU A 1 337 ? -6.648 -32.625 4.551 1 98.62 337 LEU A N 1
ATOM 2499 C CA . LEU A 1 337 ? -6.848 -33.969 5.082 1 98.62 337 LEU A CA 1
ATOM 2500 C C . LEU A 1 337 ? -7.543 -33.906 6.441 1 98.62 337 LEU A C 1
ATOM 2502 O O . LEU A 1 337 ? -8.305 -34.812 6.785 1 98.62 337 LEU A O 1
ATOM 2506 N N . ASN A 1 338 ? -7.312 -32.812 7.152 1 98.25 338 ASN A N 1
ATOM 2507 C CA . ASN A 1 338 ? -7.918 -32.656 8.469 1 98.25 338 ASN A CA 1
ATOM 2508 C C . ASN A 1 338 ? -9.242 -31.891 8.383 1 98.25 338 ASN A C 1
ATOM 2510 O O . ASN A 1 338 ? -9.781 -31.453 9.398 1 98.25 338 ASN A O 1
ATOM 2514 N N . LYS A 1 339 ? -9.719 -31.562 7.211 1 97.62 339 LYS A N 1
ATOM 2515 C CA . LYS A 1 339 ? -11.031 -30.984 6.93 1 97.62 339 LYS A CA 1
ATOM 2516 C C . LYS A 1 339 ? -11.102 -29.531 7.367 1 97.62 339 LYS A C 1
ATOM 2518 O O . LYS A 1 339 ? -12.172 -29.031 7.73 1 97.62 339 LYS A O 1
ATOM 2523 N N . LYS A 1 340 ? -9.969 -28.938 7.375 1 97.62 340 LYS A N 1
ATOM 2524 C CA . LYS A 1 340 ? -9.914 -27.531 7.73 1 97.62 340 LYS A CA 1
ATOM 2525 C C . LYS A 1 340 ? -9.969 -26.641 6.488 1 97.62 340 LYS A C 1
ATOM 2527 O O . LYS A 1 340 ? -10.297 -25.453 6.582 1 97.62 340 LYS A O 1
ATOM 2532 N N . VAL A 1 341 ? -9.625 -27.25 5.363 1 98.06 341 VAL A N 1
ATOM 2533 C CA . VAL A 1 341 ? -9.656 -26.562 4.074 1 98.06 341 VAL A CA 1
ATOM 2534 C C . VAL A 1 341 ? -10.508 -27.359 3.088 1 98.06 341 VAL A C 1
ATOM 2536 O O . VAL A 1 341 ? -10.414 -28.594 3.039 1 98.06 341 VAL A O 1
ATOM 2539 N N . LYS A 1 342 ? -11.344 -26.641 2.359 1 98.38 342 LYS A N 1
ATOM 2540 C CA . LYS A 1 342 ? -12.18 -27.266 1.346 1 98.38 342 LYS A CA 1
ATOM 2541 C C . LYS A 1 342 ? -11.477 -27.312 -0.007 1 98.38 342 LYS A C 1
ATOM 2543 O O . LYS A 1 342 ? -10.906 -26.312 -0.44 1 98.38 342 LYS A O 1
ATOM 2548 N N . LEU A 1 343 ? -11.5 -28.469 -0.623 1 98.62 343 LEU A N 1
ATOM 2549 C CA . LEU A 1 343 ? -10.992 -28.578 -1.988 1 98.62 343 LEU A CA 1
ATOM 2550 C C . LEU A 1 343 ? -12.055 -29.172 -2.91 1 98.62 343 LEU A C 1
ATOM 2552 O O . LEU A 1 343 ? -12.211 -28.734 -4.051 1 98.62 343 LEU A O 1
ATOM 2556 N N . ASP A 1 344 ? -12.805 -30.094 -2.396 1 98.44 344 ASP A N 1
ATOM 2557 C CA . ASP A 1 344 ? -13.812 -30.781 -3.195 1 98.44 344 ASP A CA 1
ATOM 2558 C C . ASP A 1 344 ? -14.836 -29.812 -3.762 1 98.44 344 ASP A C 1
ATOM 2560 O O . ASP A 1 344 ? -15.25 -29.922 -4.914 1 98.44 344 ASP A O 1
ATOM 2564 N N . GLU A 1 345 ? -15.188 -28.844 -2.969 1 98 345 GLU A N 1
ATOM 2565 C CA . GLU A 1 345 ? -16.234 -27.891 -3.303 1 98 345 GLU A CA 1
ATOM 2566 C C . GLU A 1 345 ? -15.805 -26.984 -4.453 1 98 345 GLU A C 1
ATOM 2568 O O . GLU A 1 345 ? -16.641 -26.344 -5.094 1 98 345 GLU A O 1
ATOM 2573 N N . PHE A 1 346 ? -14.492 -26.938 -4.75 1 98.25 346 PHE A N 1
ATOM 2574 C CA . PHE A 1 346 ? -13.992 -26.125 -5.852 1 98.25 346 PHE A CA 1
ATOM 2575 C C . PHE A 1 346 ? -14.148 -26.859 -7.18 1 98.25 346 PHE A C 1
ATOM 2577 O O . PHE A 1 346 ? -14.195 -26.234 -8.242 1 98.25 346 PHE A O 1
ATOM 2584 N N . ILE A 1 347 ? -14.117 -28.172 -7.137 1 98.19 347 ILE A N 1
ATOM 2585 C CA . ILE A 1 347 ? -14.062 -28.969 -8.352 1 98.19 347 ILE A CA 1
ATOM 2586 C C . ILE A 1 347 ? -15.461 -29.109 -8.945 1 98.19 347 ILE A C 1
ATOM 2588 O O . ILE A 1 347 ? -16.297 -29.828 -8.406 1 98.19 347 ILE A O 1
ATOM 2592 N N . THR A 1 348 ? -15.641 -28.484 -10.055 1 97.25 348 THR A N 1
ATOM 2593 C CA . THR A 1 348 ? -16.953 -28.516 -10.68 1 97.25 348 THR A CA 1
ATOM 2594 C C . THR A 1 348 ? -16.969 -29.484 -11.867 1 97.25 348 THR A C 1
ATOM 2596 O O . THR A 1 348 ? -18.016 -29.984 -12.266 1 97.25 348 THR A O 1
ATOM 2599 N N . HIS A 1 349 ? -15.773 -29.688 -12.492 1 98.31 349 HIS A N 1
ATOM 2600 C CA . HIS A 1 349 ? -15.672 -30.562 -13.656 1 98.31 349 HIS A CA 1
ATOM 2601 C C . HIS A 1 349 ? -14.438 -31.453 -13.562 1 98.31 349 HIS A C 1
ATOM 2603 O O . HIS A 1 349 ? -13.398 -31.031 -13.055 1 98.31 349 HIS A O 1
ATOM 2609 N N . LYS A 1 350 ? -14.523 -32.625 -13.984 1 98.25 350 LYS A N 1
ATOM 2610 C CA . LYS A 1 350 ? -13.438 -33.594 -14.203 1 98.25 350 LYS A CA 1
ATOM 2611 C C . LYS A 1 350 ? -13.344 -34 -15.672 1 98.25 350 LYS A C 1
ATOM 2613 O O . LYS A 1 350 ? -14.312 -34.469 -16.25 1 98.25 350 LYS A O 1
ATOM 2618 N N . MET A 1 351 ? -12.242 -33.75 -16.234 1 98.5 351 MET A N 1
ATOM 2619 C CA . MET A 1 351 ? -12.008 -34 -17.656 1 98.5 351 MET A CA 1
ATOM 2620 C C . MET A 1 351 ? -10.633 -34.625 -17.875 1 98.5 351 MET A C 1
ATOM 2622 O O . MET A 1 351 ? -9.906 -34.906 -16.922 1 98.5 351 MET A O 1
ATOM 2626 N N . THR A 1 352 ? -10.359 -34.906 -19.156 1 98.56 352 THR A N 1
ATOM 2627 C CA . THR A 1 352 ? -9.055 -35.469 -19.5 1 98.56 352 THR A CA 1
ATOM 2628 C C . THR A 1 352 ? -8.172 -34.406 -20.156 1 98.56 352 THR A C 1
ATOM 2630 O O . THR A 1 352 ? -8.656 -33.344 -20.562 1 98.56 352 THR A O 1
ATOM 2633 N N . LEU A 1 353 ? -6.949 -34.719 -20.25 1 98.5 353 LEU A N 1
ATOM 2634 C CA . LEU A 1 353 ? -6.004 -33.812 -20.891 1 98.5 353 LEU A CA 1
ATOM 2635 C C . LEU A 1 353 ? -6.438 -33.469 -22.312 1 98.5 353 LEU A C 1
ATOM 2637 O O . LEU A 1 353 ? -6.273 -32.344 -22.781 1 98.5 353 LEU A O 1
ATOM 2641 N N . ASP A 1 354 ? -7.062 -34.406 -22.969 1 98.25 354 ASP A N 1
ATOM 2642 C CA . ASP A 1 354 ? -7.508 -34.25 -24.344 1 98.25 354 ASP A CA 1
ATOM 2643 C C . ASP A 1 354 ? -8.594 -33.188 -24.438 1 98.25 354 ASP A C 1
ATOM 2645 O O . ASP A 1 354 ? -8.836 -32.625 -25.516 1 98.25 354 ASP A O 1
ATOM 2649 N N . GLN A 1 355 ? -9.172 -32.906 -23.344 1 98.5 355 GLN A N 1
ATOM 2650 C CA . GLN A 1 355 ? -10.297 -31.969 -23.312 1 98.5 355 GLN A CA 1
ATOM 2651 C C . GLN A 1 355 ? -9.859 -30.609 -22.781 1 98.5 355 GLN A C 1
ATOM 2653 O O . GLN A 1 355 ? -10.703 -29.797 -22.375 1 98.5 355 GLN A O 1
ATOM 2658 N N . VAL A 1 356 ? -8.602 -30.344 -22.781 1 98.56 356 VAL A N 1
ATOM 2659 C CA . VAL A 1 356 ? -8.062 -29.156 -22.141 1 98.56 356 VAL A CA 1
ATOM 2660 C C . VAL A 1 356 ? -8.664 -27.906 -22.781 1 98.56 356 VAL A C 1
ATOM 2662 O O . VAL A 1 356 ? -8.953 -26.922 -22.094 1 98.56 356 VAL A O 1
ATOM 2665 N N . ASN A 1 357 ? -8.898 -27.875 -24.094 1 98.5 357 ASN A N 1
ATOM 2666 C CA . ASN A 1 357 ? -9.477 -26.719 -24.766 1 98.5 357 ASN A CA 1
ATOM 2667 C C . ASN A 1 357 ? -10.93 -26.5 -24.359 1 98.5 357 ASN A C 1
ATOM 2669 O O . ASN A 1 357 ? -11.391 -25.359 -24.266 1 98.5 357 ASN A O 1
ATOM 2673 N N . ASP A 1 358 ? -11.617 -27.578 -24.156 1 98.31 358 ASP A N 1
ATOM 2674 C CA . ASP A 1 358 ? -12.977 -27.469 -23.656 1 98.31 358 ASP A CA 1
ATOM 2675 C C . ASP A 1 358 ? -12.992 -26.859 -22.25 1 98.31 358 ASP A C 1
ATOM 2677 O O . ASP A 1 358 ? -13.875 -26.047 -21.938 1 98.31 358 ASP A O 1
ATOM 2681 N N . ALA A 1 359 ? -12.062 -27.297 -21.469 1 98.25 359 ALA A N 1
ATOM 2682 C CA . ALA A 1 359 ? -11.953 -26.75 -20.125 1 98.25 359 ALA A CA 1
ATOM 2683 C C . ALA A 1 359 ? -11.688 -25.25 -20.156 1 98.25 359 ALA A C 1
ATOM 2685 O O . ALA A 1 359 ? -12.273 -24.484 -19.375 1 98.25 359 ALA A O 1
ATOM 2686 N N . ILE A 1 360 ? -10.828 -24.812 -21.047 1 97.44 360 ILE A N 1
ATOM 2687 C CA . ILE A 1 360 ? -10.508 -23.391 -21.219 1 97.44 360 ILE A CA 1
ATOM 2688 C C . ILE A 1 360 ? -11.758 -22.625 -21.641 1 97.44 360 ILE A C 1
ATOM 2690 O O . ILE A 1 360 ? -12.008 -21.516 -21.156 1 97.44 360 ILE A O 1
ATOM 2694 N N . GLU A 1 361 ? -12.523 -23.219 -22.484 1 96.44 361 GLU A N 1
ATOM 2695 C CA . GLU A 1 361 ? -13.758 -22.578 -22.953 1 96.44 361 GLU A CA 1
ATOM 2696 C C . GLU A 1 361 ? -14.75 -22.406 -21.797 1 96.44 361 GLU A C 1
ATOM 2698 O O . GLU A 1 361 ? -15.422 -21.375 -21.719 1 96.44 361 GLU A O 1
ATOM 2703 N N . LEU A 1 362 ? -14.859 -23.453 -21.016 1 96.19 362 LEU A N 1
ATOM 2704 C CA . LEU A 1 362 ? -15.727 -23.359 -19.844 1 96.19 362 LEU A CA 1
ATOM 2705 C C . LEU A 1 362 ? -15.305 -22.188 -18.953 1 96.19 362 LEU A C 1
ATOM 2707 O O . LEU A 1 362 ? -16.156 -21.422 -18.484 1 96.19 362 LEU A O 1
ATOM 2711 N N . MET A 1 363 ? -14.031 -22.031 -18.75 1 94.5 363 MET A N 1
ATOM 2712 C CA . MET A 1 363 ? -13.492 -20.969 -17.906 1 94.5 363 MET A CA 1
ATOM 2713 C C . MET A 1 363 ? -13.773 -19.609 -18.516 1 94.5 363 MET A C 1
ATOM 2715 O O . MET A 1 363 ? -14.164 -18.672 -17.812 1 94.5 363 MET A O 1
ATOM 2719 N N . LYS A 1 364 ? -13.625 -19.469 -19.781 1 91.94 364 LYS A N 1
ATOM 2720 C CA . LYS A 1 364 ? -13.852 -18.219 -20.5 1 91.94 364 LYS A CA 1
ATOM 2721 C C . LYS A 1 364 ? -15.281 -17.719 -20.312 1 91.94 364 LYS A C 1
ATOM 2723 O O . LYS A 1 364 ? -15.523 -16.516 -20.266 1 91.94 364 LYS A O 1
ATOM 2728 N N . HIS A 1 365 ? -16.156 -18.641 -20.109 1 91.25 365 HIS A N 1
ATOM 2729 C CA . HIS A 1 365 ? -17.578 -18.266 -20.062 1 91.25 365 HIS A CA 1
ATOM 2730 C C . HIS A 1 365 ? -18.109 -18.328 -18.641 1 91.25 365 HIS A C 1
ATOM 2732 O O . HIS A 1 365 ? -19.312 -18.234 -18.406 1 91.25 365 HIS A O 1
ATOM 2738 N N . GLY A 1 366 ? -17.25 -18.562 -17.734 1 88.75 366 GLY A N 1
ATOM 2739 C CA . GLY A 1 366 ? -17.641 -18.516 -16.344 1 88.75 366 GLY A CA 1
ATOM 2740 C C . GLY A 1 366 ? -18.516 -19.688 -15.93 1 88.75 366 GLY A C 1
ATOM 2741 O O . GLY A 1 366 ? -19.375 -19.547 -15.047 1 88.75 366 GLY A O 1
ATOM 2742 N N . LYS A 1 367 ? -18.359 -20.844 -16.516 1 92.12 367 LYS A N 1
ATOM 2743 C CA . LYS A 1 367 ? -19.234 -21.984 -16.297 1 92.12 367 LYS A CA 1
ATOM 2744 C C . LYS A 1 367 ? -18.578 -23.031 -15.406 1 92.12 367 LYS A C 1
ATOM 2746 O O . LYS A 1 367 ? -19.062 -24.156 -15.289 1 92.12 367 LYS A O 1
ATOM 2751 N N . CYS A 1 368 ? -17.469 -22.656 -14.789 1 94 368 CYS A N 1
ATOM 2752 C CA . CYS A 1 368 ? -16.781 -23.531 -13.852 1 94 368 CYS A CA 1
ATOM 2753 C C . CYS A 1 368 ? -16.094 -22.734 -12.75 1 94 368 CYS A C 1
ATOM 2755 O O . CYS A 1 368 ? -15.883 -21.531 -12.891 1 94 368 CYS A O 1
ATOM 2757 N N . ILE A 1 369 ? -15.906 -23.422 -11.641 1 95.12 369 ILE A N 1
ATOM 2758 C CA . ILE A 1 369 ? -14.977 -22.891 -10.641 1 95.12 369 ILE A CA 1
ATOM 2759 C C . ILE A 1 369 ? -13.57 -23.422 -10.914 1 95.12 369 ILE A C 1
ATOM 2761 O O . ILE A 1 369 ? -12.656 -22.656 -11.219 1 95.12 369 ILE A O 1
ATOM 2765 N N . ARG A 1 370 ? -13.461 -24.766 -10.875 1 96.81 370 ARG A N 1
ATOM 2766 C CA . ARG A 1 370 ? -12.227 -25.422 -11.297 1 96.81 370 ARG A CA 1
ATOM 2767 C C . ARG A 1 370 ? -12.531 -26.703 -12.07 1 96.81 370 ARG A C 1
ATOM 2769 O O . ARG A 1 370 ? -13.414 -27.469 -11.688 1 96.81 370 ARG A O 1
ATOM 2776 N N . THR A 1 371 ? -11.867 -26.812 -13.18 1 98.25 371 THR A N 1
ATOM 2777 C CA . THR A 1 371 ? -11.812 -28.078 -13.891 1 98.25 371 THR A CA 1
ATOM 2778 C C . THR A 1 371 ? -10.508 -28.812 -13.586 1 98.25 371 THR A C 1
ATOM 2780 O O . THR A 1 371 ? -9.43 -28.234 -13.672 1 98.25 371 THR A O 1
ATOM 2783 N N . VAL A 1 372 ? -10.625 -30.062 -13.172 1 98.62 372 VAL A N 1
ATOM 2784 C CA . VAL A 1 372 ? -9.453 -30.906 -12.961 1 98.62 372 VAL A CA 1
ATOM 2785 C C . VAL A 1 372 ? -9.312 -31.891 -14.109 1 98.62 372 VAL A C 1
ATOM 2787 O O . VAL A 1 372 ? -10.266 -32.594 -14.445 1 98.62 372 VAL A O 1
ATOM 2790 N N . LEU A 1 373 ? -8.156 -31.891 -14.711 1 98.75 373 LEU A N 1
ATOM 2791 C CA . LEU A 1 373 ? -7.855 -32.812 -15.805 1 98.75 373 LEU A CA 1
ATOM 2792 C C . LEU A 1 373 ? -7.141 -34.062 -15.281 1 98.75 373 LEU A C 1
ATOM 2794 O O . LEU A 1 373 ? -6.148 -33.938 -14.562 1 98.75 373 LEU A O 1
ATOM 2798 N N . SER A 1 374 ? -7.668 -35.188 -15.633 1 98.62 374 SER A N 1
ATOM 2799 C CA . SER A 1 374 ? -6.898 -36.406 -15.469 1 98.62 374 SER A CA 1
ATOM 2800 C C . SER A 1 374 ? -5.828 -36.531 -16.547 1 98.62 374 SER A C 1
ATOM 2802 O O . SER A 1 374 ? -6.137 -36.594 -17.734 1 98.62 374 SER A O 1
ATOM 2804 N N . VAL A 1 375 ? -4.621 -36.688 -16.125 1 98.5 375 VAL A N 1
ATOM 2805 C CA . VAL A 1 375 ? -3.51 -36.656 -17.078 1 98.5 375 VAL A CA 1
ATOM 2806 C C . VAL A 1 375 ? -2.939 -38.062 -17.25 1 98.5 375 VAL A C 1
ATOM 2808 O O . VAL A 1 375 ? -2.734 -38.5 -18.375 1 98.5 375 VAL A O 1
ATOM 2811 N N . SER A 1 376 ? -2.621 -38.688 -16.141 1 95.38 376 SER A N 1
ATOM 2812 C CA . SER A 1 376 ? -2.135 -40.062 -16.125 1 95.38 376 SER A CA 1
ATOM 2813 C C . SER A 1 376 ? -2.793 -40.875 -15.023 1 95.38 376 SER A C 1
ATOM 2815 O O . SER A 1 376 ? -3.238 -40.312 -14.016 1 95.38 376 SER A O 1
ATOM 2817 N N . PRO A 1 377 ? -2.902 -42.219 -15.367 1 88.94 377 PRO A N 1
ATOM 2818 C CA . PRO A 1 377 ? -3.395 -43.062 -14.273 1 88.94 377 PRO A CA 1
ATOM 2819 C C . PRO A 1 377 ? -2.461 -43.062 -13.062 1 88.94 377 PRO A C 1
ATOM 2821 O O . PRO A 1 377 ? -1.239 -42.969 -13.219 1 88.94 377 PRO A O 1
ATOM 2824 N N . GLN A 1 378 ? -3.084 -43.062 -11.859 1 80.44 378 GLN A N 1
ATOM 2825 C CA . GLN A 1 378 ? -2.289 -43.125 -10.633 1 80.44 378 GLN A CA 1
ATOM 2826 C C . GLN A 1 378 ? -1.692 -44.5 -10.422 1 80.44 378 GLN A C 1
ATOM 2828 O O . GLN A 1 378 ? -2.309 -45.5 -10.781 1 80.44 378 GLN A O 1
ATOM 2833 N N . MET B 1 1 ? -7.117 45.312 29.797 1 48.66 1 MET B N 1
ATOM 2834 C CA . MET B 1 1 ? -8.484 44.844 29.922 1 48.66 1 MET B CA 1
ATOM 2835 C C . MET B 1 1 ? -8.625 43.406 29.375 1 48.66 1 MET B C 1
ATOM 2837 O O . MET B 1 1 ? -7.977 43.062 28.391 1 48.66 1 MET B O 1
ATOM 2841 N N . SER B 1 2 ? -9.383 42.5 30.141 1 68.75 2 SER B N 1
ATOM 2842 C CA . SER B 1 2 ? -9.453 41.094 29.766 1 68.75 2 SER B CA 1
ATOM 2843 C C . SER B 1 2 ? -10.188 40.938 28.438 1 68.75 2 SER B C 1
ATOM 2845 O O . SER B 1 2 ? -11.211 41.562 28.188 1 68.75 2 SER B O 1
ATOM 2847 N N . THR B 1 3 ? -9.594 40.438 27.406 1 82.06 3 THR B N 1
ATOM 2848 C CA . THR B 1 3 ? -10.188 40.188 26.094 1 82.06 3 THR B CA 1
ATOM 2849 C C . THR B 1 3 ? -11.078 38.969 26.141 1 82.06 3 THR B C 1
ATOM 2851 O O . THR B 1 3 ? -11.742 38.625 25.156 1 82.06 3 THR B O 1
ATOM 2854 N N . ALA B 1 4 ? -11.211 38.406 27.312 1 84.44 4 ALA B N 1
ATOM 2855 C CA . ALA B 1 4 ? -12.039 37.219 27.484 1 84.44 4 ALA B CA 1
ATOM 2856 C C . ALA B 1 4 ? -13.508 37.531 27.203 1 84.44 4 ALA B C 1
ATOM 2858 O O . ALA B 1 4 ? -14.039 38.531 27.703 1 84.44 4 ALA B O 1
ATOM 2859 N N . GLY B 1 5 ? -13.977 36.688 26.375 1 88.88 5 GLY B N 1
ATOM 2860 C CA . GLY B 1 5 ? -15.391 36.812 26.062 1 88.88 5 GLY B CA 1
ATOM 2861 C C . GLY B 1 5 ? -15.688 37.938 25.078 1 88.88 5 GLY B C 1
ATOM 2862 O O . GLY B 1 5 ? -16.844 38.188 24.75 1 88.88 5 GLY B O 1
ATOM 2863 N N . LYS B 1 6 ? -14.703 38.594 24.516 1 95.88 6 LYS B N 1
ATOM 2864 C CA . LYS B 1 6 ? -14.898 39.688 23.594 1 95.88 6 LYS B CA 1
ATOM 2865 C C . LYS B 1 6 ? -14.273 39.406 22.234 1 95.88 6 LYS B C 1
ATOM 2867 O O . LYS B 1 6 ? -13.359 38.594 22.141 1 95.88 6 LYS B O 1
ATOM 2872 N N . VAL B 1 7 ? -14.828 40.062 21.266 1 97.56 7 VAL B N 1
ATOM 2873 C CA . VAL B 1 7 ? -14.203 40.031 19.953 1 97.56 7 VAL B CA 1
ATOM 2874 C C . VAL B 1 7 ? -12.875 40.781 19.969 1 97.56 7 VAL B C 1
ATOM 2876 O O . VAL B 1 7 ? -12.781 41.844 20.562 1 97.56 7 VAL B O 1
ATOM 2879 N N . ILE B 1 8 ? -11.891 40.219 19.359 1 97.81 8 ILE B N 1
ATOM 2880 C CA . ILE B 1 8 ? -10.586 40.875 19.25 1 97.81 8 ILE B CA 1
ATOM 2881 C C . ILE B 1 8 ? -10.359 41.281 17.797 1 97.81 8 ILE B C 1
ATOM 2883 O O . ILE B 1 8 ? -10.633 40.531 16.875 1 97.81 8 ILE B O 1
ATOM 2887 N N . LYS B 1 9 ? -9.953 42.5 17.672 1 97.88 9 LYS B N 1
ATOM 2888 C CA . LYS B 1 9 ? -9.438 42.938 16.375 1 97.88 9 LYS B CA 1
ATOM 2889 C C . LYS B 1 9 ? -7.922 42.781 16.312 1 97.88 9 LYS B C 1
ATOM 2891 O O . LYS B 1 9 ? -7.203 43.219 17.219 1 97.88 9 LYS B O 1
ATOM 2896 N N . CYS B 1 10 ? -7.496 42.156 15.273 1 97.75 10 CYS B N 1
ATOM 2897 C CA . CYS B 1 10 ? -6.059 41.906 15.195 1 97.75 10 CYS B CA 1
ATOM 2898 C C . CYS B 1 10 ? -5.609 41.75 13.75 1 97.75 10 CYS B C 1
ATOM 2900 O O . CYS B 1 10 ? -6.441 41.719 12.836 1 97.75 10 CYS B O 1
ATOM 2902 N N . LYS B 1 11 ? -4.309 41.625 13.602 1 98.31 11 LYS B N 1
ATOM 2903 C CA . LYS B 1 11 ? -3.686 41.5 12.289 1 98.31 11 LYS B CA 1
ATOM 2904 C C . LYS B 1 11 ? -3.678 40.031 11.82 1 98.31 11 LYS B C 1
ATOM 2906 O O . LYS B 1 11 ? -3.424 39.125 12.609 1 98.31 11 LYS B O 1
ATOM 2911 N N . ALA B 1 12 ? -3.971 39.875 10.508 1 98.81 12 ALA B N 1
ATOM 2912 C CA . ALA B 1 12 ? -3.883 38.562 9.875 1 98.81 12 ALA B CA 1
ATOM 2913 C C . ALA B 1 12 ? -3.576 38.688 8.383 1 98.81 12 ALA B C 1
ATOM 2915 O O . ALA B 1 12 ? -3.803 39.75 7.789 1 98.81 12 ALA B O 1
ATOM 2916 N N . ALA B 1 13 ? -2.975 37.719 7.84 1 98.81 13 ALA B N 1
ATOM 2917 C CA . ALA B 1 13 ? -2.832 37.594 6.391 1 98.81 13 ALA B CA 1
ATOM 2918 C C . ALA B 1 13 ? -4.004 36.844 5.781 1 98.81 13 ALA B C 1
ATOM 2920 O O . ALA B 1 13 ? -4.164 35.625 6.027 1 98.81 13 ALA B O 1
ATOM 2921 N N . VAL B 1 14 ? -4.797 37.469 4.965 1 98.69 14 VAL B N 1
ATOM 2922 C CA . VAL B 1 14 ? -6.004 36.844 4.41 1 98.69 14 VAL B CA 1
ATOM 2923 C C . VAL B 1 14 ? -5.781 36.5 2.941 1 98.69 14 VAL B C 1
ATOM 2925 O O . VAL B 1 14 ? -5.328 37.344 2.16 1 98.69 14 VAL B O 1
ATOM 2928 N N . ALA B 1 15 ? -5.996 35.281 2.584 1 97.88 15 ALA B N 1
ATOM 2929 C CA . ALA B 1 15 ? -6.094 34.875 1.189 1 97.88 15 ALA B CA 1
ATOM 2930 C C . ALA B 1 15 ? -7.52 35.031 0.666 1 97.88 15 ALA B C 1
ATOM 2932 O O . ALA B 1 15 ? -8.375 34.188 0.918 1 97.88 15 ALA B O 1
ATOM 2933 N N . TRP B 1 16 ? -7.727 35.969 -0.127 1 97.06 16 TRP B N 1
ATOM 2934 C CA . TRP B 1 16 ? -9.078 36.281 -0.554 1 97.06 16 TRP B CA 1
ATOM 2935 C C . TRP B 1 16 ? -9.523 35.406 -1.71 1 97.06 16 TRP B C 1
ATOM 2937 O O . TRP B 1 16 ? -10.703 35.031 -1.816 1 97.06 16 TRP B O 1
ATOM 2947 N N . GLU B 1 17 ? -8.633 35.062 -2.619 1 95.31 17 GLU B N 1
ATOM 2948 C CA . GLU B 1 17 ? -8.906 34.188 -3.771 1 95.31 17 GLU B CA 1
ATOM 2949 C C . GLU B 1 17 ? -7.66 33.406 -4.188 1 95.31 17 GLU B C 1
ATOM 2951 O O . GLU B 1 17 ? -6.543 33.781 -3.824 1 95.31 17 GLU B O 1
ATOM 2956 N N . PRO B 1 18 ? -7.891 32.344 -4.895 1 94.62 18 PRO B N 1
ATOM 2957 C CA . PRO B 1 18 ? -6.734 31.562 -5.352 1 94.62 18 PRO B CA 1
ATOM 2958 C C . PRO B 1 18 ? -5.852 32.344 -6.328 1 94.62 18 PRO B C 1
ATOM 2960 O O . PRO B 1 18 ? -6.34 33.219 -7.035 1 94.62 18 PRO B O 1
ATOM 2963 N N . ASN B 1 19 ? -4.574 32.062 -6.383 1 94.69 19 ASN B N 1
ATOM 2964 C CA . ASN B 1 19 ? -3.59 32.562 -7.328 1 94.69 19 ASN B CA 1
ATOM 2965 C C . ASN B 1 19 ? -3.361 34.062 -7.145 1 94.69 19 ASN B C 1
ATOM 2967 O O . ASN B 1 19 ? -3.111 34.781 -8.117 1 94.69 19 ASN B O 1
ATOM 2971 N N . LYS B 1 20 ? -3.564 34.562 -5.969 1 95.88 20 LYS B N 1
ATOM 2972 C CA . LYS B 1 20 ? -3.248 35.938 -5.582 1 95.88 20 LYS B CA 1
ATOM 2973 C C . LYS B 1 20 ? -2.506 35.969 -4.25 1 95.88 20 LYS B C 1
ATOM 2975 O O . LYS B 1 20 ? -2.734 35.125 -3.383 1 95.88 20 LYS B O 1
ATOM 2980 N N . PRO B 1 21 ? -1.625 36.938 -4.105 1 97.19 21 PRO B N 1
ATOM 2981 C CA . PRO B 1 21 ? -0.954 37.062 -2.809 1 97.19 21 PRO B CA 1
ATOM 2982 C C . PRO B 1 21 ? -1.927 37.344 -1.663 1 97.19 21 PRO B C 1
ATOM 2984 O O . PRO B 1 21 ? -3.029 37.844 -1.892 1 97.19 21 PRO B O 1
ATOM 2987 N N . MET B 1 22 ? -1.526 37.031 -0.485 1 98.25 22 MET B N 1
ATOM 2988 C CA . MET B 1 22 ? -2.334 37.344 0.693 1 98.25 22 MET B CA 1
ATOM 2989 C C . MET B 1 22 ? -2.312 38.812 1 1 98.25 22 MET B C 1
ATOM 2991 O O . MET B 1 22 ? -1.396 39.531 0.583 1 98.25 22 MET B O 1
ATOM 2995 N N . VAL B 1 23 ? -3.324 39.281 1.701 1 98.69 23 VAL B N 1
ATOM 2996 C CA . VAL B 1 23 ? -3.443 40.688 2.088 1 98.69 23 VAL B CA 1
ATOM 2997 C C . VAL B 1 23 ? -3.451 40.812 3.609 1 98.69 23 VAL B C 1
ATOM 2999 O O . VAL B 1 23 ? -4.199 40.094 4.289 1 98.69 23 VAL B O 1
ATOM 3002 N N . ILE B 1 24 ? -2.521 41.688 4.113 1 98.75 24 ILE B N 1
ATOM 3003 C CA . ILE B 1 24 ? -2.549 41.969 5.547 1 98.75 24 ILE B CA 1
ATOM 3004 C C . ILE B 1 24 ? -3.791 42.781 5.895 1 98.75 24 ILE B C 1
ATOM 3006 O O . ILE B 1 24 ? -3.98 43.875 5.367 1 98.75 24 ILE B O 1
ATOM 3010 N N . GLU B 1 25 ? -4.602 42.188 6.75 1 98.75 25 GLU B N 1
ATOM 3011 C CA . GLU B 1 25 ? -5.871 42.812 7.137 1 98.75 25 GLU B CA 1
ATOM 3012 C C . GLU B 1 25 ? -5.977 42.938 8.648 1 98.75 25 GLU B C 1
ATOM 3014 O O . GLU B 1 25 ? -5.25 42.281 9.398 1 98.75 25 GLU B O 1
ATOM 3019 N N . GLU B 1 26 ? -6.785 43.844 9.047 1 98.62 26 GLU B N 1
ATOM 3020 C CA . GLU B 1 26 ? -7.367 43.75 10.383 1 98.62 26 GLU B CA 1
ATOM 3021 C C . GLU B 1 26 ? -8.633 42.875 10.375 1 98.62 26 GLU B C 1
ATOM 3023 O O . GLU B 1 26 ? -9.586 43.188 9.656 1 98.62 26 GLU B O 1
ATOM 3028 N N . ILE B 1 27 ? -8.586 41.781 11.133 1 98.75 27 ILE B N 1
ATOM 3029 C CA . ILE B 1 27 ? -9.75 40.906 11.172 1 98.75 27 ILE B CA 1
ATOM 3030 C C . ILE B 1 27 ? -10.359 40.938 12.57 1 98.75 27 ILE B C 1
ATOM 3032 O O . ILE B 1 27 ? -9.766 41.469 13.508 1 98.75 27 ILE B O 1
ATOM 3036 N N . GLU B 1 28 ? -11.531 40.406 12.664 1 98.69 28 GLU B N 1
ATOM 3037 C CA . GLU B 1 28 ? -12.164 40.125 13.945 1 98.69 28 GLU B CA 1
ATOM 3038 C C . GLU B 1 28 ? -12.109 38.656 14.305 1 98.69 28 GLU B C 1
ATOM 3040 O O . GLU B 1 28 ? -12.438 37.812 13.477 1 98.69 28 GLU B O 1
ATOM 3045 N N . VAL B 1 29 ? -11.672 38.375 15.516 1 98.56 29 VAL B N 1
ATOM 3046 C CA . VAL B 1 29 ? -11.648 37 16.047 1 98.56 29 VAL B CA 1
ATOM 3047 C C . VAL B 1 29 ? -12.625 36.875 17.219 1 98.56 29 VAL B C 1
ATOM 3049 O O . VAL B 1 29 ? -12.484 37.562 18.219 1 98.56 29 VAL B O 1
ATOM 3052 N N . ALA B 1 30 ? -13.562 36.062 17.078 1 98.31 30 ALA B N 1
ATOM 3053 C CA . ALA B 1 30 ? -14.609 35.844 18.062 1 98.31 30 ALA B CA 1
ATOM 3054 C C . ALA B 1 30 ? -14.047 35.188 19.328 1 98.31 30 ALA B C 1
ATOM 3056 O O . ALA B 1 30 ? -13 34.531 19.281 1 98.31 30 ALA B O 1
ATOM 3057 N N . PRO B 1 31 ? -14.734 35.438 20.469 1 98 31 PRO B N 1
ATOM 3058 C CA . PRO B 1 31 ? -14.344 34.688 21.656 1 98 31 PRO B CA 1
ATOM 3059 C C . PRO B 1 31 ? -14.594 33.188 21.516 1 98 31 PRO B C 1
ATOM 3061 O O . PRO B 1 31 ? -15.453 32.781 20.734 1 98 31 PRO B O 1
ATOM 3064 N N . PRO B 1 32 ? -13.812 32.344 22.234 1 98.12 32 PRO B N 1
ATOM 3065 C CA . PRO B 1 32 ? -14.016 30.906 22.141 1 98.12 32 PRO B CA 1
ATOM 3066 C C . PRO B 1 32 ? -15.391 30.469 22.656 1 98.12 32 PRO B C 1
ATOM 3068 O O . PRO B 1 32 ? -15.852 30.969 23.688 1 98.12 32 PRO B O 1
ATOM 3071 N N . GLN B 1 33 ? -15.992 29.625 21.922 1 97.25 33 GLN B N 1
ATOM 3072 C CA . GLN B 1 33 ? -17.25 28.984 22.328 1 97.25 33 GLN B CA 1
ATOM 3073 C C . GLN B 1 33 ? -16.984 27.734 23.156 1 97.25 33 GLN B C 1
ATOM 3075 O O . GLN B 1 33 ? -15.867 27.531 23.656 1 97.25 33 GLN B O 1
ATOM 3080 N N . ALA B 1 34 ? -18.109 26.938 23.359 1 97.38 34 ALA B N 1
ATOM 3081 C CA . ALA B 1 34 ? -17.984 25.719 24.156 1 97.38 34 ALA B CA 1
ATOM 3082 C C . ALA B 1 34 ? -16.875 24.812 23.625 1 97.38 34 ALA B C 1
ATOM 3084 O O . ALA B 1 34 ? -16.828 24.516 22.422 1 97.38 34 ALA B O 1
ATOM 3085 N N . ASN B 1 35 ? -15.922 24.438 24.5 1 97.56 35 ASN B N 1
ATOM 3086 C CA . ASN B 1 35 ? -14.836 23.484 24.25 1 97.56 35 ASN B CA 1
ATOM 3087 C C . ASN B 1 35 ? -13.75 24.094 23.375 1 97.56 35 ASN B C 1
ATOM 3089 O O . ASN B 1 35 ? -12.875 23.391 22.875 1 97.56 35 ASN B O 1
ATOM 3093 N N . GLU B 1 36 ? -13.797 25.406 23.234 1 97.94 36 GLU B N 1
ATOM 3094 C CA . GLU B 1 36 ? -12.82 26.062 22.375 1 97.94 36 GLU B CA 1
ATOM 3095 C C . GLU B 1 36 ? -11.797 26.844 23.188 1 97.94 36 GLU B C 1
ATOM 3097 O O . GLU B 1 36 ? -12.039 27.172 24.344 1 97.94 36 GLU B O 1
ATOM 3102 N N . VAL B 1 37 ? -10.695 27.062 22.547 1 98.38 37 VAL B N 1
ATOM 3103 C CA . VAL B 1 37 ? -9.586 27.828 23.094 1 98.38 37 VAL B CA 1
ATOM 3104 C C . VAL B 1 37 ? -9.164 28.922 22.109 1 98.38 37 VAL B C 1
ATOM 3106 O O . VAL B 1 37 ? -9.125 28.688 20.906 1 98.38 37 VAL B O 1
ATOM 3109 N N . ARG B 1 38 ? -8.992 30.094 22.578 1 98.69 38 ARG B N 1
ATOM 3110 C CA . ARG B 1 38 ? -8.383 31.156 21.781 1 98.69 38 ARG B CA 1
ATOM 3111 C C . ARG B 1 38 ? -6.895 31.297 22.094 1 98.69 38 ARG B C 1
ATOM 3113 O O . ARG B 1 38 ? -6.504 31.391 23.25 1 98.69 38 ARG B O 1
ATOM 3120 N N . ILE B 1 39 ? -6.117 31.312 21.094 1 98.62 39 ILE B N 1
ATOM 3121 C CA . ILE B 1 39 ? -4.664 31.266 21.219 1 98.62 39 ILE B CA 1
ATOM 3122 C C . ILE B 1 39 ? -4.051 32.531 20.609 1 98.62 39 ILE B C 1
ATOM 3124 O O . ILE B 1 39 ? -4.41 32.938 19.5 1 98.62 39 ILE B O 1
ATOM 3128 N N . LYS B 1 40 ? -3.191 33.188 21.344 1 98.69 40 LYS B N 1
ATOM 3129 C CA . LYS B 1 40 ? -2.316 34.188 20.797 1 98.69 40 LYS B CA 1
ATOM 3130 C C . LYS B 1 40 ? -1.097 33.562 20.125 1 98.69 40 LYS B C 1
ATOM 3132 O O . LYS B 1 40 ? -0.218 33.031 20.797 1 98.69 40 LYS B O 1
ATOM 3137 N N . ILE B 1 41 ? -1.028 33.719 18.859 1 98.88 41 ILE B N 1
ATOM 3138 C CA . ILE B 1 41 ? 0.053 33.062 18.109 1 98.88 41 ILE B CA 1
ATOM 3139 C C . ILE B 1 41 ? 1.331 33.906 18.266 1 98.88 41 ILE B C 1
ATOM 3141 O O . ILE B 1 41 ? 1.321 35.125 18.047 1 98.88 41 ILE B O 1
ATOM 3145 N N . VAL B 1 42 ? 2.377 33.219 18.594 1 98.81 42 VAL B N 1
ATOM 3146 C CA . VAL B 1 42 ? 3.662 33.875 18.781 1 98.81 42 VAL B CA 1
ATOM 3147 C C . VAL B 1 42 ? 4.52 33.719 17.531 1 98.81 42 VAL B C 1
ATOM 3149 O O . VAL B 1 42 ? 5.109 34.688 17.031 1 98.81 42 VAL B O 1
ATOM 3152 N N . ALA B 1 43 ? 4.578 32.531 17.031 1 98.81 43 ALA B N 1
ATOM 3153 C CA . ALA B 1 43 ? 5.383 32.219 15.844 1 98.81 43 ALA B CA 1
ATOM 3154 C C . ALA B 1 43 ? 4.703 31.156 14.984 1 98.81 43 ALA B C 1
ATOM 3156 O O . ALA B 1 43 ? 3.957 30.312 15.5 1 98.81 43 ALA B O 1
ATOM 3157 N N . THR B 1 44 ? 4.934 31.188 13.695 1 98.75 44 THR B N 1
ATOM 3158 C CA . THR B 1 44 ? 4.375 30.219 12.766 1 98.75 44 THR B CA 1
ATOM 3159 C C . THR B 1 44 ? 5.328 29.969 11.594 1 98.75 44 THR B C 1
ATOM 3161 O O . THR B 1 44 ? 6.004 30.891 11.141 1 98.75 44 THR B O 1
ATOM 3164 N N . GLY B 1 45 ? 5.469 28.734 11.242 1 98.19 45 GLY B N 1
ATOM 3165 C CA . GLY B 1 45 ? 6.195 28.406 10.023 1 98.19 45 GLY B CA 1
ATOM 3166 C C . GLY B 1 45 ? 5.359 28.547 8.766 1 98.19 45 GLY B C 1
ATOM 3167 O O . GLY B 1 45 ? 4.129 28.562 8.836 1 98.19 45 GLY B O 1
ATOM 3168 N N . VAL B 1 46 ? 6.039 28.75 7.656 1 97.94 46 VAL B N 1
ATOM 3169 C CA . VAL B 1 46 ? 5.398 28.719 6.348 1 97.94 46 VAL B CA 1
ATOM 3170 C C . VAL B 1 46 ? 5.629 27.359 5.688 1 97.94 46 VAL B C 1
ATOM 3172 O O . VAL B 1 46 ? 6.77 26.906 5.57 1 97.94 46 VAL B O 1
ATOM 3175 N N . CYS B 1 47 ? 4.586 26.703 5.27 1 96.25 47 CYS B N 1
ATOM 3176 C CA . CYS B 1 47 ? 4.633 25.344 4.754 1 96.25 47 CYS B CA 1
ATOM 3177 C C . CYS B 1 47 ? 4.18 25.297 3.301 1 96.25 47 CYS B C 1
ATOM 3179 O O . CYS B 1 47 ? 3.434 26.156 2.85 1 96.25 47 CYS B O 1
ATOM 3181 N N . HIS B 1 48 ? 4.629 24.297 2.594 1 94.62 48 HIS B N 1
ATOM 3182 C CA . HIS B 1 48 ? 4.254 24.141 1.191 1 94.62 48 HIS B CA 1
ATOM 3183 C C . HIS B 1 48 ? 2.744 23.984 1.038 1 94.62 48 HIS B C 1
ATOM 3185 O O . HIS B 1 48 ? 2.172 24.406 0.032 1 94.62 48 HIS B O 1
ATOM 3191 N N . THR B 1 49 ? 2.08 23.422 1.965 1 94.75 49 THR B N 1
ATOM 3192 C CA . THR B 1 49 ? 0.628 23.281 1.913 1 94.75 49 THR B CA 1
ATOM 3193 C C . THR B 1 49 ? -0.045 24.641 1.8 1 94.75 49 THR B C 1
ATOM 3195 O O . THR B 1 49 ? -1.096 24.766 1.168 1 94.75 49 THR B O 1
ATOM 3198 N N . ASP B 1 50 ? 0.542 25.672 2.404 1 95.88 50 ASP B N 1
ATOM 3199 C CA . ASP B 1 50 ? 0.046 27.031 2.221 1 95.88 50 ASP B CA 1
ATOM 3200 C C . ASP B 1 50 ? 0.164 27.469 0.761 1 95.88 50 ASP B C 1
ATOM 3202 O O . ASP B 1 50 ? -0.794 27.984 0.181 1 95.88 50 ASP B O 1
ATOM 3206 N N . LEU B 1 51 ? 1.35 27.25 0.268 1 95 51 LEU B N 1
ATOM 3207 C CA . LEU B 1 51 ? 1.612 27.578 -1.131 1 95 51 LEU B CA 1
ATOM 3208 C C . LEU B 1 51 ? 0.71 26.766 -2.053 1 95 51 LEU B C 1
ATOM 3210 O O . LEU B 1 51 ? 0.156 27.297 -3.016 1 95 51 LEU B O 1
ATOM 3214 N N . TYR B 1 52 ? 0.588 25.5 -1.763 1 93.31 52 TYR B N 1
ATOM 3215 C CA . TYR B 1 52 ? -0.254 24.625 -2.566 1 93.31 52 TYR B CA 1
ATOM 3216 C C . TYR B 1 52 ? -1.687 25.141 -2.619 1 93.31 52 TYR B C 1
ATOM 3218 O O . TYR B 1 52 ? -2.279 25.234 -3.697 1 93.31 52 TYR B O 1
ATOM 3226 N N . HIS B 1 53 ? -2.254 25.469 -1.506 1 93.75 53 HIS B N 1
ATOM 3227 C CA . HIS B 1 53 ? -3.631 25.938 -1.438 1 93.75 53 HIS B CA 1
ATOM 3228 C C . HIS B 1 53 ? -3.797 27.25 -2.203 1 93.75 53 HIS B C 1
ATOM 3230 O O . HIS B 1 53 ? -4.809 27.453 -2.881 1 93.75 53 HIS B O 1
ATOM 3236 N N . LEU B 1 54 ? -2.777 28.031 -2.156 1 94.06 54 LEU B N 1
ATOM 3237 C CA . LEU B 1 54 ? -2.85 29.359 -2.748 1 94.06 54 LEU B CA 1
ATOM 3238 C C . LEU B 1 54 ? -2.646 29.297 -4.258 1 94.06 54 LEU B C 1
ATOM 3240 O O . LEU B 1 54 ? -3.332 30 -5.012 1 94.06 54 LEU B O 1
ATOM 3244 N N . PHE B 1 55 ? -1.717 28.422 -4.695 1 93.62 55 PHE B N 1
ATOM 3245 C CA . PHE B 1 55 ? -1.238 28.641 -6.055 1 93.62 55 PHE B CA 1
ATOM 3246 C C . PHE B 1 55 ? -1.308 27.344 -6.867 1 93.62 55 PHE B C 1
ATOM 3248 O O . PHE B 1 55 ? -1.22 27.375 -8.102 1 93.62 55 PHE B O 1
ATOM 3255 N N . GLU B 1 56 ? -1.485 26.188 -6.211 1 90.81 56 GLU B N 1
ATOM 3256 C CA . GLU B 1 56 ? -1.312 24.938 -6.965 1 90.81 56 GLU B CA 1
ATOM 3257 C C . GLU B 1 56 ? -2.607 24.141 -7.012 1 90.81 56 GLU B C 1
ATOM 3259 O O . GLU B 1 56 ? -2.943 23.547 -8.039 1 90.81 56 GLU B O 1
ATOM 3264 N N . GLY B 1 57 ? -3.387 24.141 -5.969 1 86.62 57 GLY B N 1
ATOM 3265 C CA . GLY B 1 57 ? -4.551 23.281 -5.84 1 86.62 57 GLY B CA 1
ATOM 3266 C C . GLY B 1 57 ? -5.691 23.672 -6.762 1 86.62 57 GLY B C 1
ATOM 3267 O O . GLY B 1 57 ? -6.492 22.828 -7.164 1 86.62 57 GLY B O 1
ATOM 3268 N N . MET B 1 58 ? -5.789 24.922 -7.121 1 75.94 58 MET B N 1
ATOM 3269 C CA . MET B 1 58 ? -6.754 25.469 -8.07 1 75.94 58 MET B CA 1
ATOM 3270 C C . MET B 1 58 ? -8.18 25.312 -7.543 1 75.94 58 MET B C 1
ATOM 3272 O O . MET B 1 58 ? -9.133 25.281 -8.328 1 75.94 58 MET B O 1
ATOM 3276 N N . HIS B 1 59 ? -8.344 24.953 -6.293 1 80.56 59 HIS B N 1
ATOM 3277 C CA . HIS B 1 59 ? -9.68 24.859 -5.719 1 80.56 59 HIS B CA 1
ATOM 3278 C C . HIS B 1 59 ? -10.25 26.234 -5.398 1 80.56 59 HIS B C 1
ATOM 3280 O O . HIS B 1 59 ? -9.547 27.094 -4.848 1 80.56 59 HIS B O 1
ATOM 3286 N N . LYS B 1 60 ? -11.469 26.359 -5.812 1 83.06 60 LYS B N 1
ATOM 3287 C CA . LYS B 1 60 ? -12.078 27.672 -5.57 1 83.06 60 LYS B CA 1
ATOM 3288 C C . LYS B 1 60 ? -12.766 27.719 -4.207 1 83.06 60 LYS B C 1
ATOM 3290 O O . LYS B 1 60 ? -12.938 28.781 -3.629 1 83.06 60 LYS B O 1
ATOM 3295 N N . ASP B 1 61 ? -12.945 26.469 -3.826 1 87.38 61 ASP B N 1
ATOM 3296 C CA . ASP B 1 61 ? -13.555 26.406 -2.498 1 87.38 61 ASP B CA 1
ATOM 3297 C C . ASP B 1 61 ? -12.492 26.562 -1.407 1 87.38 61 ASP B C 1
ATOM 3299 O O . ASP B 1 61 ? -11.297 26.531 -1.689 1 87.38 61 ASP B O 1
ATOM 3303 N N . GLY B 1 62 ? -12.711 27.25 -0.318 1 91.25 62 GLY B N 1
ATOM 3304 C CA . GLY B 1 62 ? -11.781 27.422 0.787 1 91.25 62 GLY B CA 1
ATOM 3305 C C . GLY B 1 62 ? -11.312 28.859 0.954 1 91.25 62 GLY B C 1
ATOM 3306 O O . GLY B 1 62 ? -10.305 29.109 1.622 1 91.25 62 GLY B O 1
ATOM 3307 N N . PHE B 1 63 ? -11.883 29.672 0.125 1 94.44 63 PHE B N 1
ATOM 3308 C CA . PHE B 1 63 ? -11.578 31.094 0.216 1 94.44 63 PHE B CA 1
ATOM 3309 C C . PHE B 1 63 ? -12.836 31.891 0.538 1 94.44 63 PHE B C 1
ATOM 3311 O O . PHE B 1 63 ? -13.945 31.469 0.227 1 94.44 63 PHE B O 1
ATOM 3318 N N . PRO B 1 64 ? -12.609 33.094 1.106 1 96.81 64 PRO B N 1
ATOM 3319 C CA . PRO B 1 64 ? -11.375 33.594 1.709 1 96.81 64 PRO B CA 1
ATOM 3320 C C . PRO B 1 64 ? -10.977 32.844 2.977 1 96.81 64 PRO B C 1
ATOM 3322 O O . PRO B 1 64 ? -11.844 32.344 3.693 1 96.81 64 PRO B O 1
ATOM 3325 N N . ALA B 1 65 ? -9.719 32.812 3.219 1 97.5 65 ALA B N 1
ATOM 3326 C CA . ALA B 1 65 ? -9.242 32.094 4.402 1 97.5 65 ALA B CA 1
ATOM 3327 C C . ALA B 1 65 ? -7.996 32.75 4.98 1 97.5 65 ALA B C 1
ATOM 3329 O O . ALA B 1 65 ? -7.266 33.438 4.27 1 97.5 65 ALA B O 1
ATOM 3330 N N . VAL B 1 66 ? -7.801 32.625 6.281 1 98.5 66 VAL B N 1
ATOM 3331 C CA . VAL B 1 66 ? -6.488 32.844 6.883 1 98.5 66 VAL B CA 1
ATOM 3332 C C . VAL B 1 66 ? -5.695 31.531 6.848 1 98.5 66 VAL B C 1
ATOM 3334 O O . VAL B 1 66 ? -6.145 30.516 7.375 1 98.5 66 VAL B O 1
ATOM 3337 N N . LEU B 1 67 ? -4.512 31.531 6.199 1 98 67 LEU B N 1
ATOM 3338 C CA . LEU B 1 67 ? -3.725 30.312 6.055 1 98 67 LEU B CA 1
ATOM 3339 C C . LEU B 1 67 ? -2.797 30.125 7.25 1 98 67 LEU B C 1
ATOM 3341 O O . LEU B 1 67 ? -3.057 30.641 8.336 1 98 67 LEU B O 1
ATOM 3345 N N . GLY B 1 68 ? -1.88 29.219 7.129 1 98.19 68 GLY B N 1
ATOM 3346 C CA . GLY B 1 68 ? -0.962 28.875 8.195 1 98.19 68 GLY B CA 1
ATOM 3347 C C . GLY B 1 68 ? -1.487 27.766 9.094 1 98.19 68 GLY B C 1
ATOM 3348 O O . GLY B 1 68 ? -2.664 27.766 9.461 1 98.19 68 GLY B O 1
ATOM 3349 N N . HIS B 1 69 ? -0.576 26.828 9.461 1 98.06 69 HIS B N 1
ATOM 3350 C CA . HIS B 1 69 ? -1.02 25.734 10.312 1 98.06 69 HIS B CA 1
ATOM 3351 C C . HIS B 1 69 ? 0.126 25.219 11.172 1 98.06 69 HIS B C 1
ATOM 3353 O O . HIS B 1 69 ? -0.068 24.297 11.977 1 98.06 69 HIS B O 1
ATOM 3359 N N . GLU B 1 70 ? 1.326 25.797 11.016 1 97.69 70 GLU B N 1
ATOM 3360 C CA . GLU B 1 70 ? 2.506 25.422 11.797 1 97.69 70 GLU B CA 1
ATOM 3361 C C . GLU B 1 70 ? 2.82 26.484 12.852 1 97.69 70 GLU B C 1
ATOM 3363 O O . GLU B 1 70 ? 3.824 27.188 12.75 1 97.69 70 GLU B O 1
ATOM 3368 N N . GLY B 1 71 ? 2.051 26.516 13.898 1 98.5 71 GLY B N 1
ATOM 3369 C CA . GLY B 1 71 ? 2.191 27.625 14.828 1 98.5 71 GLY B CA 1
ATOM 3370 C C . GLY B 1 71 ? 2.412 27.188 16.266 1 98.5 71 GLY B C 1
ATOM 3371 O O . GLY B 1 71 ? 2.258 26.016 16.578 1 98.5 71 GLY B O 1
ATOM 3372 N N . ALA B 1 72 ? 2.852 28.109 17.062 1 98.88 72 ALA B N 1
ATOM 3373 C CA . ALA B 1 72 ? 2.922 28 18.516 1 98.88 72 ALA B CA 1
ATOM 3374 C C . ALA B 1 72 ? 2.523 29.312 19.188 1 98.88 72 ALA B C 1
ATOM 3376 O O . ALA B 1 72 ? 2.773 30.391 18.656 1 98.88 72 ALA B O 1
ATOM 3377 N N . GLY B 1 73 ? 1.884 29.156 20.281 1 98.75 73 GLY B N 1
ATOM 3378 C CA . GLY B 1 73 ? 1.39 30.344 20.953 1 98.75 73 GLY B CA 1
ATOM 3379 C C . GLY B 1 73 ? 1.016 30.109 22.406 1 98.75 73 GLY B C 1
ATOM 3380 O O . GLY B 1 73 ? 1.5 29.172 23.031 1 98.75 73 GLY B O 1
ATOM 3381 N N . ILE B 1 74 ? 0.267 31.078 22.875 1 98.5 74 ILE B N 1
ATOM 3382 C CA . ILE B 1 74 ? -0.142 31.094 24.281 1 98.5 74 ILE B CA 1
ATOM 3383 C C . ILE B 1 74 ? -1.663 31.188 24.375 1 98.5 74 ILE B C 1
ATOM 3385 O O . ILE B 1 74 ? -2.283 32 23.688 1 98.5 74 ILE B O 1
ATOM 3389 N N . VAL B 1 75 ? -2.213 30.328 25.25 1 98.44 75 VAL B N 1
ATOM 3390 C CA . VAL B 1 75 ? -3.656 30.391 25.438 1 98.44 75 VAL B CA 1
ATOM 3391 C C . VAL B 1 75 ? -4.039 31.766 26 1 98.44 75 VAL B C 1
ATOM 3393 O O . VAL B 1 75 ? -3.533 32.188 27.031 1 98.44 75 VAL B O 1
ATOM 3396 N N . GLU B 1 76 ? -4.867 32.406 25.281 1 98.31 76 GLU B N 1
ATOM 3397 C CA . GLU B 1 76 ? -5.352 33.719 25.703 1 98.31 76 GLU B CA 1
ATOM 3398 C C . GLU B 1 76 ? -6.621 33.594 26.531 1 98.31 76 GLU B C 1
ATOM 3400 O O . GLU B 1 76 ? -6.762 34.25 27.562 1 98.31 76 GLU B O 1
ATOM 3405 N N . SER B 1 77 ? -7.539 32.812 26.156 1 98.25 77 SER B N 1
ATOM 3406 C CA . SER B 1 77 ? -8.789 32.562 26.875 1 98.25 77 SER B CA 1
ATOM 3407 C C . SER B 1 77 ? -9.383 31.219 26.484 1 98.25 77 SER B C 1
ATOM 3409 O O . SER B 1 77 ? -8.93 30.578 25.531 1 98.25 77 SER B O 1
ATOM 3411 N N . VAL B 1 78 ? -10.359 30.75 27.312 1 98.19 78 VAL B N 1
ATOM 3412 C CA . VAL B 1 78 ? -10.984 29.453 27.078 1 98.19 78 VAL B CA 1
ATOM 3413 C C . VAL B 1 78 ? -12.508 29.594 27.188 1 98.19 78 VAL B C 1
ATOM 3415 O O . VAL B 1 78 ? -13.008 30.469 27.875 1 98.19 78 VAL B O 1
ATOM 3418 N N . GLY B 1 79 ? -13.195 28.766 26.406 1 97.69 79 GLY B N 1
ATOM 3419 C CA . GLY B 1 79 ? -14.641 28.703 26.516 1 97.69 79 GLY B CA 1
ATOM 3420 C C . GLY B 1 79 ? -15.125 27.719 27.562 1 97.69 79 GLY B C 1
ATOM 3421 O O . GLY B 1 79 ? -14.312 27.031 28.188 1 97.69 79 GLY B O 1
ATOM 3422 N N . PRO B 1 80 ? -16.5 27.672 27.719 1 97.19 80 PRO B N 1
ATOM 3423 C CA . PRO B 1 80 ? -17.047 26.703 28.672 1 97.19 80 PRO B CA 1
ATOM 3424 C C . PRO B 1 80 ? -16.734 25.25 28.297 1 97.19 80 PRO B C 1
ATOM 3426 O O . PRO B 1 80 ? -16.734 24.906 27.109 1 97.19 80 PRO B O 1
ATOM 3429 N N . GLY B 1 81 ? -16.422 24.438 29.281 1 97.19 81 GLY B N 1
ATOM 3430 C CA . GLY B 1 81 ? -16.219 23.016 29.062 1 97.19 81 GLY B CA 1
ATOM 3431 C C . GLY B 1 81 ? -14.766 22.672 28.797 1 97.19 81 GLY B C 1
ATOM 3432 O O . GLY B 1 81 ? -14.414 21.484 28.719 1 97.19 81 GLY B O 1
ATOM 3433 N N . VAL B 1 82 ? -13.938 23.672 28.656 1 97.94 82 VAL B N 1
ATOM 3434 C CA . VAL B 1 82 ? -12.516 23.406 28.484 1 97.94 82 VAL B CA 1
ATOM 3435 C C . VAL B 1 82 ? -11.906 22.969 29.812 1 97.94 82 VAL B C 1
ATOM 3437 O O . VAL B 1 82 ? -12.078 23.641 30.828 1 97.94 82 VAL B O 1
ATOM 3440 N N . THR B 1 83 ? -11.227 21.844 29.781 1 93.88 83 THR B N 1
ATOM 3441 C CA . THR B 1 83 ? -10.727 21.312 31.031 1 93.88 83 THR B CA 1
ATOM 3442 C C . THR B 1 83 ? -9.203 21.156 30.984 1 93.88 83 THR B C 1
ATOM 3444 O O . THR B 1 83 ? -8.547 21.156 32.031 1 93.88 83 THR B O 1
ATOM 3447 N N . GLU B 1 84 ? -8.602 21.141 29.891 1 94.69 84 GLU B N 1
ATOM 3448 C CA . GLU B 1 84 ? -7.191 20.766 29.781 1 94.69 84 GLU B CA 1
ATOM 3449 C C . GLU B 1 84 ? -6.301 22 29.641 1 94.69 84 GLU B C 1
ATOM 3451 O O . GLU B 1 84 ? -5.074 21.891 29.703 1 94.69 84 GLU B O 1
ATOM 3456 N N . PHE B 1 85 ? -6.941 23.203 29.547 1 98.38 85 PHE B N 1
ATOM 3457 C CA . PHE B 1 85 ? -6.176 24.406 29.219 1 98.38 85 PHE B CA 1
ATOM 3458 C C . PHE B 1 85 ? -6.602 25.578 30.109 1 98.38 85 PHE B C 1
ATOM 3460 O O . PHE B 1 85 ? -7.746 25.641 30.547 1 98.38 85 PHE B O 1
ATOM 3467 N N . GLN B 1 86 ? -5.668 26.453 30.312 1 97.75 86 GLN B N 1
ATOM 3468 C CA . GLN B 1 86 ? -5.906 27.734 30.984 1 97.75 86 GLN B CA 1
ATOM 3469 C C . GLN B 1 86 ? -5.062 28.844 30.359 1 97.75 86 GLN B C 1
ATOM 3471 O O . GLN B 1 86 ? -4.027 28.578 29.75 1 97.75 86 GLN B O 1
ATOM 3476 N N . PRO B 1 87 ? -5.539 30.109 30.516 1 97.75 87 PRO B N 1
ATOM 3477 C CA . PRO B 1 87 ? -4.73 31.219 30 1 97.75 87 PRO B CA 1
ATOM 3478 C C . PRO B 1 87 ? -3.279 31.156 30.469 1 97.75 87 PRO B C 1
ATOM 3480 O O . PRO B 1 87 ? -3.018 30.891 31.641 1 97.75 87 PRO B O 1
ATOM 3483 N N . GLY B 1 88 ? -2.371 31.312 29.531 1 97.5 88 GLY B N 1
ATOM 3484 C CA . GLY B 1 88 ? -0.958 31.281 29.875 1 97.5 88 GLY B CA 1
ATOM 3485 C C . GLY B 1 88 ? -0.266 30.016 29.422 1 97.5 88 GLY B C 1
ATOM 3486 O O . GLY B 1 88 ? 0.962 29.969 29.328 1 97.5 88 GLY B O 1
ATOM 3487 N N . ASP B 1 89 ? -1.033 28.984 29.172 1 98.38 89 ASP B N 1
ATOM 3488 C CA . ASP B 1 89 ? -0.449 27.734 28.688 1 98.38 89 ASP B CA 1
ATOM 3489 C C . ASP B 1 89 ? 0.212 27.922 27.328 1 98.38 89 ASP B C 1
ATOM 3491 O O . ASP B 1 89 ? -0.346 28.578 26.453 1 98.38 89 ASP B O 1
ATOM 3495 N N . LYS B 1 90 ? 1.429 27.391 27.125 1 98.62 90 LYS B N 1
ATOM 3496 C CA . LYS B 1 90 ? 2.035 27.312 25.797 1 98.62 90 LYS B CA 1
ATOM 3497 C C . LYS B 1 90 ? 1.48 26.125 25.016 1 98.62 90 LYS B C 1
ATOM 3499 O O . LYS B 1 90 ? 1.321 25.031 25.562 1 98.62 90 LYS B O 1
ATOM 3504 N N . VAL B 1 91 ? 1.151 26.375 23.781 1 98.88 91 VAL B N 1
ATOM 3505 C CA . VAL B 1 91 ? 0.444 25.344 23.031 1 98.88 91 VAL B CA 1
ATOM 3506 C C . VAL B 1 91 ? 0.899 25.344 21.578 1 98.88 91 VAL B C 1
ATOM 3508 O O . VAL B 1 91 ? 1.483 26.328 21.109 1 98.88 91 VAL B O 1
ATOM 3511 N N . ILE B 1 92 ? 0.706 24.266 20.906 1 98.88 92 ILE B N 1
ATOM 3512 C CA . ILE B 1 92 ? 0.821 24.125 19.453 1 98.88 92 ILE B CA 1
ATOM 3513 C C . ILE B 1 92 ? -0.538 23.75 18.875 1 98.88 92 ILE B C 1
ATOM 3515 O O . ILE B 1 92 ? -1.142 22.75 19.266 1 98.88 92 ILE B O 1
ATOM 3519 N N . PRO B 1 93 ? -1.123 24.625 17.953 1 98.56 93 PRO B N 1
ATOM 3520 C CA . PRO B 1 93 ? -2.312 24.234 17.203 1 98.56 93 PRO B CA 1
ATOM 3521 C C . PRO B 1 93 ? -2.072 23.016 16.312 1 98.56 93 PRO B C 1
ATOM 3523 O O . PRO B 1 93 ? -1.006 22.891 15.703 1 98.56 93 PRO B O 1
ATOM 3526 N N . LEU B 1 94 ? -3.076 22.125 16.25 1 98.31 94 LEU B N 1
ATOM 3527 C CA . LEU B 1 94 ? -2.938 20.891 15.5 1 98.31 94 LEU B CA 1
ATOM 3528 C C . LEU B 1 94 ? -3.965 20.812 14.375 1 98.31 94 LEU B C 1
ATOM 3530 O O . LEU B 1 94 ? -5.164 20.969 14.609 1 98.31 94 LEU B O 1
ATOM 3534 N N . PHE B 1 95 ? -3.535 20.516 13.188 1 96.56 95 PHE B N 1
ATOM 3535 C CA . PHE B 1 95 ? -4.496 20.391 12.094 1 96.56 95 PHE B CA 1
ATOM 3536 C C . PHE B 1 95 ? -5.137 19 12.094 1 96.56 95 PHE B C 1
ATOM 3538 O O . PHE B 1 95 ? -6.168 18.781 11.453 1 96.56 95 PHE B O 1
ATOM 3545 N N . ILE B 1 96 ? -4.551 18.016 12.766 1 96.31 96 ILE B N 1
ATOM 3546 C CA . ILE B 1 96 ? -5.18 16.719 13.023 1 96.31 96 ILE B CA 1
ATOM 3547 C C . ILE B 1 96 ? -5.645 16.656 14.477 1 96.31 96 ILE B C 1
ATOM 3549 O O . ILE B 1 96 ? -4.832 16.766 15.398 1 96.31 96 ILE B O 1
ATOM 3553 N N . SER B 1 97 ? -6.922 16.406 14.672 1 96.62 97 SER B N 1
ATOM 3554 C CA . SER B 1 97 ? -7.5 16.406 16.016 1 96.62 97 SER B CA 1
ATOM 3555 C C . SER B 1 97 ? -7.34 15.047 16.688 1 96.62 97 SER B C 1
ATOM 3557 O O . SER B 1 97 ? -7.082 14.039 16.016 1 96.62 97 SER B O 1
ATOM 3559 N N . GLN B 1 98 ? -7.492 15.023 17.953 1 98 98 GLN B N 1
ATOM 3560 C CA . GLN B 1 98 ? -7.543 13.812 18.766 1 98 98 GLN B CA 1
ATOM 3561 C C . GLN B 1 98 ? -8.562 13.961 19.891 1 98 98 GLN B C 1
ATOM 3563 O O . GLN B 1 98 ? -8.242 14.5 20.969 1 98 98 GLN B O 1
ATOM 3568 N N . CYS B 1 99 ? -9.719 13.422 19.719 1 97.12 99 CYS B N 1
ATOM 3569 C CA . CYS B 1 99 ? -10.789 13.602 20.688 1 97.12 99 CYS B CA 1
ATOM 3570 C C . CYS B 1 99 ? -10.742 12.5 21.75 1 97.12 99 CYS B C 1
ATOM 3572 O O . CYS B 1 99 ? -11.375 12.617 22.797 1 97.12 99 CYS B O 1
ATOM 3574 N N . ARG B 1 100 ? -10.109 11.367 21.391 1 97.44 100 ARG B N 1
ATOM 3575 C CA . ARG B 1 100 ? -9.859 10.227 22.266 1 97.44 100 ARG B CA 1
ATOM 3576 C C . ARG B 1 100 ? -11.125 9.406 22.469 1 97.44 100 ARG B C 1
ATOM 3578 O O . ARG B 1 100 ? -11.125 8.43 23.219 1 97.44 100 ARG B O 1
ATOM 3585 N N . GLU B 1 101 ? -12.195 9.695 21.812 1 97.62 101 GLU B N 1
ATOM 3586 C CA . GLU B 1 101 ? -13.469 9.031 22.078 1 97.62 101 GLU B CA 1
ATOM 3587 C C . GLU B 1 101 ? -13.992 8.312 20.844 1 97.62 101 GLU B C 1
ATOM 3589 O O . GLU B 1 101 ? -14.672 7.293 20.953 1 97.62 101 GLU B O 1
ATOM 3594 N N . CYS B 1 102 ? -13.719 8.852 19.75 1 97.12 102 CYS B N 1
ATOM 3595 C CA . CYS B 1 102 ? -14.297 8.289 18.531 1 97.12 102 CYS B CA 1
ATOM 3596 C C . CYS B 1 102 ? -13.617 6.984 18.156 1 97.12 102 CYS B C 1
ATOM 3598 O O . CYS B 1 102 ? -12.578 6.633 18.719 1 97.12 102 CYS B O 1
ATOM 3600 N N . ARG B 1 103 ? -14.195 6.23 17.234 1 95.81 103 ARG B N 1
ATOM 3601 C CA . ARG B 1 103 ? -13.695 4.91 16.859 1 95.81 103 ARG B CA 1
ATOM 3602 C C . ARG B 1 103 ? -12.305 5.004 16.25 1 95.81 103 ARG B C 1
ATOM 3604 O O . ARG B 1 103 ? -11.484 4.098 16.406 1 95.81 103 ARG B O 1
ATOM 3611 N N . PHE B 1 104 ? -11.914 6.094 15.609 1 97.38 104 PHE B N 1
ATOM 3612 C CA . PHE B 1 104 ? -10.578 6.273 15.055 1 97.38 104 PHE B CA 1
ATOM 3613 C C . PHE B 1 104 ? -9.562 6.531 16.156 1 97.38 104 PHE B C 1
ATOM 3615 O O . PHE B 1 104 ? -8.492 5.922 16.188 1 97.38 104 PHE B O 1
ATOM 3622 N N . CYS B 1 105 ? -9.898 7.375 17.094 1 97.94 105 CYS B N 1
ATOM 3623 C CA . CYS B 1 105 ? -8.992 7.664 18.188 1 97.94 105 CYS B CA 1
ATOM 3624 C C . CYS B 1 105 ? -8.734 6.414 19.031 1 97.94 105 CYS B C 1
ATOM 3626 O O . CYS B 1 105 ? -7.641 6.23 19.562 1 97.94 105 CYS B O 1
ATOM 3628 N N . LYS B 1 106 ? -9.711 5.582 19.062 1 97.81 106 LYS B N 1
ATOM 3629 C CA . LYS B 1 106 ? -9.594 4.379 19.891 1 97.81 106 LYS B CA 1
ATOM 3630 C C . LYS B 1 106 ? -8.852 3.273 19.141 1 97.81 106 LYS B C 1
ATOM 3632 O O . LYS B 1 106 ? -8.422 2.289 19.734 1 97.81 106 LYS B O 1
ATOM 3637 N N . ASN B 1 107 ? -8.742 3.357 17.859 1 97.06 107 ASN B N 1
ATOM 3638 C CA . ASN B 1 107 ? -8.023 2.373 17.047 1 97.06 107 ASN B CA 1
ATOM 3639 C C . ASN B 1 107 ? -6.523 2.662 17.016 1 97.06 107 ASN B C 1
ATOM 3641 O O . ASN B 1 107 ? -6.105 3.742 16.594 1 97.06 107 ASN B O 1
ATOM 3645 N N . PRO B 1 108 ? -5.695 1.75 17.406 1 96.5 108 PRO B N 1
ATOM 3646 C CA . PRO B 1 108 ? -4.254 2 17.469 1 96.5 108 PRO B CA 1
ATOM 3647 C C . PRO B 1 108 ? -3.604 2.07 16.094 1 96.5 108 PRO B C 1
ATOM 3649 O O . PRO B 1 108 ? -2.445 2.475 15.969 1 96.5 108 PRO B O 1
ATOM 3652 N N . LYS B 1 109 ? -4.383 1.833 14.992 1 97 109 LYS B N 1
ATOM 3653 C CA . LYS B 1 109 ? -3.781 1.728 13.664 1 97 109 LYS B CA 1
ATOM 3654 C C . LYS B 1 109 ? -3.896 3.043 12.898 1 97 109 LYS B C 1
ATOM 3656 O O . LYS B 1 109 ? -3.461 3.143 11.75 1 97 109 LYS B O 1
ATOM 3661 N N . THR B 1 110 ? -4.488 4.012 13.492 1 97.88 110 THR B N 1
ATOM 3662 C CA . THR B 1 110 ? -4.641 5.297 12.82 1 97.88 110 THR B CA 1
ATOM 3663 C C . THR B 1 110 ? -4.453 6.449 13.805 1 97.88 110 THR B C 1
ATOM 3665 O O . THR B 1 110 ? -4.574 6.262 15.016 1 97.88 110 THR B O 1
ATOM 3668 N N . ASN B 1 111 ? -4.062 7.551 13.227 1 98 111 ASN B N 1
ATOM 3669 C CA . ASN B 1 111 ? -3.922 8.75 14.047 1 98 111 ASN B CA 1
ATOM 3670 C C . ASN B 1 111 ? -5.035 9.75 13.766 1 98 111 ASN B C 1
ATOM 3672 O O . ASN B 1 111 ? -5.035 10.859 14.32 1 98 111 ASN B O 1
ATOM 3676 N N . GLN B 1 112 ? -6.016 9.398 12.992 1 97 112 GLN B N 1
ATOM 3677 C CA . GLN B 1 112 ? -7.051 10.328 12.555 1 97 112 GLN B CA 1
ATOM 3678 C C . GLN B 1 112 ? -8.172 10.43 13.578 1 97 112 GLN B C 1
ATOM 3680 O O . GLN B 1 112 ? -8.211 9.648 14.539 1 97 112 GLN B O 1
ATOM 3685 N N . CYS B 1 113 ? -9 11.406 13.422 1 97.12 113 CYS B N 1
ATOM 3686 C CA . CYS B 1 113 ? -10.141 11.664 14.297 1 97.12 113 CYS B CA 1
ATOM 3687 C C . CYS B 1 113 ? -11.391 11.992 13.484 1 97.12 113 CYS B C 1
ATOM 3689 O O . CYS B 1 113 ? -11.344 12.828 12.578 1 97.12 113 CYS B O 1
ATOM 3691 N N . GLU B 1 114 ? -12.484 11.414 13.758 1 94.75 114 GLU B N 1
ATOM 3692 C CA . GLU B 1 114 ? -13.695 11.609 12.969 1 94.75 114 GLU B CA 1
ATOM 3693 C C . GLU B 1 114 ? -14.344 12.961 13.266 1 94.75 114 GLU B C 1
ATOM 3695 O O . GLU B 1 114 ? -15.195 13.422 12.516 1 94.75 114 GLU B O 1
ATOM 3700 N N . LYS B 1 115 ? -13.898 13.602 14.289 1 93.31 115 LYS B N 1
ATOM 3701 C CA . LYS B 1 115 ? -14.531 14.852 14.711 1 93.31 115 LYS B CA 1
ATOM 3702 C C . LYS B 1 115 ? -13.781 16.062 14.156 1 93.31 115 LYS B C 1
ATOM 3704 O O . LYS B 1 115 ? -14.242 17.203 14.297 1 93.31 115 LYS B O 1
ATOM 3709 N N . GLY B 1 116 ? -12.656 15.82 13.555 1 90.75 116 GLY B N 1
ATOM 3710 C CA . GLY B 1 116 ? -11.867 16.906 13 1 90.75 116 GLY B CA 1
ATOM 3711 C C . GLY B 1 116 ? -12.266 17.266 11.586 1 90.75 116 GLY B C 1
ATOM 3712 O O . GLY B 1 116 ? -12.977 16.516 10.922 1 90.75 116 GLY B O 1
ATOM 3713 N N . TRP B 1 117 ? -11.789 18.391 11.117 1 87.06 117 TRP B N 1
ATOM 3714 C CA . TRP B 1 117 ? -12.109 18.906 9.789 1 87.06 117 TRP B CA 1
ATOM 3715 C C . TRP B 1 117 ? -11.672 17.922 8.703 1 87.06 117 TRP B C 1
ATOM 3717 O O . TRP B 1 117 ? -12.312 17.828 7.652 1 87.06 117 TRP B O 1
ATOM 3727 N N . ALA B 1 118 ? -10.609 17.234 8.922 1 86.56 118 ALA B N 1
ATOM 3728 C CA . ALA B 1 118 ? -9.953 16.406 7.918 1 86.56 118 ALA B CA 1
ATOM 3729 C C . ALA B 1 118 ? -10.781 15.156 7.598 1 86.56 118 ALA B C 1
ATOM 3731 O O . ALA B 1 118 ? -10.531 14.477 6.598 1 86.56 118 ALA B O 1
ATOM 3732 N N . ALA B 1 119 ? -11.742 14.906 8.391 1 86.06 119 ALA B N 1
ATOM 3733 C CA . ALA B 1 119 ? -12.562 13.711 8.195 1 86.06 119 ALA B CA 1
ATOM 3734 C C . ALA B 1 119 ? -13.383 13.812 6.91 1 86.06 119 ALA B C 1
ATOM 3736 O O . ALA B 1 119 ? -13.508 12.836 6.168 1 86.06 119 ALA B O 1
ATOM 3737 N N . ASP B 1 120 ? -13.828 14.984 6.562 1 82.75 120 ASP B N 1
ATOM 3738 C CA . ASP B 1 120 ? -14.75 15.031 5.438 1 82.75 120 ASP B CA 1
ATOM 3739 C C . ASP B 1 120 ? -14.539 16.297 4.609 1 82.75 120 ASP B C 1
ATOM 3741 O O . ASP B 1 120 ? -15.336 16.609 3.717 1 82.75 120 ASP B O 1
ATOM 3745 N N . SER B 1 121 ? -13.461 17.047 4.891 1 84 121 SER B N 1
ATOM 3746 C CA . SER B 1 121 ? -13.336 18.328 4.207 1 84 121 SER B CA 1
ATOM 3747 C C . SER B 1 121 ? -11.93 18.516 3.646 1 84 121 SER B C 1
ATOM 3749 O O . SER B 1 121 ? -11.406 19.625 3.635 1 84 121 SER B O 1
ATOM 3751 N N . HIS B 1 122 ? -11.406 17.438 3.219 1 79.69 122 HIS B N 1
ATOM 3752 C CA . HIS B 1 122 ? -10.016 17.547 2.773 1 79.69 122 HIS B CA 1
ATOM 3753 C C . HIS B 1 122 ? -9.922 18.312 1.454 1 79.69 122 HIS B C 1
ATOM 3755 O O . HIS B 1 122 ? -8.875 18.875 1.143 1 79.69 122 HIS B O 1
ATOM 3761 N N . ASP B 1 123 ? -10.977 18.406 0.724 1 81.31 123 ASP B N 1
ATOM 3762 C CA . ASP B 1 123 ? -10.992 19.094 -0.561 1 81.31 123 ASP B CA 1
ATOM 3763 C C . ASP B 1 123 ? -10.992 20.609 -0.369 1 81.31 123 ASP B C 1
ATOM 3765 O O . ASP B 1 123 ? -10.273 21.328 -1.07 1 81.31 123 ASP B O 1
ATOM 3769 N N . VAL B 1 124 ? -11.688 21.125 0.685 1 85.69 124 VAL B N 1
ATOM 3770 C CA . VAL B 1 124 ? -11.805 22.547 0.979 1 85.69 124 VAL B CA 1
ATOM 3771 C C . VAL B 1 124 ? -10.711 22.969 1.956 1 85.69 124 VAL B C 1
ATOM 3773 O O . VAL B 1 124 ? -10.344 24.141 2.02 1 85.69 124 VAL B O 1
ATOM 3776 N N . MET B 1 125 ? -10.258 22.031 2.734 1 90.38 125 MET B N 1
ATOM 3777 C CA . MET B 1 125 ? -9.227 22.188 3.756 1 90.38 125 MET B CA 1
ATOM 3778 C C . MET B 1 125 ? -9.68 23.172 4.832 1 90.38 125 MET B C 1
ATOM 3780 O O . MET B 1 125 ? -8.867 23.953 5.336 1 90.38 125 MET B O 1
ATOM 3784 N N . ALA B 1 126 ? -10.953 23.234 5.055 1 90.12 126 ALA B N 1
ATOM 3785 C CA . ALA B 1 126 ? -11.555 24.062 6.105 1 90.12 126 ALA B CA 1
ATOM 3786 C C . ALA B 1 126 ? -12.984 23.625 6.395 1 90.12 126 ALA B C 1
ATOM 3788 O O . ALA B 1 126 ? -13.633 22.984 5.555 1 90.12 126 ALA B O 1
ATOM 3789 N N . LEU B 1 127 ? -13.422 23.953 7.598 1 88.56 127 LEU B N 1
ATOM 3790 C CA . LEU B 1 127 ? -14.844 23.812 7.914 1 88.56 127 LEU B CA 1
ATOM 3791 C C . LEU B 1 127 ? -15.609 25.094 7.594 1 88.56 127 LEU B C 1
ATOM 3793 O O . LEU B 1 127 ? -15.023 26.172 7.551 1 88.56 127 LEU B O 1
ATOM 3797 N N . ALA B 1 128 ? -16.906 24.875 7.484 1 87.94 128 ALA B N 1
ATOM 3798 C CA . ALA B 1 128 ? -17.766 26.016 7.152 1 87.94 128 ALA B CA 1
ATOM 3799 C C . ALA B 1 128 ? -17.844 27 8.32 1 87.94 128 ALA B C 1
ATOM 3801 O O . ALA B 1 128 ? -17.953 28.203 8.117 1 87.94 128 ALA B O 1
ATOM 3802 N N . GLU B 1 129 ? -17.812 26.469 9.484 1 90.69 129 GLU B N 1
ATOM 3803 C CA . GLU B 1 129 ? -17.859 27.312 10.672 1 90.69 129 GLU B CA 1
ATOM 3804 C C . GLU B 1 129 ? -16.5 27.938 10.953 1 90.69 129 GLU B C 1
ATOM 3806 O O . GLU B 1 129 ? -15.469 27.266 10.844 1 90.69 129 GLU B O 1
ATOM 3811 N N . SER B 1 130 ? -16.516 29.25 11.211 1 95.25 130 SER B N 1
ATOM 3812 C CA . SER B 1 130 ? -15.281 30 11.461 1 95.25 130 SER B CA 1
ATOM 3813 C C . SER B 1 130 ? -15.484 31.031 12.555 1 95.25 130 SER B C 1
ATOM 3815 O O . SER B 1 130 ? -16.594 31.5 12.773 1 95.25 130 SER B O 1
ATOM 3817 N N . ARG B 1 131 ? -14.453 31.359 13.195 1 98 131 ARG B N 1
ATOM 3818 C CA . ARG B 1 131 ? -14.461 32.375 14.227 1 98 131 ARG B CA 1
ATOM 3819 C C . ARG B 1 131 ? -13.898 33.688 13.695 1 98 131 ARG B C 1
ATOM 3821 O O . ARG B 1 131 ? -13.75 34.656 14.445 1 98 131 ARG B O 1
ATOM 3828 N N . PHE B 1 132 ? -13.625 33.75 12.391 1 98.56 132 PHE B N 1
ATOM 3829 C CA . PHE B 1 132 ? -13.008 34.938 11.781 1 98.56 132 PHE B CA 1
ATOM 3830 C C . PHE B 1 132 ? -14.016 35.688 10.945 1 98.56 132 PHE B C 1
ATOM 3832 O O . PHE B 1 132 ? -14.844 35.094 10.25 1 98.56 132 PHE B O 1
ATOM 3839 N N . THR B 1 133 ? -13.961 36.969 11.023 1 98.44 133 THR B N 1
ATOM 3840 C CA . THR B 1 133 ? -14.602 37.844 10.055 1 98.44 133 THR B CA 1
ATOM 3841 C C . THR B 1 133 ? -13.664 39 9.656 1 98.44 133 THR B C 1
ATOM 3843 O O . THR B 1 133 ? -12.773 39.375 10.422 1 98.44 133 THR B O 1
ATOM 3846 N N . CYS B 1 134 ? -13.836 39.469 8.492 1 98.56 134 CYS B N 1
ATOM 3847 C CA . CYS B 1 134 ? -13.102 40.594 7.953 1 98.56 134 CYS B CA 1
ATOM 3848 C C . CYS B 1 134 ? -13.984 41.438 7.039 1 98.56 134 CYS B C 1
ATOM 3850 O O . CYS B 1 134 ? -14.539 40.906 6.066 1 98.56 134 CYS B O 1
ATOM 3852 N N . LYS B 1 135 ? -14.133 42.719 7.355 1 97.31 135 LYS B N 1
ATOM 3853 C CA . LYS B 1 135 ? -14.953 43.625 6.555 1 97.31 135 LYS B CA 1
ATOM 3854 C C . LYS B 1 135 ? -16.359 43.094 6.379 1 97.31 135 LYS B C 1
ATOM 3856 O O . LYS B 1 135 ? -16.906 43.062 5.27 1 97.31 135 LYS B O 1
ATOM 3861 N N . GLY B 1 136 ? -16.781 42.5 7.441 1 96.5 136 GLY B N 1
ATOM 3862 C CA . GLY B 1 136 ? -18.172 42.031 7.492 1 96.5 136 GLY B CA 1
ATOM 3863 C C . GLY B 1 136 ? -18.375 40.688 6.828 1 96.5 136 GLY B C 1
ATOM 3864 O O . GLY B 1 136 ? -19.484 40.188 6.785 1 96.5 136 GLY B O 1
ATOM 3865 N N . LYS B 1 137 ? -17.375 40.125 6.352 1 96.94 137 LYS B N 1
ATOM 3866 C CA . LYS B 1 137 ? -17.469 38.844 5.672 1 96.94 137 LYS B CA 1
ATOM 3867 C C . LYS B 1 137 ? -16.797 37.75 6.488 1 96.94 137 LYS B C 1
ATOM 3869 O O . LYS B 1 137 ? -15.742 37.969 7.102 1 96.94 137 LYS B O 1
ATOM 3874 N N . LYS B 1 138 ? -17.391 36.562 6.406 1 96.88 138 LYS B N 1
ATOM 3875 C CA . LYS B 1 138 ? -16.781 35.406 7.039 1 96.88 138 LYS B CA 1
ATOM 3876 C C . LYS B 1 138 ? -15.477 35.031 6.332 1 96.88 138 LYS B C 1
ATOM 3878 O O . LYS B 1 138 ? -15.414 35.031 5.102 1 96.88 138 LYS B O 1
ATOM 3883 N N . VAL B 1 139 ? -14.484 34.75 7.066 1 98 139 VAL B N 1
ATOM 3884 C CA . VAL B 1 139 ? -13.203 34.25 6.582 1 98 139 VAL B CA 1
ATOM 3885 C C . VAL B 1 139 ? -12.945 32.844 7.16 1 98 139 VAL B C 1
ATOM 3887 O O . VAL B 1 139 ? -13.07 32.656 8.367 1 98 139 VAL B O 1
ATOM 3890 N N . LEU B 1 140 ? -12.602 31.875 6.367 1 96.62 140 LEU B N 1
ATOM 3891 C CA . LEU B 1 140 ? -12.453 30.484 6.781 1 96.62 140 LEU B CA 1
ATOM 3892 C C . LEU B 1 140 ? -11.148 30.281 7.543 1 96.62 140 LEU B C 1
ATOM 3894 O O . LEU B 1 140 ? -10.219 31.078 7.414 1 96.62 140 LEU B O 1
ATOM 3898 N N . GLN B 1 141 ? -11.148 29.234 8.32 1 96.75 141 GLN B N 1
ATOM 3899 C CA . GLN B 1 141 ? -9.93 28.812 9.008 1 96.75 141 GLN B CA 1
ATOM 3900 C C . GLN B 1 141 ? -9.281 27.641 8.289 1 96.75 141 GLN B C 1
ATOM 3902 O O . GLN B 1 141 ? -9.773 26.5 8.352 1 96.75 141 GLN B O 1
ATOM 3907 N N . PHE B 1 142 ? -8.172 27.891 7.777 1 96.38 142 PHE B N 1
ATOM 3908 C CA . PHE B 1 142 ? -7.43 26.922 6.984 1 96.38 142 PHE B CA 1
ATOM 3909 C C . PHE B 1 142 ? -6.938 25.766 7.855 1 96.38 142 PHE B C 1
ATOM 3911 O O . PHE B 1 142 ? -6.297 26 8.883 1 96.38 142 PHE B O 1
ATOM 3918 N N . MET B 1 143 ? -7.348 24.5 7.449 1 95.44 143 MET B N 1
ATOM 3919 C CA . MET B 1 143 ? -6.969 23.266 8.109 1 95.44 143 MET B CA 1
ATOM 3920 C C . MET B 1 143 ? -7.309 23.297 9.594 1 95.44 143 MET B C 1
ATOM 3922 O O . MET B 1 143 ? -6.598 22.719 10.414 1 95.44 143 MET B O 1
ATOM 3926 N N . GLY B 1 144 ? -8.234 24.109 9.938 1 93.94 144 GLY B N 1
ATOM 3927 C CA . GLY B 1 144 ? -8.742 24.203 11.297 1 93.94 144 GLY B CA 1
ATOM 3928 C C . GLY B 1 144 ? -7.812 24.969 12.234 1 93.94 144 GLY B C 1
ATOM 3929 O O . GLY B 1 144 ? -8.008 24.953 13.453 1 93.94 144 GLY B O 1
ATOM 3930 N N . THR B 1 145 ? -6.789 25.625 11.773 1 96.25 145 THR B N 1
ATOM 3931 C CA . THR B 1 145 ? -5.785 26.281 12.609 1 96.25 145 THR B CA 1
ATOM 3932 C C . THR B 1 145 ? -5.699 27.766 12.297 1 96.25 145 THR B C 1
ATOM 3934 O O . THR B 1 145 ? -6.316 28.594 12.977 1 96.25 145 THR B O 1
ATOM 3937 N N . SER B 1 146 ? -5.141 28.156 11.18 1 98.19 146 SER B N 1
ATOM 3938 C CA . SER B 1 146 ? -5.004 29.531 10.719 1 98.19 146 SER B CA 1
ATOM 3939 C C . SER B 1 146 ? -4.047 30.312 11.617 1 98.19 146 SER B C 1
ATOM 3941 O O . SER B 1 146 ? -4.453 31.281 12.273 1 98.19 146 SER B O 1
ATOM 3943 N N . THR B 1 147 ? -2.756 30.047 11.406 1 98.69 147 THR B N 1
ATOM 3944 C CA . THR B 1 147 ? -1.761 30.641 12.305 1 98.69 147 THR B CA 1
ATOM 3945 C C . THR B 1 147 ? -1.144 31.891 11.68 1 98.69 147 THR B C 1
ATOM 3947 O O . THR B 1 147 ? -0.286 32.531 12.289 1 98.69 147 THR B O 1
ATOM 3950 N N . PHE B 1 148 ? -1.569 32.25 10.445 1 98.81 148 PHE B N 1
ATOM 3951 C CA . PHE B 1 148 ? -1.186 33.562 9.891 1 98.81 148 PHE B CA 1
ATOM 3952 C C . PHE B 1 148 ? -2.082 34.656 10.422 1 98.81 148 PHE B C 1
ATOM 3954 O O . PHE B 1 148 ? -2.574 35.5 9.664 1 98.81 148 PHE B O 1
ATOM 3961 N N . SER B 1 149 ? -2.361 34.594 11.688 1 98.81 149 SER B N 1
ATOM 3962 C CA . SER B 1 149 ? -3.166 35.562 12.445 1 98.81 149 SER B CA 1
ATOM 3963 C C . SER B 1 149 ? -2.652 35.688 13.875 1 98.81 149 SER B C 1
ATOM 3965 O O . SER B 1 149 ? -2.182 34.719 14.469 1 98.81 149 SER B O 1
ATOM 3967 N N . GLU B 1 150 ? -2.777 36.844 14.43 1 98.75 150 GLU B N 1
ATOM 3968 C CA . GLU B 1 150 ? -2.301 37.062 15.797 1 98.75 150 GLU B CA 1
ATOM 3969 C C . GLU B 1 150 ? -3.086 36.219 16.797 1 98.75 150 GLU B C 1
ATOM 3971 O O . GLU B 1 150 ? -2.541 35.781 17.812 1 98.75 150 GLU B O 1
ATOM 3976 N N . TYR B 1 151 ? -4.332 36.031 16.484 1 98.56 151 TYR B N 1
ATOM 3977 C CA . TYR B 1 151 ? -5.164 35.156 17.328 1 98.56 151 TYR B CA 1
ATOM 3978 C C . TYR B 1 151 ? -5.926 34.156 16.484 1 98.56 151 TYR B C 1
ATOM 3980 O O . TYR B 1 151 ? -6.309 34.438 15.344 1 98.56 151 TYR B O 1
ATOM 3988 N N . THR B 1 152 ? -6.176 33.031 17.016 1 98.5 152 THR B N 1
ATOM 3989 C CA . THR B 1 152 ? -7.031 32.031 16.422 1 98.5 152 THR B CA 1
ATOM 3990 C C . THR B 1 152 ? -7.867 31.328 17.484 1 98.5 152 THR B C 1
ATOM 3992 O O . THR B 1 152 ? -7.625 31.5 18.688 1 98.5 152 THR B O 1
ATOM 3995 N N . VAL B 1 153 ? -8.914 30.672 17.094 1 98.31 153 VAL B N 1
ATOM 3996 C CA . VAL B 1 153 ? -9.805 29.922 17.969 1 98.31 153 VAL B CA 1
ATOM 3997 C C . VAL B 1 153 ? -10 28.5 17.453 1 98.31 153 VAL B C 1
ATOM 3999 O O . VAL B 1 153 ? -10.242 28.297 16.25 1 98.31 153 VAL B O 1
ATOM 4002 N N . MET B 1 154 ? -9.883 27.578 18.312 1 96.12 154 MET B N 1
ATOM 4003 C CA . MET B 1 154 ? -10.07 26.188 17.891 1 96.12 154 MET B CA 1
ATOM 4004 C C . MET B 1 154 ? -10.602 25.328 19.031 1 96.12 154 MET B C 1
ATOM 4006 O O . MET B 1 154 ? -10.555 25.734 20.188 1 96.12 154 MET B O 1
ATOM 4010 N N . ASN B 1 155 ? -11.133 24.188 18.625 1 96.69 155 ASN B N 1
ATOM 4011 C CA . ASN B 1 155 ? -11.578 23.219 19.641 1 96.69 155 ASN B CA 1
ATOM 4012 C C . ASN B 1 155 ? -10.398 22.641 20.406 1 96.69 155 ASN B C 1
ATOM 4014 O O . ASN B 1 155 ? -9.352 22.344 19.828 1 96.69 155 ASN B O 1
ATOM 4018 N N . GLN B 1 156 ? -10.547 22.359 21.703 1 97.81 156 GLN B N 1
ATOM 4019 C CA . GLN B 1 156 ? -9.477 21.891 22.562 1 97.81 156 GLN B CA 1
ATOM 4020 C C . GLN B 1 156 ? -8.93 20.547 22.109 1 97.81 156 GLN B C 1
ATOM 4022 O O . GLN B 1 156 ? -7.793 20.188 22.406 1 97.81 156 GLN B O 1
ATOM 4027 N N . MET B 1 157 ? -9.672 19.734 21.297 1 97.25 157 MET B N 1
ATOM 4028 C CA . MET B 1 157 ? -9.219 18.438 20.812 1 97.25 157 MET B CA 1
ATOM 4029 C C . MET B 1 157 ? -8.125 18.594 19.75 1 97.25 157 MET B C 1
ATOM 4031 O O . MET B 1 157 ? -7.457 17.641 19.391 1 97.25 157 MET B O 1
ATOM 4035 N N . ALA B 1 158 ? -7.895 19.797 19.297 1 97.44 158 ALA B N 1
ATOM 4036 C CA . ALA B 1 158 ? -6.91 20.109 18.25 1 97.44 158 ALA B CA 1
ATOM 4037 C C . ALA B 1 158 ? -5.828 21.047 18.781 1 97.44 158 ALA B C 1
ATOM 4039 O O . ALA B 1 158 ? -5.316 21.891 18.047 1 97.44 158 ALA B O 1
ATOM 4040 N N . VAL B 1 159 ? -5.512 20.953 20.031 1 98.56 159 VAL B N 1
ATOM 4041 C CA . VAL B 1 159 ? -4.477 21.766 20.672 1 98.56 159 VAL B CA 1
ATOM 4042 C C . VAL B 1 159 ? -3.588 20.859 21.531 1 98.56 159 VAL B C 1
ATOM 4044 O O . VAL B 1 159 ? -4.082 19.984 22.234 1 98.56 159 VAL B O 1
ATOM 4047 N N . ALA B 1 160 ? -2.342 21.047 21.438 1 98.69 160 ALA B N 1
ATOM 4048 C CA . ALA B 1 160 ? -1.412 20.328 22.297 1 98.69 160 ALA B CA 1
ATOM 4049 C C . ALA B 1 160 ? -0.758 21.266 23.312 1 98.69 160 ALA B C 1
ATOM 4051 O O . ALA B 1 160 ? -0.141 22.25 22.922 1 98.69 160 ALA B O 1
ATOM 4052 N N . LYS B 1 161 ? -0.938 20.953 24.547 1 98.31 161 LYS B N 1
ATOM 4053 C CA . LYS B 1 161 ? -0.179 21.641 25.594 1 98.31 161 LYS B CA 1
ATOM 4054 C C . LYS B 1 161 ? 1.276 21.188 25.609 1 98.31 161 LYS B C 1
ATOM 4056 O O . LYS B 1 161 ? 1.559 19.984 25.484 1 98.31 161 LYS B O 1
ATOM 4061 N N . ILE B 1 162 ? 2.203 22.125 25.734 1 98.69 162 ILE B N 1
ATOM 4062 C CA . ILE B 1 162 ? 3.6 21.719 25.609 1 98.69 162 ILE B CA 1
ATOM 4063 C C . ILE B 1 162 ? 4.391 22.234 26.812 1 98.69 162 ILE B C 1
ATOM 4065 O O . ILE B 1 162 ? 3.859 22.969 27.641 1 98.69 162 ILE B O 1
ATOM 4069 N N . ASP B 1 163 ? 5.633 21.828 26.953 1 98.31 163 ASP B N 1
ATOM 4070 C CA . ASP B 1 163 ? 6.555 22.234 28.016 1 98.31 163 ASP B CA 1
ATOM 4071 C C . ASP B 1 163 ? 6.734 23.75 28.031 1 98.31 163 ASP B C 1
ATOM 4073 O O . ASP B 1 163 ? 7.062 24.344 27.016 1 98.31 163 ASP B O 1
ATOM 4077 N N . PRO B 1 164 ? 6.531 24.328 29.203 1 97.5 164 PRO B N 1
ATOM 4078 C CA . PRO B 1 164 ? 6.645 25.781 29.297 1 97.5 164 PRO B CA 1
ATOM 4079 C C . PRO B 1 164 ? 8.031 26.297 28.938 1 97.5 164 PRO B C 1
ATOM 4081 O O . PRO B 1 164 ? 8.195 27.469 28.578 1 97.5 164 PRO B O 1
ATOM 4084 N N . ALA B 1 165 ? 8.977 25.469 28.922 1 98 165 ALA B N 1
ATOM 4085 C CA . ALA B 1 165 ? 10.344 25.875 28.625 1 98 165 ALA B CA 1
ATOM 4086 C C . ALA B 1 165 ? 10.586 25.906 27.109 1 98 165 ALA B C 1
ATOM 4088 O O . ALA B 1 165 ? 11.594 26.453 26.656 1 98 165 ALA B O 1
ATOM 4089 N N . ALA B 1 166 ? 9.68 25.422 26.328 1 97.88 166 ALA B N 1
ATOM 4090 C CA . ALA B 1 166 ? 9.883 25.281 24.891 1 97.88 166 ALA B CA 1
ATOM 4091 C C . ALA B 1 166 ? 9.891 26.641 24.203 1 97.88 166 ALA B C 1
ATOM 4093 O O . ALA B 1 166 ? 8.977 27.438 24.375 1 97.88 166 ALA B O 1
ATOM 4094 N N . PRO B 1 167 ? 10.969 26.891 23.453 1 98.5 167 PRO B N 1
ATOM 4095 C CA . PRO B 1 167 ? 10.945 28.125 22.656 1 98.5 167 PRO B CA 1
ATOM 4096 C C . PRO B 1 167 ? 9.93 28.062 21.516 1 98.5 167 PRO B C 1
ATOM 4098 O O . PRO B 1 167 ? 10.094 27.266 20.578 1 98.5 167 PRO B O 1
ATOM 4101 N N . LEU B 1 168 ? 9.008 28.922 21.531 1 98.69 168 LEU B N 1
ATOM 4102 C CA . LEU B 1 168 ? 7.84 28.844 20.656 1 98.69 168 LEU B CA 1
ATOM 4103 C C . LEU B 1 168 ? 8.227 29.078 19.203 1 98.69 168 LEU B C 1
ATOM 4105 O O . LEU B 1 168 ? 7.605 28.531 18.281 1 98.69 168 LEU B O 1
ATOM 4109 N N . ASP B 1 169 ? 9.289 29.875 18.938 1 98.19 169 ASP B N 1
ATOM 4110 C CA . ASP B 1 169 ? 9.719 30.188 17.578 1 98.19 169 ASP B CA 1
ATOM 4111 C C . ASP B 1 169 ? 10.469 29.016 16.953 1 98.19 169 ASP B C 1
ATOM 4113 O O . ASP B 1 169 ? 10.805 29.047 15.766 1 98.19 169 ASP B O 1
ATOM 4117 N N . LYS B 1 170 ? 10.711 27.984 17.734 1 98.19 170 LYS B N 1
ATOM 4118 C CA . LYS B 1 170 ? 11.312 26.75 17.219 1 98.19 170 LYS B CA 1
ATOM 4119 C C . LYS B 1 170 ? 10.281 25.625 17.125 1 98.19 170 LYS B C 1
ATOM 4121 O O . LYS B 1 170 ? 10.102 25.047 16.062 1 98.19 170 LYS B O 1
ATOM 4126 N N . VAL B 1 171 ? 9.539 25.469 18.188 1 98.75 171 VAL B N 1
ATOM 4127 C CA . VAL B 1 171 ? 8.695 24.281 18.297 1 98.75 171 VAL B CA 1
ATOM 4128 C C . VAL B 1 171 ? 7.43 24.453 17.469 1 98.75 171 VAL B C 1
ATOM 4130 O O . VAL B 1 171 ? 6.676 23.5 17.266 1 98.75 171 VAL B O 1
ATOM 4133 N N . CYS B 1 172 ? 7.207 25.688 16.906 1 98.69 172 CYS B N 1
ATOM 4134 C CA . CYS B 1 172 ? 6.082 25.875 16 1 98.69 172 CYS B CA 1
ATOM 4135 C C . CYS B 1 172 ? 6.191 24.938 14.805 1 98.69 172 CYS B C 1
ATOM 4137 O O . CYS B 1 172 ? 5.18 24.547 14.219 1 98.69 172 CYS B O 1
ATOM 4139 N N . LEU B 1 173 ? 7.402 24.453 14.469 1 98.56 173 LEU B N 1
ATOM 4140 C CA . LEU B 1 173 ? 7.652 23.594 13.32 1 98.56 173 LEU B CA 1
ATOM 4141 C C . LEU B 1 173 ? 7.113 22.188 13.562 1 98.56 173 LEU B C 1
ATOM 4143 O O . LEU B 1 173 ? 6.996 21.391 12.633 1 98.56 173 LEU B O 1
ATOM 4147 N N . LEU B 1 174 ? 6.77 21.875 14.82 1 98.75 174 LEU B N 1
ATOM 4148 C CA . LEU B 1 174 ? 6.285 20.531 15.172 1 98.75 174 LEU B CA 1
ATOM 4149 C C . LEU B 1 174 ? 4.777 20.438 14.953 1 98.75 174 LEU B C 1
ATOM 4151 O O . LEU B 1 174 ? 4.195 19.359 15.125 1 98.75 174 LEU B O 1
ATOM 4155 N N . GLY B 1 175 ? 4.191 21.516 14.484 1 97.75 175 GLY B N 1
ATOM 4156 C CA . GLY B 1 175 ? 2.77 21.5 14.188 1 97.75 175 GLY B CA 1
ATOM 4157 C C . GLY B 1 175 ? 2.443 20.797 12.883 1 97.75 175 GLY B C 1
ATOM 4158 O O . GLY B 1 175 ? 1.282 20.469 12.617 1 97.75 175 GLY B O 1
ATOM 4159 N N . CYS B 1 176 ? 3.465 20.547 12.055 1 96.31 176 CYS B N 1
ATOM 4160 C CA . CYS B 1 176 ? 3.189 19.812 10.828 1 96.31 176 CYS B CA 1
ATOM 4161 C C . CYS B 1 176 ? 4.477 19.266 10.227 1 96.31 176 CYS B C 1
ATOM 4163 O O . CYS B 1 176 ? 4.809 18.094 10.43 1 96.31 176 CYS B O 1
ATOM 4165 N N . GLY B 1 177 ? 5.324 20.047 9.617 1 95 177 GLY B N 1
ATOM 4166 C CA . GLY B 1 177 ? 6.383 19.672 8.695 1 95 177 GLY B CA 1
ATOM 4167 C C . GLY B 1 177 ? 7.324 18.625 9.281 1 95 177 GLY B C 1
ATOM 4168 O O . GLY B 1 177 ? 7.488 17.547 8.719 1 95 177 GLY B O 1
ATOM 4169 N N . VAL B 1 178 ? 7.918 18.969 10.391 1 98.38 178 VAL B N 1
ATOM 4170 C CA . VAL B 1 178 ? 8.93 18.094 10.977 1 98.38 178 VAL B CA 1
ATOM 4171 C C . VAL B 1 178 ? 8.281 16.781 11.438 1 98.38 178 VAL B C 1
ATOM 4173 O O . VAL B 1 178 ? 8.781 15.695 11.141 1 98.38 178 VAL B O 1
ATOM 4176 N N . CYS B 1 179 ? 7.102 16.875 12.07 1 98.75 179 CYS B N 1
ATOM 4177 C CA . CYS B 1 179 ? 6.406 15.672 12.5 1 98.75 179 CYS B CA 1
ATOM 4178 C C . CYS B 1 179 ? 5.973 14.836 11.297 1 98.75 179 CYS B C 1
ATOM 4180 O O . CYS B 1 179 ? 6.055 13.609 11.328 1 98.75 179 CYS B O 1
ATOM 4182 N N . THR B 1 180 ? 5.551 15.492 10.25 1 98.62 180 THR B N 1
ATOM 4183 C CA . THR B 1 180 ? 5.098 14.812 9.039 1 98.62 180 THR B CA 1
ATOM 4184 C C . THR B 1 180 ? 6.207 13.93 8.469 1 98.62 180 THR B C 1
ATOM 4186 O O . THR B 1 180 ? 6.008 12.734 8.25 1 98.62 180 THR B O 1
ATOM 4189 N N . GLY B 1 181 ? 7.391 14.508 8.305 1 98.81 181 GLY B N 1
ATOM 4190 C CA . GLY B 1 181 ? 8.5 13.766 7.727 1 98.81 181 GLY B CA 1
ATOM 4191 C C . GLY B 1 181 ? 9.086 12.734 8.68 1 98.81 181 GLY B C 1
ATOM 4192 O O . GLY B 1 181 ? 9.234 11.562 8.32 1 98.81 181 GLY B O 1
ATOM 4193 N N . TYR B 1 182 ? 9.398 13.172 9.922 1 98.94 182 TYR B N 1
ATOM 4194 C CA . TYR B 1 182 ? 10.008 12.32 10.93 1 98.94 182 TYR B CA 1
ATOM 4195 C C . TYR B 1 182 ? 9.133 11.102 11.211 1 98.94 182 TYR B C 1
ATOM 4197 O O . TYR B 1 182 ? 9.617 9.969 11.195 1 98.94 182 TYR B O 1
ATOM 4205 N N . GLY B 1 183 ? 7.898 11.336 11.391 1 98.81 183 GLY B N 1
ATOM 4206 C CA . GLY B 1 183 ? 6.969 10.273 11.734 1 98.81 183 GLY B CA 1
ATOM 4207 C C . GLY B 1 183 ? 6.688 9.328 10.578 1 98.81 183 GLY B C 1
ATOM 4208 O O . GLY B 1 183 ? 6.398 8.148 10.797 1 98.81 183 GLY B O 1
ATOM 4209 N N . ALA B 1 184 ? 6.754 9.812 9.336 1 98.94 184 ALA B N 1
ATOM 4210 C CA . ALA B 1 184 ? 6.574 8.93 8.188 1 98.94 184 ALA B CA 1
ATOM 4211 C C . ALA B 1 184 ? 7.598 7.801 8.203 1 98.94 184 ALA B C 1
ATOM 4213 O O . ALA B 1 184 ? 7.273 6.66 7.855 1 98.94 184 ALA B O 1
ATOM 4214 N N . ALA B 1 185 ? 8.828 8.117 8.609 1 98.94 185 ALA B N 1
ATOM 4215 C CA . ALA B 1 185 ? 9.883 7.109 8.688 1 98.94 185 ALA B CA 1
ATOM 4216 C C . ALA B 1 185 ? 9.688 6.203 9.898 1 98.94 185 ALA B C 1
ATOM 4218 O O . ALA B 1 185 ? 9.711 4.977 9.773 1 98.94 185 ALA B O 1
ATOM 4219 N N . VAL B 1 186 ? 9.336 6.832 11.031 1 98.88 186 VAL B N 1
ATOM 4220 C CA . VAL B 1 186 ? 9.383 6.105 12.289 1 98.88 186 VAL B CA 1
ATOM 4221 C C . VAL B 1 186 ? 8.047 5.395 12.531 1 98.88 186 VAL B C 1
ATOM 4223 O O . VAL B 1 186 ? 8.023 4.203 12.844 1 98.88 186 VAL B O 1
ATOM 4226 N N . ASN B 1 187 ? 6.934 6.102 12.336 1 98.69 187 ASN B N 1
ATOM 4227 C CA . ASN B 1 187 ? 5.637 5.578 12.75 1 98.69 187 ASN B CA 1
ATOM 4228 C C . ASN B 1 187 ? 4.934 4.852 11.609 1 98.69 187 ASN B C 1
ATOM 4230 O O . ASN B 1 187 ? 4.23 3.865 11.836 1 98.69 187 ASN B O 1
ATOM 4234 N N . THR B 1 188 ? 5.094 5.359 10.375 1 98.69 188 THR B N 1
ATOM 4235 C CA . THR B 1 188 ? 4.324 4.805 9.266 1 98.69 188 THR B CA 1
ATOM 4236 C C . THR B 1 188 ? 5.113 3.707 8.562 1 98.69 188 THR B C 1
ATOM 4238 O O . THR B 1 188 ? 4.637 2.576 8.438 1 98.69 188 THR B O 1
ATOM 4241 N N . ALA B 1 189 ? 6.328 4.082 8.078 1 98.88 189 ALA B N 1
ATOM 4242 C CA . ALA B 1 189 ? 7.168 3.086 7.422 1 98.88 189 ALA B CA 1
ATOM 4243 C C . ALA B 1 189 ? 7.691 2.062 8.422 1 98.88 189 ALA B C 1
ATOM 4245 O O . ALA B 1 189 ? 7.957 0.913 8.07 1 98.88 189 ALA B O 1
ATOM 4246 N N . LYS B 1 190 ? 7.844 2.604 9.703 1 98.75 190 LYS B N 1
ATOM 4247 C CA . LYS B 1 190 ? 8.445 1.786 10.75 1 98.75 190 LYS B CA 1
ATOM 4248 C C . LYS B 1 190 ? 9.812 1.264 10.328 1 98.75 190 LYS B C 1
ATOM 4250 O O . LYS B 1 190 ? 10.07 0.058 10.375 1 98.75 190 LYS B O 1
ATOM 4255 N N . VAL B 1 191 ? 10.633 2.154 9.906 1 98.94 191 VAL B N 1
ATOM 4256 C CA . VAL B 1 191 ? 11.992 1.854 9.477 1 98.94 191 VAL B CA 1
ATOM 4257 C C . VAL B 1 191 ? 12.711 1.046 10.555 1 98.94 191 VAL B C 1
ATOM 4259 O O . VAL B 1 191 ? 12.609 1.356 11.742 1 98.94 191 VAL B O 1
ATOM 4262 N N . GLU B 1 192 ? 13.422 0.04 10.117 1 98.88 192 GLU B N 1
ATOM 4263 C CA . GLU B 1 192 ? 14.117 -0.849 11.039 1 98.88 192 GLU B CA 1
ATOM 4264 C C . GLU B 1 192 ? 15.625 -0.581 11.039 1 98.88 192 GLU B C 1
ATOM 4266 O O . GLU B 1 192 ? 16.172 -0.137 10.031 1 98.88 192 GLU B O 1
ATOM 4271 N N . PRO B 1 193 ? 16.25 -0.846 12.219 1 98.81 193 PRO B N 1
ATOM 4272 C CA . PRO B 1 193 ? 17.703 -0.685 12.258 1 98.81 193 PRO B CA 1
ATOM 4273 C C . PRO B 1 193 ? 18.422 -1.523 11.195 1 98.81 193 PRO B C 1
ATOM 4275 O O . PRO B 1 193 ? 18.031 -2.666 10.945 1 98.81 193 PRO B O 1
ATOM 4278 N N . GLY B 1 194 ? 19.391 -0.905 10.539 1 98.75 194 GLY B N 1
ATOM 4279 C CA . GLY B 1 194 ? 20.203 -1.619 9.57 1 98.75 194 GLY B CA 1
ATOM 4280 C C . GLY B 1 194 ? 19.641 -1.558 8.164 1 98.75 194 GLY B C 1
ATOM 4281 O O . GLY B 1 194 ? 20.281 -2.02 7.215 1 98.75 194 GLY B O 1
ATOM 4282 N N . SER B 1 195 ? 18.531 -0.938 7.938 1 98.75 195 SER B N 1
ATOM 4283 C CA . SER B 1 195 ? 17.859 -0.92 6.648 1 98.75 195 SER B CA 1
ATOM 4284 C C . SER B 1 195 ? 18.469 0.109 5.711 1 98.75 195 SER B C 1
ATOM 4286 O O . SER B 1 195 ? 19.297 0.924 6.129 1 98.75 195 SER B O 1
ATOM 4288 N N . THR B 1 196 ? 18.109 -0.002 4.473 1 98.94 196 THR B N 1
ATOM 4289 C CA . THR B 1 196 ? 18.422 0.978 3.438 1 98.94 196 THR B CA 1
ATOM 4290 C C . THR B 1 196 ? 17.188 1.773 3.057 1 98.94 196 THR B C 1
ATOM 4292 O O . THR B 1 196 ? 16.156 1.194 2.705 1 98.94 196 THR B O 1
ATOM 4295 N N . CYS B 1 197 ? 17.312 3.104 3.117 1 99 197 CYS B N 1
ATOM 4296 C CA . CYS B 1 197 ? 16.188 3.982 2.824 1 99 197 CYS B CA 1
ATOM 4297 C C . CYS B 1 197 ? 16.516 4.934 1.68 1 99 197 CYS B C 1
ATOM 4299 O O . CYS B 1 197 ? 17.688 5.266 1.461 1 99 197 CYS B O 1
ATOM 4301 N N . ALA B 1 198 ? 15.523 5.309 0.925 1 99 198 ALA B N 1
ATOM 4302 C CA . ALA B 1 198 ? 15.609 6.414 -0.029 1 99 198 ALA B CA 1
ATOM 4303 C C . ALA B 1 198 ? 14.562 7.484 0.28 1 99 198 ALA B C 1
ATOM 4305 O O . ALA B 1 198 ? 13.391 7.172 0.494 1 99 198 ALA B O 1
ATOM 4306 N N . VAL B 1 199 ? 14.969 8.703 0.334 1 99 199 VAL B N 1
ATOM 4307 C CA . VAL B 1 199 ? 14.062 9.828 0.558 1 99 199 VAL B CA 1
ATOM 4308 C C . VAL B 1 199 ? 14.055 10.742 -0.669 1 99 199 VAL B C 1
ATOM 4310 O O . VAL B 1 199 ? 15.086 11.297 -1.045 1 99 199 VAL B O 1
ATOM 4313 N N . PHE B 1 200 ? 12.883 10.867 -1.247 1 98.94 200 PHE B N 1
ATOM 4314 C CA . PHE B 1 200 ? 12.719 11.68 -2.447 1 98.94 200 PHE B CA 1
ATOM 4315 C C . PHE B 1 200 ? 12.227 13.078 -2.092 1 98.94 200 PHE B C 1
ATOM 4317 O O . PHE B 1 200 ? 11.117 13.242 -1.567 1 98.94 200 PHE B O 1
ATOM 4324 N N . GLY B 1 201 ? 12.977 14.102 -2.455 1 98.31 201 GLY B N 1
ATOM 4325 C CA . GLY B 1 201 ? 12.664 15.477 -2.102 1 98.31 201 GLY B CA 1
ATOM 4326 C C . GLY B 1 201 ? 13.273 15.898 -0.777 1 98.31 201 GLY B C 1
ATOM 4327 O O . GLY B 1 201 ? 12.969 15.32 0.266 1 98.31 201 GLY B O 1
ATOM 4328 N N . LEU B 1 202 ? 14.07 16.984 -0.877 1 97.88 202 LEU B N 1
ATOM 4329 C CA . LEU B 1 202 ? 14.805 17.391 0.317 1 97.88 202 LEU B CA 1
ATOM 4330 C C . LEU B 1 202 ? 14.398 18.781 0.766 1 97.88 202 LEU B C 1
ATOM 4332 O O . LEU B 1 202 ? 15.258 19.609 1.081 1 97.88 202 LEU B O 1
ATOM 4336 N N . GLY B 1 203 ? 13.086 19.047 0.692 1 96.31 203 GLY B N 1
ATOM 4337 C CA . GLY B 1 203 ? 12.539 20.141 1.478 1 96.31 203 GLY B CA 1
ATOM 4338 C C . GLY B 1 203 ? 12.5 19.844 2.965 1 96.31 203 GLY B C 1
ATOM 4339 O O . GLY B 1 203 ? 13.141 18.906 3.434 1 96.31 203 GLY B O 1
ATOM 4340 N N . ALA B 1 204 ? 11.719 20.625 3.686 1 97.06 204 ALA B N 1
ATOM 4341 C CA . ALA B 1 204 ? 11.664 20.438 5.133 1 97.06 204 ALA B CA 1
ATOM 4342 C C . ALA B 1 204 ? 11.133 19.062 5.5 1 97.06 204 ALA B C 1
ATOM 4344 O O . ALA B 1 204 ? 11.688 18.391 6.371 1 97.06 204 ALA B O 1
ATOM 4345 N N . VAL B 1 205 ? 10.07 18.625 4.836 1 98.38 205 VAL B N 1
ATOM 4346 C CA . VAL B 1 205 ? 9.461 17.328 5.117 1 98.38 205 VAL B CA 1
ATOM 4347 C C . VAL B 1 205 ? 10.453 16.219 4.789 1 98.38 205 VAL B C 1
ATOM 4349 O O . VAL B 1 205 ? 10.625 15.281 5.578 1 98.38 205 VAL B O 1
ATOM 4352 N N . GLY B 1 206 ? 11.125 16.312 3.689 1 98.75 206 GLY B N 1
ATOM 4353 C CA . GLY B 1 206 ? 12.109 15.312 3.305 1 98.75 206 GLY B CA 1
ATOM 4354 C C . GLY B 1 206 ? 13.281 15.234 4.262 1 98.75 206 GLY B C 1
ATOM 4355 O O . GLY B 1 206 ? 13.711 14.141 4.641 1 98.75 206 GLY B O 1
ATOM 4356 N N . LEU B 1 207 ? 13.812 16.375 4.613 1 98.81 207 LEU B N 1
ATOM 4357 C CA . LEU B 1 207 ? 14.914 16.406 5.566 1 98.81 207 LEU B CA 1
ATOM 4358 C C . LEU B 1 207 ? 14.492 15.828 6.91 1 98.81 207 LEU B C 1
ATOM 4360 O O . LEU B 1 207 ? 15.273 15.141 7.574 1 98.81 207 LEU B O 1
ATOM 4364 N N . ALA B 1 208 ? 13.258 16.109 7.277 1 98.94 208 ALA B N 1
ATOM 4365 C CA . ALA B 1 208 ? 12.727 15.516 8.5 1 98.94 208 ALA B CA 1
ATOM 4366 C C . ALA B 1 208 ? 12.617 14 8.375 1 98.94 208 ALA B C 1
ATOM 4368 O O . ALA B 1 208 ? 12.844 13.266 9.336 1 98.94 208 ALA B O 1
ATOM 4369 N N . ALA B 1 209 ? 12.227 13.5 7.219 1 98.94 209 ALA B N 1
ATOM 4370 C CA . ALA B 1 209 ? 12.18 12.062 6.969 1 98.94 209 ALA B CA 1
ATOM 4371 C C . ALA B 1 209 ? 13.57 11.438 7.082 1 98.94 209 ALA B C 1
ATOM 4373 O O . ALA B 1 209 ? 13.727 10.352 7.641 1 98.94 209 ALA B O 1
ATOM 4374 N N . VAL B 1 210 ? 14.578 12.148 6.535 1 98.94 210 VAL B N 1
ATOM 4375 C CA . VAL B 1 210 ? 15.961 11.695 6.68 1 98.94 210 VAL B CA 1
ATOM 4376 C C . VAL B 1 210 ? 16.312 11.562 8.164 1 98.94 210 VAL B C 1
ATOM 4378 O O . VAL B 1 210 ? 16.844 10.539 8.586 1 98.94 210 VAL B O 1
ATOM 4381 N N . MET B 1 211 ? 15.953 12.562 8.93 1 98.94 211 MET B N 1
ATOM 4382 C CA . MET B 1 211 ? 16.203 12.539 10.375 1 98.94 211 MET B CA 1
ATOM 4383 C C . MET B 1 211 ? 15.5 11.359 11.031 1 98.94 211 MET B C 1
ATOM 4385 O O . MET B 1 211 ? 16.062 10.695 11.898 1 98.94 211 MET B O 1
ATOM 4389 N N . GLY B 1 212 ? 14.242 11.102 10.609 1 98.94 212 GLY B N 1
ATOM 4390 C CA . GLY B 1 212 ? 13.5 9.961 11.133 1 98.94 212 GLY B CA 1
ATOM 4391 C C . GLY B 1 212 ? 14.141 8.633 10.797 1 98.94 212 GLY B C 1
ATOM 4392 O O . GLY B 1 212 ? 14.188 7.73 11.633 1 98.94 212 GLY B O 1
ATOM 4393 N N . CYS B 1 213 ? 14.625 8.469 9.562 1 98.94 213 CYS B N 1
ATOM 4394 C CA . CYS B 1 213 ? 15.328 7.25 9.172 1 98.94 213 CYS B CA 1
ATOM 4395 C C . CYS B 1 213 ? 16.562 7.023 10.039 1 98.94 213 CYS B C 1
ATOM 4397 O O . CYS B 1 213 ? 16.797 5.91 10.508 1 98.94 213 CYS B O 1
ATOM 4399 N N . LYS B 1 214 ? 17.297 8.125 10.211 1 98.94 214 LYS B N 1
ATOM 4400 C CA . LYS B 1 214 ? 18.484 8.039 11.047 1 98.94 214 LYS B CA 1
ATOM 4401 C C . LYS B 1 214 ? 18.125 7.637 12.477 1 98.94 214 LYS B C 1
ATOM 4403 O O . LYS B 1 214 ? 18.766 6.758 13.055 1 98.94 214 LYS B O 1
ATOM 4408 N N . ALA B 1 215 ? 17.141 8.266 13.008 1 98.88 215 ALA B N 1
ATOM 4409 C CA . ALA B 1 215 ? 16.719 7.988 14.375 1 98.88 215 ALA B CA 1
ATOM 4410 C C . ALA B 1 215 ? 16.266 6.539 14.531 1 98.88 215 ALA B C 1
ATOM 4412 O O . ALA B 1 215 ? 16.469 5.93 15.586 1 98.88 215 ALA B O 1
ATOM 4413 N N . ALA B 1 216 ? 15.695 5.945 13.477 1 98.88 216 ALA B N 1
ATOM 4414 C CA . ALA B 1 216 ? 15.195 4.574 13.508 1 98.88 216 ALA B CA 1
ATOM 4415 C C . ALA B 1 216 ? 16.328 3.572 13.328 1 98.88 216 ALA B C 1
ATOM 4417 O O . ALA B 1 216 ? 16.125 2.363 13.469 1 98.88 216 ALA B O 1
ATOM 4418 N N . GLY B 1 217 ? 17.5 4.066 12.945 1 98.88 217 GLY B N 1
ATOM 4419 C CA . GLY B 1 217 ? 18.672 3.201 12.891 1 98.88 217 GLY B CA 1
ATOM 4420 C C . GLY B 1 217 ? 19 2.719 11.492 1 98.88 217 GLY B C 1
ATOM 4421 O O . GLY B 1 217 ? 19.703 1.722 11.32 1 98.88 217 GLY B O 1
ATOM 4422 N N . ALA B 1 218 ? 18.484 3.359 10.477 1 98.88 218 ALA B N 1
ATOM 4423 C CA . ALA B 1 218 ? 18.828 2.984 9.109 1 98.88 218 ALA B CA 1
ATOM 4424 C C . ALA B 1 218 ? 20.328 3.061 8.883 1 98.88 218 ALA B C 1
ATOM 4426 O O . ALA B 1 218 ? 20.984 3.99 9.359 1 98.88 218 ALA B O 1
ATOM 4427 N N . LYS B 1 219 ? 20.859 2.135 8.133 1 98.81 219 LYS B N 1
ATOM 4428 C CA . LYS B 1 219 ? 22.281 2.086 7.848 1 98.81 219 LYS B CA 1
ATOM 4429 C C . LYS B 1 219 ? 22.641 2.973 6.66 1 98.81 219 LYS B C 1
ATOM 4431 O O . LYS B 1 219 ? 23.656 3.67 6.68 1 98.81 219 LYS B O 1
ATOM 4436 N N . ARG B 1 220 ? 21.891 2.848 5.645 1 98.88 220 ARG B N 1
ATOM 4437 C CA . ARG B 1 220 ? 22.062 3.668 4.453 1 98.88 220 ARG B CA 1
ATOM 4438 C C . ARG B 1 220 ? 20.844 4.551 4.211 1 98.88 220 ARG B C 1
ATOM 4440 O O . ARG B 1 220 ? 19.703 4.062 4.219 1 98.88 220 ARG B O 1
ATOM 4447 N N . ILE B 1 221 ? 21.062 5.797 4.043 1 99 221 ILE B N 1
ATOM 4448 C CA . ILE B 1 221 ? 20.016 6.758 3.721 1 99 221 ILE B CA 1
ATOM 4449 C C . ILE B 1 221 ? 20.391 7.535 2.463 1 99 221 ILE B C 1
ATOM 4451 O O . ILE B 1 221 ? 21.25 8.422 2.508 1 99 221 ILE B O 1
ATOM 4455 N N . ILE B 1 222 ? 19.75 7.25 1.407 1 99 222 ILE B N 1
ATOM 4456 C CA . ILE B 1 222 ? 20.031 7.852 0.109 1 99 222 ILE B CA 1
ATOM 4457 C C . ILE B 1 222 ? 19.078 9.023 -0.129 1 99 222 ILE B C 1
ATOM 4459 O O . ILE B 1 222 ? 17.859 8.828 -0.279 1 99 222 ILE B O 1
ATOM 4463 N N . ALA B 1 223 ? 19.625 10.203 -0.172 1 98.94 223 ALA B N 1
ATOM 4464 C CA . ALA B 1 223 ? 18.859 11.414 -0.445 1 98.94 223 ALA B CA 1
ATOM 4465 C C . ALA B 1 223 ? 18.734 11.672 -1.945 1 98.94 223 ALA B C 1
ATOM 4467 O O . ALA B 1 223 ? 19.75 11.758 -2.645 1 98.94 223 ALA B O 1
ATOM 4468 N N . VAL B 1 224 ? 17.562 11.758 -2.438 1 98.94 224 VAL B N 1
ATOM 4469 C CA . VAL B 1 224 ? 17.297 11.922 -3.863 1 98.94 224 VAL B CA 1
ATOM 4470 C C . VAL B 1 224 ? 16.688 13.297 -4.117 1 98.94 224 VAL B C 1
ATOM 4472 O O . VAL B 1 224 ? 15.602 13.602 -3.617 1 98.94 224 VAL B O 1
ATOM 4475 N N . ASP B 1 225 ? 17.312 14.125 -4.883 1 98.31 225 ASP B N 1
ATOM 4476 C CA . ASP B 1 225 ? 16.844 15.461 -5.23 1 98.31 225 ASP B CA 1
ATOM 4477 C C . ASP B 1 225 ? 17.516 15.961 -6.516 1 98.31 225 ASP B C 1
ATOM 4479 O O . ASP B 1 225 ? 18.625 15.547 -6.844 1 98.31 225 ASP B O 1
ATOM 4483 N N . ILE B 1 226 ? 16.844 16.828 -7.195 1 96.94 226 ILE B N 1
ATOM 4484 C CA . ILE B 1 226 ? 17.375 17.344 -8.445 1 96.94 226 ILE B CA 1
ATOM 4485 C C . ILE B 1 226 ? 18.297 18.531 -8.164 1 96.94 226 ILE B C 1
ATOM 4487 O O . ILE B 1 226 ? 19.016 19 -9.047 1 96.94 226 ILE B O 1
ATOM 4491 N N . ASN B 1 227 ? 18.234 19.125 -6.93 1 94.94 227 ASN B N 1
ATOM 4492 C CA . ASN B 1 227 ? 19.078 20.234 -6.504 1 94.94 227 ASN B CA 1
ATOM 4493 C C . ASN B 1 227 ? 20.203 19.766 -5.602 1 94.94 227 ASN B C 1
ATOM 4495 O O . ASN B 1 227 ? 20.016 19.562 -4.402 1 94.94 227 ASN B O 1
ATOM 4499 N N . PRO B 1 228 ? 21.391 19.766 -6.074 1 94.56 228 PRO B N 1
ATOM 4500 C CA . PRO B 1 228 ? 22.516 19.234 -5.289 1 94.56 228 PRO B CA 1
ATOM 4501 C C . PRO B 1 228 ? 22.859 20.109 -4.082 1 94.56 228 PRO B C 1
ATOM 4503 O O . PRO B 1 228 ? 23.5 19.641 -3.139 1 94.56 228 PRO B O 1
ATOM 4506 N N . ASP B 1 229 ? 22.406 21.344 -4.098 1 92.62 229 ASP B N 1
ATOM 4507 C CA . ASP B 1 229 ? 22.703 22.234 -2.988 1 92.62 229 ASP B CA 1
ATOM 4508 C C . ASP B 1 229 ? 22.047 21.75 -1.697 1 92.62 229 ASP B C 1
ATOM 4510 O O . ASP B 1 229 ? 22.438 22.156 -0.603 1 92.62 229 ASP B O 1
ATOM 4514 N N . LYS B 1 230 ? 21.109 20.891 -1.842 1 94.25 230 LYS B N 1
ATOM 4515 C CA . LYS B 1 230 ? 20.359 20.406 -0.68 1 94.25 230 LYS B CA 1
ATOM 4516 C C . LYS B 1 230 ? 21.094 19.266 0.009 1 94.25 230 LYS B C 1
ATOM 4518 O O . LYS B 1 230 ? 20.766 18.891 1.139 1 94.25 230 LYS B O 1
ATOM 4523 N N . PHE B 1 231 ? 22.141 18.719 -0.574 1 96.38 231 PHE B N 1
ATOM 4524 C CA . PHE B 1 231 ? 22.781 17.5 -0.096 1 96.38 231 PHE B CA 1
ATOM 4525 C C . PHE B 1 231 ? 23.562 17.781 1.188 1 96.38 231 PHE B C 1
ATOM 4527 O O . PHE B 1 231 ? 23.562 16.953 2.104 1 96.38 231 PHE B O 1
ATOM 4534 N N . GLU B 1 232 ? 24.141 18.922 1.208 1 96.38 232 GLU B N 1
ATOM 4535 C CA . GLU B 1 232 ? 24.875 19.281 2.42 1 96.38 232 GLU B CA 1
ATOM 4536 C C . GLU B 1 232 ? 23.938 19.375 3.623 1 96.38 232 GLU B C 1
ATOM 4538 O O . GLU B 1 232 ? 24.281 18.938 4.723 1 96.38 232 GLU B O 1
ATOM 4543 N N . LYS B 1 233 ? 22.828 19.906 3.357 1 95.56 233 LYS B N 1
ATOM 4544 C CA . LYS B 1 233 ? 21.844 20 4.426 1 95.56 233 LYS B CA 1
ATOM 4545 C C . LYS B 1 233 ? 21.344 18.609 4.832 1 95.56 233 LYS B C 1
ATOM 4547 O O . LYS B 1 233 ? 21.125 18.359 6.016 1 95.56 233 LYS B O 1
ATOM 4552 N N . ALA B 1 234 ? 21.172 17.781 3.891 1 98.5 234 ALA B N 1
ATOM 4553 C CA . ALA B 1 234 ? 20.688 16.438 4.164 1 98.5 234 ALA B CA 1
ATOM 4554 C C . ALA B 1 234 ? 21.688 15.664 5.035 1 98.5 234 ALA B C 1
ATOM 4556 O O . ALA B 1 234 ? 21.281 14.859 5.883 1 98.5 234 ALA B O 1
ATOM 4557 N N . LYS B 1 235 ? 22.953 15.898 4.812 1 98.5 235 LYS B N 1
ATOM 4558 C CA . LYS B 1 235 ? 24 15.258 5.605 1 98.5 235 LYS B CA 1
ATOM 4559 C C . LYS B 1 235 ? 23.828 15.586 7.09 1 98.5 235 LYS B C 1
ATOM 4561 O O . LYS B 1 235 ? 24.031 14.719 7.945 1 98.5 235 LYS B O 1
ATOM 4566 N N . VAL B 1 236 ? 23.438 16.797 7.344 1 98.38 236 VAL B N 1
ATOM 4567 C CA . VAL B 1 236 ? 23.25 17.25 8.711 1 98.38 236 VAL B CA 1
ATOM 4568 C C . VAL B 1 236 ? 22.188 16.422 9.414 1 98.38 236 VAL B C 1
ATOM 4570 O O . VAL B 1 236 ? 22.281 16.156 10.609 1 98.38 236 VAL B O 1
ATOM 4573 N N . PHE B 1 237 ? 21.266 15.938 8.664 1 98.69 237 PHE B N 1
ATOM 4574 C CA . PHE B 1 237 ? 20.125 15.258 9.266 1 98.69 237 PHE B CA 1
ATOM 4575 C C . PHE B 1 237 ? 20.312 13.742 9.211 1 98.69 237 PHE B C 1
ATOM 4577 O O . PHE B 1 237 ? 19.484 13 9.758 1 98.69 237 PHE B O 1
ATOM 4584 N N . GLY B 1 238 ? 21.344 13.258 8.438 1 98.75 238 GLY B N 1
ATOM 4585 C CA . GLY B 1 238 ? 21.656 11.852 8.57 1 98.75 238 GLY B CA 1
ATOM 4586 C C . GLY B 1 238 ? 21.797 11.133 7.238 1 98.75 238 GLY B C 1
ATOM 4587 O O . GLY B 1 238 ? 22.094 9.938 7.195 1 98.75 238 GLY B O 1
ATOM 4588 N N . ALA B 1 239 ? 21.688 11.828 6.141 1 98.94 239 ALA B N 1
ATOM 4589 C CA . ALA B 1 239 ? 21.844 11.188 4.836 1 98.94 239 ALA B CA 1
ATOM 4590 C C . ALA B 1 239 ? 23.266 10.672 4.637 1 98.94 239 ALA B C 1
ATOM 4592 O O . ALA B 1 239 ? 24.219 11.328 5.027 1 98.94 239 ALA B O 1
ATOM 4593 N N . THR B 1 240 ? 23.359 9.531 3.988 1 98.88 240 THR B N 1
ATOM 4594 C CA . THR B 1 240 ? 24.688 8.922 3.803 1 98.88 240 THR B CA 1
ATOM 4595 C C . THR B 1 240 ? 25.094 8.969 2.334 1 98.88 240 THR B C 1
ATOM 4597 O O . THR B 1 240 ? 26.281 8.883 2.018 1 98.88 240 THR B O 1
ATOM 4600 N N . GLU B 1 241 ? 24.156 8.969 1.482 1 98.81 241 GLU B N 1
ATOM 4601 C CA . GLU B 1 241 ? 24.391 9 0.041 1 98.81 241 GLU B CA 1
ATOM 4602 C C . GLU B 1 241 ? 23.453 9.992 -0.646 1 98.81 241 GLU B C 1
ATOM 4604 O O . GLU B 1 241 ? 22.438 10.391 -0.074 1 98.81 241 GLU B O 1
ATOM 4609 N N . PHE B 1 242 ? 23.859 10.383 -1.934 1 98.5 242 PHE B N 1
ATOM 4610 C CA . PHE B 1 242 ? 23.109 11.406 -2.652 1 98.5 242 PHE B CA 1
ATOM 4611 C C . PHE B 1 242 ? 23 11.062 -4.133 1 98.5 242 PHE B C 1
ATOM 4613 O O . PHE B 1 242 ? 23.969 10.617 -4.75 1 98.5 242 PHE B O 1
ATOM 4620 N N . VAL B 1 243 ? 21.781 11.203 -4.633 1 98.62 243 VAL B N 1
ATOM 4621 C CA . VAL B 1 243 ? 21.547 10.93 -6.047 1 98.62 243 VAL B CA 1
ATOM 4622 C C . VAL B 1 243 ? 20.719 12.047 -6.668 1 98.62 243 VAL B C 1
ATOM 4624 O O . VAL B 1 243 ? 19.656 12.398 -6.156 1 98.62 243 VAL B O 1
ATOM 4627 N N . ASN B 1 244 ? 21.188 12.641 -7.719 1 98.5 244 ASN B N 1
ATOM 4628 C CA . ASN B 1 244 ? 20.438 13.516 -8.609 1 98.5 244 ASN B CA 1
ATOM 4629 C C . ASN B 1 244 ? 19.922 12.766 -9.836 1 98.5 244 ASN B C 1
ATOM 4631 O O . ASN B 1 244 ? 20.719 12.383 -10.703 1 98.5 244 ASN B O 1
ATOM 4635 N N . PRO B 1 245 ? 18.609 12.562 -9.906 1 98.19 245 PRO B N 1
ATOM 4636 C CA . PRO B 1 245 ? 18.078 11.805 -11.055 1 98.19 245 PRO B CA 1
ATOM 4637 C C . PRO B 1 245 ? 18.516 12.398 -12.391 1 98.19 245 PRO B C 1
ATOM 4639 O O . PRO B 1 245 ? 18.656 11.664 -13.375 1 98.19 245 PRO B O 1
ATOM 4642 N N . LYS B 1 246 ? 18.781 13.648 -12.484 1 97.38 246 LYS B N 1
ATOM 4643 C CA . LYS B 1 246 ? 19.125 14.328 -13.727 1 97.38 246 LYS B CA 1
ATOM 4644 C C . LYS B 1 246 ? 20.547 13.992 -14.164 1 97.38 246 LYS B C 1
ATOM 4646 O O . LYS B 1 246 ? 20.922 14.234 -15.312 1 97.38 246 LYS B O 1
ATOM 4651 N N . ASP B 1 247 ? 21.281 13.477 -13.289 1 97.75 247 ASP B N 1
ATOM 4652 C CA . ASP B 1 247 ? 22.656 13.117 -13.617 1 97.75 247 ASP B CA 1
ATOM 4653 C C . ASP B 1 247 ? 22.719 11.742 -14.281 1 97.75 247 ASP B C 1
ATOM 4655 O O . ASP B 1 247 ? 23.812 11.242 -14.586 1 97.75 247 ASP B O 1
ATOM 4659 N N . HIS B 1 248 ? 21.609 11.109 -14.5 1 97.81 248 HIS B N 1
ATOM 4660 C CA . HIS B 1 248 ? 21.562 9.758 -15.055 1 97.81 248 HIS B CA 1
ATOM 4661 C C . HIS B 1 248 ? 20.656 9.703 -16.281 1 97.81 248 HIS B C 1
ATOM 4663 O O . HIS B 1 248 ? 19.688 10.469 -16.391 1 97.81 248 HIS B O 1
ATOM 4669 N N . ASN B 1 249 ? 20.922 8.734 -17.188 1 96.69 249 ASN B N 1
ATOM 4670 C CA . ASN B 1 249 ? 20.109 8.523 -18.391 1 96.69 249 ASN B CA 1
ATOM 4671 C C . ASN B 1 249 ? 19.094 7.406 -18.188 1 96.69 249 ASN B C 1
ATOM 4673 O O . ASN B 1 249 ? 18.203 7.211 -19.016 1 96.69 249 ASN B O 1
ATOM 4677 N N . LYS B 1 250 ? 19.219 6.723 -17.062 1 96.88 250 LYS B N 1
ATOM 4678 C CA . LYS B 1 250 ? 18.266 5.684 -16.688 1 96.88 250 LYS B CA 1
ATOM 4679 C C . LYS B 1 250 ? 17.25 6.203 -15.672 1 96.88 250 LYS B C 1
ATOM 4681 O O . LYS B 1 250 ? 17.531 7.145 -14.93 1 96.88 250 LYS B O 1
ATOM 4686 N N . PRO B 1 251 ? 16.078 5.512 -15.656 1 97.88 251 PRO B N 1
ATOM 4687 C CA . PRO B 1 251 ? 15.125 5.875 -14.609 1 97.88 251 PRO B CA 1
ATOM 4688 C C . PRO B 1 251 ? 15.703 5.723 -13.203 1 97.88 251 PRO B C 1
ATOM 4690 O O . PRO B 1 251 ? 16.469 4.789 -12.945 1 97.88 251 PRO B O 1
ATOM 4693 N N . ILE B 1 252 ? 15.352 6.586 -12.32 1 98.69 252 ILE B N 1
ATOM 4694 C CA . ILE B 1 252 ? 15.953 6.691 -10.992 1 98.69 252 ILE B CA 1
ATOM 4695 C C . ILE B 1 252 ? 15.789 5.371 -10.25 1 98.69 252 ILE B C 1
ATOM 4697 O O . ILE B 1 252 ? 16.656 4.977 -9.469 1 98.69 252 ILE B O 1
ATOM 4701 N N . ASN B 1 253 ? 14.633 4.652 -10.43 1 98.69 253 ASN B N 1
ATOM 4702 C CA . ASN B 1 253 ? 14.438 3.375 -9.758 1 98.69 253 ASN B CA 1
ATOM 4703 C C . ASN B 1 253 ? 15.492 2.354 -10.172 1 98.69 253 ASN B C 1
ATOM 4705 O O . ASN B 1 253 ? 15.922 1.533 -9.359 1 98.69 253 ASN B O 1
ATOM 4709 N N . GLU B 1 254 ? 15.922 2.346 -11.422 1 98.19 254 GLU B N 1
ATOM 4710 C CA . GLU B 1 254 ? 16.984 1.454 -11.875 1 98.19 254 GLU B CA 1
ATOM 4711 C C . GLU B 1 254 ? 18.328 1.841 -11.266 1 98.19 254 GLU B C 1
ATOM 4713 O O . GLU B 1 254 ? 19.109 0.972 -10.883 1 98.19 254 GLU B O 1
ATOM 4718 N N . VAL B 1 255 ? 18.594 3.17 -11.219 1 98.75 255 VAL B N 1
ATOM 4719 C CA . VAL B 1 255 ? 19.812 3.668 -10.602 1 98.75 255 VAL B CA 1
ATOM 4720 C C . VAL B 1 255 ? 19.906 3.188 -9.156 1 98.75 255 VAL B C 1
ATOM 4722 O O . VAL B 1 255 ? 20.922 2.635 -8.734 1 98.75 255 VAL B O 1
ATOM 4725 N N . LEU B 1 256 ? 18.844 3.32 -8.422 1 98.88 256 LEU B N 1
ATOM 4726 C CA . LEU B 1 256 ? 18.828 2.941 -7.016 1 98.88 256 LEU B CA 1
ATOM 4727 C C . LEU B 1 256 ? 18.922 1.427 -6.859 1 98.88 256 LEU B C 1
ATOM 4729 O O . LEU B 1 256 ? 19.562 0.933 -5.93 1 98.88 256 LEU B O 1
ATOM 4733 N N . ALA B 1 257 ? 18.25 0.66 -7.703 1 98.19 257 ALA B N 1
ATOM 4734 C CA . ALA B 1 257 ? 18.344 -0.797 -7.656 1 98.19 257 ALA B CA 1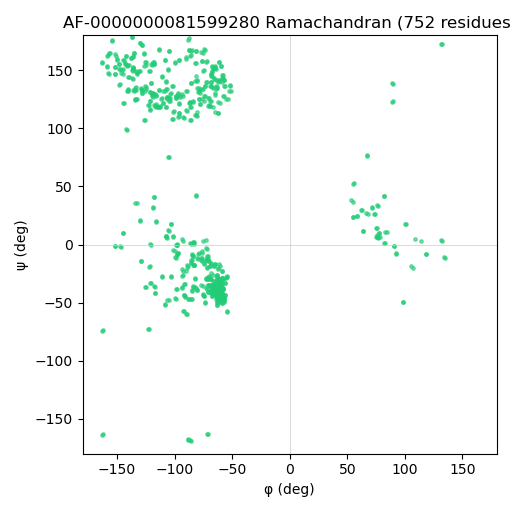
ATOM 4735 C C . ALA B 1 257 ? 19.781 -1.262 -7.832 1 98.19 257 ALA B C 1
ATOM 4737 O O . ALA B 1 257 ? 20.25 -2.164 -7.129 1 98.19 257 ALA B O 1
ATOM 4738 N N . GLU B 1 258 ? 20.5 -0.667 -8.766 1 97.94 258 GLU B N 1
ATOM 4739 C CA . GLU B 1 258 ? 21.906 -1.011 -9.008 1 97.94 258 GLU B CA 1
ATOM 4740 C C . GLU B 1 258 ? 22.781 -0.639 -7.816 1 97.94 258 GLU B C 1
ATOM 4742 O O . GLU B 1 258 ? 23.656 -1.402 -7.43 1 97.94 258 GLU B O 1
ATOM 4747 N N . MET B 1 259 ? 22.5 0.49 -7.215 1 97.94 259 MET B N 1
ATOM 4748 C CA . MET B 1 259 ? 23.281 0.981 -6.082 1 97.94 259 MET B CA 1
ATOM 4749 C C . MET B 1 259 ? 23.109 0.083 -4.863 1 97.94 259 MET B C 1
ATOM 4751 O O . MET B 1 259 ? 23.984 0.016 -4.004 1 97.94 259 MET B O 1
ATOM 4755 N N . THR B 1 260 ? 21.953 -0.611 -4.801 1 98.31 260 THR B N 1
ATOM 4756 C CA . THR B 1 260 ? 21.594 -1.245 -3.535 1 98.31 260 THR B CA 1
ATOM 4757 C C . THR B 1 260 ? 21.453 -2.754 -3.707 1 98.31 260 THR B C 1
ATOM 4759 O O . THR B 1 260 ? 21.141 -3.467 -2.754 1 98.31 260 THR B O 1
ATOM 4762 N N . GLY B 1 261 ? 21.656 -3.221 -4.867 1 96.44 261 GLY B N 1
ATOM 4763 C CA . GLY B 1 261 ? 21.5 -4.641 -5.125 1 96.44 261 GLY B CA 1
ATOM 4764 C C . GLY B 1 261 ? 20.047 -5.066 -5.23 1 96.44 261 GLY B C 1
ATOM 4765 O O . GLY B 1 261 ? 19.672 -6.137 -4.754 1 96.44 261 GLY B O 1
ATOM 4766 N N . GLY B 1 262 ? 19.172 -4.156 -5.773 1 96.69 262 GLY B N 1
ATOM 4767 C CA . GLY B 1 262 ? 17.812 -4.617 -6.035 1 96.69 262 GLY B CA 1
ATOM 4768 C C . GLY B 1 262 ? 16.75 -3.635 -5.574 1 96.69 262 GLY B C 1
ATOM 4769 O O . GLY B 1 262 ? 15.57 -3.795 -5.891 1 96.69 262 GLY B O 1
ATOM 4770 N N . GLY B 1 263 ? 17.125 -2.621 -4.793 1 98.5 263 GLY B N 1
ATOM 4771 C CA . GLY B 1 263 ? 16.172 -1.634 -4.305 1 98.5 263 GLY B CA 1
ATOM 4772 C C . GLY B 1 263 ? 16.297 -1.365 -2.816 1 98.5 263 GLY B C 1
ATOM 4773 O O . GLY B 1 263 ? 17.031 -2.074 -2.115 1 98.5 263 GLY B O 1
ATOM 4774 N N . VAL B 1 264 ? 15.625 -0.453 -2.357 1 98.94 264 VAL B N 1
ATOM 4775 C CA . VAL B 1 264 ? 15.719 -0.062 -0.955 1 98.94 264 VAL B CA 1
ATOM 4776 C C . VAL B 1 264 ? 14.609 -0.745 -0.154 1 98.94 264 VAL B C 1
ATOM 4778 O O . VAL B 1 264 ? 13.578 -1.133 -0.713 1 98.94 264 VAL B O 1
ATOM 4781 N N . ASP B 1 265 ? 14.805 -0.862 1.172 1 98.94 265 ASP B N 1
ATOM 4782 C CA . ASP B 1 265 ? 13.789 -1.415 2.062 1 98.94 265 ASP B CA 1
ATOM 4783 C C . ASP B 1 265 ? 12.609 -0.454 2.219 1 98.94 265 ASP B C 1
ATOM 4785 O O . ASP B 1 265 ? 11.453 -0.882 2.262 1 98.94 265 ASP B O 1
ATOM 4789 N N . TYR B 1 266 ? 12.945 0.817 2.328 1 99 266 TYR B N 1
ATOM 4790 C CA . TYR B 1 266 ? 11.938 1.853 2.512 1 99 266 TYR B CA 1
ATOM 4791 C C . TYR B 1 266 ? 12.188 3.033 1.583 1 99 266 TYR B C 1
ATOM 4793 O O . TYR B 1 266 ? 13.328 3.48 1.434 1 99 266 TYR B O 1
ATOM 4801 N N . SER B 1 267 ? 11.195 3.508 0.925 1 99 267 SER B N 1
ATOM 4802 C CA . SER B 1 267 ? 11.258 4.781 0.218 1 99 267 SER B CA 1
ATOM 4803 C C . SER B 1 267 ? 10.203 5.754 0.735 1 99 267 SER B C 1
ATOM 4805 O O . SER B 1 267 ? 9.094 5.348 1.068 1 99 267 SER B O 1
ATOM 4807 N N . LEU B 1 268 ? 10.531 6.984 0.88 1 99 268 LEU B N 1
ATOM 4808 C CA . LEU B 1 268 ? 9.633 8.047 1.309 1 99 268 LEU B CA 1
ATOM 4809 C C . LEU B 1 268 ? 9.547 9.148 0.255 1 99 268 LEU B C 1
ATOM 4811 O O . LEU B 1 268 ? 10.555 9.789 -0.061 1 99 268 LEU B O 1
ATOM 4815 N N . GLU B 1 269 ? 8.414 9.391 -0.341 1 98.94 269 GLU B N 1
ATOM 4816 C CA . GLU B 1 269 ? 8.188 10.43 -1.344 1 98.94 269 GLU B CA 1
ATOM 4817 C C . GLU B 1 269 ? 7.699 11.719 -0.698 1 98.94 269 GLU B C 1
ATOM 4819 O O . GLU B 1 269 ? 6.566 11.789 -0.222 1 98.94 269 GLU B O 1
ATOM 4824 N N . CYS B 1 270 ? 8.508 12.719 -0.676 1 98.69 270 CYS B N 1
ATOM 4825 C CA . CYS B 1 270 ? 8.219 13.945 0.066 1 98.69 270 CYS B CA 1
ATOM 4826 C C . CYS B 1 270 ? 8.078 15.133 -0.875 1 98.69 270 CYS B C 1
ATOM 4828 O O . CYS B 1 270 ? 8.234 16.281 -0.459 1 98.69 270 CYS B O 1
ATOM 4830 N N . VAL B 1 271 ? 7.824 14.906 -2.105 1 97 271 VAL B N 1
ATOM 4831 C CA . VAL B 1 271 ? 7.703 15.961 -3.105 1 97 271 VAL B CA 1
ATOM 4832 C C . VAL B 1 271 ? 6.23 16.281 -3.342 1 97 271 VAL B C 1
ATOM 4834 O O . VAL B 1 271 ? 5.859 17.453 -3.494 1 97 271 VAL B O 1
ATOM 4837 N N . GLY B 1 272 ? 5.375 15.297 -3.35 1 96.81 272 GLY B N 1
ATOM 4838 C CA . GLY B 1 272 ? 3.979 15.461 -3.715 1 96.81 272 GLY B CA 1
ATOM 4839 C C . GLY B 1 272 ? 3.748 15.469 -5.215 1 96.81 272 GLY B C 1
ATOM 4840 O O . GLY B 1 272 ? 2.994 16.297 -5.73 1 96.81 272 GLY B O 1
ATOM 4841 N N . ASN B 1 273 ? 4.41 14.617 -5.875 1 97.44 273 ASN B N 1
ATOM 4842 C CA . ASN B 1 273 ? 4.336 14.445 -7.32 1 97.44 273 ASN B CA 1
ATOM 4843 C C . ASN B 1 273 ? 4.082 12.984 -7.699 1 97.44 273 ASN B C 1
ATOM 4845 O O . ASN B 1 273 ? 4.82 12.094 -7.277 1 97.44 273 ASN B O 1
ATOM 4849 N N . VAL B 1 274 ? 3.08 12.742 -8.586 1 98.31 274 VAL B N 1
ATOM 4850 C CA . VAL B 1 274 ? 2.596 11.383 -8.797 1 98.31 274 VAL B CA 1
ATOM 4851 C C . VAL B 1 274 ? 3.629 10.578 -9.594 1 98.31 274 VAL B C 1
ATOM 4853 O O . VAL B 1 274 ? 3.74 9.359 -9.43 1 98.31 274 VAL B O 1
ATOM 4856 N N . ALA B 1 275 ? 4.43 11.219 -10.445 1 98.38 275 ALA B N 1
ATOM 4857 C CA . ALA B 1 275 ? 5.508 10.516 -11.141 1 98.38 275 ALA B CA 1
ATOM 4858 C C . ALA B 1 275 ? 6.594 10.078 -10.164 1 98.38 275 ALA B C 1
ATOM 4860 O O . ALA B 1 275 ? 7.148 8.984 -10.289 1 98.38 275 ALA B O 1
ATOM 4861 N N . VAL B 1 276 ? 6.906 10.945 -9.219 1 98.69 276 VAL B N 1
ATOM 4862 C CA . VAL B 1 276 ? 7.91 10.625 -8.211 1 98.69 276 VAL B CA 1
ATOM 4863 C C . VAL B 1 276 ? 7.375 9.539 -7.277 1 98.69 276 VAL B C 1
ATOM 4865 O O . VAL B 1 276 ? 8.133 8.68 -6.816 1 98.69 276 VAL B O 1
ATOM 4868 N N . MET B 1 277 ? 6.082 9.609 -7.008 1 98.88 277 MET B N 1
ATOM 4869 C CA . MET B 1 277 ? 5.469 8.547 -6.207 1 98.88 277 MET B CA 1
ATOM 4870 C C . MET B 1 277 ? 5.688 7.184 -6.848 1 98.88 277 MET B C 1
ATOM 4872 O O . MET B 1 277 ? 6.062 6.227 -6.168 1 98.88 277 MET B O 1
ATOM 4876 N N . ARG B 1 278 ? 5.477 7.098 -8.117 1 98.75 278 ARG B N 1
ATOM 4877 C CA . ARG B 1 278 ? 5.719 5.852 -8.836 1 98.75 278 ARG B CA 1
ATOM 4878 C C . ARG B 1 278 ? 7.184 5.441 -8.75 1 98.75 278 ARG B C 1
ATOM 4880 O O . ARG B 1 278 ? 7.492 4.281 -8.469 1 98.75 278 ARG B O 1
ATOM 4887 N N . SER B 1 279 ? 8.07 6.391 -8.984 1 98.81 279 SER B N 1
ATOM 4888 C CA . SER B 1 279 ? 9.5 6.109 -8.945 1 98.81 279 SER B CA 1
ATOM 4889 C C . SER B 1 279 ? 9.922 5.582 -7.574 1 98.81 279 SER B C 1
ATOM 4891 O O . SER B 1 279 ? 10.75 4.672 -7.484 1 98.81 279 SER B O 1
ATOM 4893 N N . ALA B 1 280 ? 9.383 6.203 -6.559 1 98.94 280 ALA B N 1
ATOM 4894 C CA . ALA B 1 280 ? 9.711 5.777 -5.199 1 98.94 280 ALA B CA 1
ATOM 4895 C C . ALA B 1 280 ? 9.25 4.344 -4.949 1 98.94 280 ALA B C 1
ATOM 4897 O O . ALA B 1 280 ? 9.992 3.537 -4.383 1 98.94 280 ALA B O 1
ATOM 4898 N N . LEU B 1 281 ? 8.039 4.023 -5.355 1 98.94 281 LEU B N 1
ATOM 4899 C CA . LEU B 1 281 ? 7.531 2.66 -5.219 1 98.94 281 LEU B CA 1
ATOM 4900 C C . LEU B 1 281 ? 8.43 1.67 -5.957 1 98.94 281 LEU B C 1
ATOM 4902 O O . LEU B 1 281 ? 8.828 0.653 -5.387 1 98.94 281 LEU B O 1
ATOM 4906 N N . GLU B 1 282 ? 8.758 1.991 -7.172 1 98.81 282 GLU B N 1
ATOM 4907 C CA . GLU B 1 282 ? 9.523 1.098 -8.031 1 98.81 282 GLU B CA 1
ATOM 4908 C C . GLU B 1 282 ? 10.977 0.986 -7.559 1 98.81 282 GLU B C 1
ATOM 4910 O O . GLU B 1 282 ? 11.711 0.095 -7.996 1 98.81 282 GLU B O 1
ATOM 4915 N N . SER B 1 283 ? 11.391 1.882 -6.676 1 98.94 283 SER B N 1
ATOM 4916 C CA . SER B 1 283 ? 12.75 1.864 -6.141 1 98.94 283 SER B CA 1
ATOM 4917 C C . SER B 1 283 ? 12.859 0.916 -4.949 1 98.94 283 SER B C 1
ATOM 4919 O O . SER B 1 283 ? 13.969 0.62 -4.488 1 98.94 283 SER B O 1
ATOM 4921 N N . CYS B 1 284 ? 11.766 0.502 -4.434 1 98.88 284 CYS B N 1
ATOM 4922 C CA . CYS B 1 284 ? 11.781 -0.449 -3.328 1 98.88 284 CYS B CA 1
ATOM 4923 C C . CYS B 1 284 ? 12.125 -1.849 -3.818 1 98.88 284 CYS B C 1
ATOM 4925 O O . CYS B 1 284 ? 11.812 -2.209 -4.957 1 98.88 284 CYS B O 1
ATOM 4927 N N . ILE B 1 285 ? 12.734 -2.568 -2.969 1 98.38 285 ILE B N 1
ATOM 4928 C CA . ILE B 1 285 ? 13.078 -3.947 -3.299 1 98.38 285 ILE B CA 1
ATOM 4929 C C . ILE B 1 285 ? 11.805 -4.785 -3.4 1 98.38 285 ILE B C 1
ATOM 4931 O O . ILE B 1 285 ? 10.875 -4.605 -2.613 1 98.38 285 ILE B O 1
ATOM 4935 N N . LYS B 1 286 ? 11.734 -5.684 -4.371 1 96.25 286 LYS B N 1
ATOM 4936 C CA . LYS B 1 286 ? 10.641 -6.648 -4.449 1 96.25 286 LYS B CA 1
ATOM 4937 C C . LYS B 1 286 ? 10.578 -7.523 -3.201 1 96.25 286 LYS B C 1
ATOM 4939 O O . LYS B 1 286 ? 11.609 -7.781 -2.568 1 96.25 286 LYS B O 1
ATOM 4944 N N . GLY B 1 287 ? 9.484 -7.988 -2.91 1 96.62 287 GLY B N 1
ATOM 4945 C CA . GLY B 1 287 ? 9.344 -8.93 -1.812 1 96.62 287 GLY B CA 1
ATOM 4946 C C . GLY B 1 287 ? 8.883 -8.281 -0.521 1 96.62 287 GLY B C 1
ATOM 4947 O O . GLY B 1 287 ? 7.895 -8.719 0.08 1 96.62 287 GLY B O 1
ATOM 4948 N N . TRP B 1 288 ? 9.625 -7.113 -0.149 1 98.31 288 TRP B N 1
ATOM 4949 C CA . TRP B 1 288 ? 9.234 -6.621 1.169 1 98.31 288 TRP B CA 1
ATOM 4950 C C . TRP B 1 288 ? 9.344 -5.098 1.231 1 98.31 288 TRP B C 1
ATOM 4952 O O . TRP B 1 288 ? 9.055 -4.492 2.268 1 98.31 288 TRP B O 1
ATOM 4962 N N . GLY B 1 289 ? 9.766 -4.387 0.187 1 98.81 289 GLY B N 1
ATOM 4963 C CA . GLY B 1 289 ? 9.945 -2.943 0.227 1 98.81 289 GLY B CA 1
ATOM 4964 C C . GLY B 1 289 ? 8.672 -2.197 0.582 1 98.81 289 GLY B C 1
ATOM 4965 O O . GLY B 1 289 ? 7.578 -2.592 0.169 1 98.81 289 GLY B O 1
ATOM 4966 N N . VAL B 1 290 ? 8.805 -1.08 1.301 1 98.94 290 VAL B N 1
ATOM 4967 C CA . VAL B 1 290 ? 7.68 -0.241 1.703 1 98.94 290 VAL B CA 1
ATOM 4968 C C . VAL B 1 290 ? 7.883 1.18 1.182 1 98.94 290 VAL B C 1
ATOM 4970 O O . VAL B 1 290 ? 8.906 1.81 1.463 1 98.94 290 VAL B O 1
ATOM 4973 N N . SER B 1 291 ? 6.98 1.627 0.396 1 98.94 291 SER B N 1
ATOM 4974 C CA . SER B 1 291 ? 7 3.002 -0.091 1 98.94 291 SER B CA 1
ATOM 4975 C C . SER B 1 291 ? 5.914 3.84 0.577 1 98.94 291 SER B C 1
ATOM 4977 O O . SER B 1 291 ? 4.762 3.41 0.674 1 98.94 291 SER B O 1
ATOM 4979 N N . VAL B 1 292 ? 6.254 5.016 1.018 1 98.94 292 VAL B N 1
ATOM 4980 C CA . VAL B 1 292 ? 5.316 5.867 1.748 1 98.94 292 VAL B CA 1
ATOM 4981 C C . VAL B 1 292 ? 5.148 7.195 1.019 1 98.94 292 VAL B C 1
ATOM 4983 O O . VAL B 1 292 ? 6.129 7.898 0.763 1 98.94 292 VAL B O 1
ATOM 4986 N N . LEU B 1 293 ? 3.926 7.508 0.684 1 98.88 293 LEU B N 1
ATOM 4987 C CA . LEU B 1 293 ? 3.598 8.844 0.203 1 98.88 293 LEU B CA 1
ATOM 4988 C C . LEU B 1 293 ? 3.514 9.836 1.36 1 98.88 293 LEU B C 1
ATOM 4990 O O . LEU B 1 293 ? 2.664 9.695 2.244 1 98.88 293 LEU B O 1
ATOM 4994 N N . VAL B 1 294 ? 4.324 10.852 1.3 1 98.69 294 VAL B N 1
ATOM 4995 C CA . VAL B 1 294 ? 4.32 11.867 2.348 1 98.69 294 VAL B CA 1
ATOM 4996 C C . VAL B 1 294 ? 3.908 13.211 1.758 1 98.69 294 VAL B C 1
ATOM 4998 O O . VAL B 1 294 ? 3.148 13.961 2.377 1 98.69 294 VAL B O 1
ATOM 5001 N N . GLY B 1 295 ? 4.414 13.516 0.588 1 97.25 295 GLY B N 1
ATOM 5002 C CA . GLY B 1 295 ? 4.059 14.758 -0.083 1 97.25 295 GLY B CA 1
ATOM 5003 C C . GLY B 1 295 ? 2.609 14.797 -0.531 1 97.25 295 GLY B C 1
ATOM 5004 O O . GLY B 1 295 ? 2.064 13.781 -0.982 1 97.25 295 GLY B O 1
ATOM 5005 N N . TRP B 1 296 ? 2.039 15.953 -0.532 1 93.62 296 TRP B N 1
ATOM 5006 C CA . TRP B 1 296 ? 0.613 16.109 -0.805 1 93.62 296 TRP B CA 1
ATOM 5007 C C . TRP B 1 296 ? 0.382 16.578 -2.236 1 93.62 296 TRP B C 1
ATOM 5009 O O . TRP B 1 296 ? 1.091 17.469 -2.727 1 93.62 296 TRP B O 1
ATOM 5019 N N . THR B 1 297 ? -0.546 16.016 -2.904 1 92.94 297 THR B N 1
ATOM 5020 C CA . THR B 1 297 ? -1.183 16.531 -4.113 1 92.94 297 THR B CA 1
ATOM 5021 C C . THR B 1 297 ? -2.564 15.914 -4.301 1 92.94 297 THR B C 1
ATOM 5023 O O . THR B 1 297 ? -2.809 14.781 -3.875 1 92.94 297 THR B O 1
ATOM 5026 N N . ASP B 1 298 ? -3.449 16.609 -4.828 1 89.38 298 ASP B N 1
ATOM 5027 C CA . ASP B 1 298 ? -4.781 16.078 -5.121 1 89.38 298 ASP B CA 1
ATOM 5028 C C . ASP B 1 298 ? -5.184 16.375 -6.562 1 89.38 298 ASP B C 1
ATOM 5030 O O . ASP B 1 298 ? -6.371 16.391 -6.891 1 89.38 298 ASP B O 1
ATOM 5034 N N . LEU B 1 299 ? -4.262 16.625 -7.391 1 91.25 299 LEU B N 1
ATOM 5035 C CA . LEU B 1 299 ? -4.547 17.078 -8.75 1 91.25 299 LEU B CA 1
ATOM 5036 C C . LEU B 1 299 ? -4.645 15.891 -9.703 1 91.25 299 LEU B C 1
ATOM 5038 O O . LEU B 1 299 ? -5.43 15.914 -10.656 1 91.25 299 LEU B O 1
ATOM 5042 N N . HIS B 1 300 ? -3.852 14.883 -9.422 1 94.94 300 HIS B N 1
ATOM 5043 C CA . HIS B 1 300 ? -3.748 13.766 -10.359 1 94.94 300 HIS B CA 1
ATOM 5044 C C . HIS B 1 300 ? -3.73 12.43 -9.633 1 94.94 300 HIS B C 1
ATOM 5046 O O . HIS B 1 300 ? -3.455 12.375 -8.43 1 94.94 300 HIS B O 1
ATOM 5052 N N . ASP B 1 301 ? -4.043 11.367 -10.398 1 98 301 ASP B N 1
ATOM 5053 C CA . ASP B 1 301 ? -3.877 10.008 -9.891 1 98 301 ASP B CA 1
ATOM 5054 C C . ASP B 1 301 ? -2.422 9.555 -9.992 1 98 301 ASP B C 1
ATOM 5056 O O . ASP B 1 301 ? -1.723 9.906 -10.945 1 98 301 ASP B O 1
ATOM 5060 N N . PHE B 1 302 ? -1.972 8.852 -8.977 1 98.69 302 PHE B N 1
ATOM 5061 C CA . PHE B 1 302 ? -0.77 8.055 -9.211 1 98.69 302 PHE B CA 1
ATOM 5062 C C . PHE B 1 302 ? -1.094 6.809 -10.023 1 98.69 302 PHE B C 1
ATOM 5064 O O . PHE B 1 302 ? -2.264 6.457 -10.195 1 98.69 302 PHE B O 1
ATOM 5071 N N . ALA B 1 303 ? -0.066 6.168 -10.57 1 98.56 303 ALA B N 1
ATOM 5072 C CA . ALA B 1 303 ? -0.232 4.949 -11.359 1 98.56 303 ALA B CA 1
ATOM 5073 C C . ALA B 1 303 ? 1.015 4.07 -11.273 1 98.56 303 ALA B C 1
ATOM 5075 O O . ALA B 1 303 ? 2.127 4.578 -11.109 1 98.56 303 ALA B O 1
ATOM 5076 N N . ALA B 1 304 ? 0.815 2.816 -11.312 1 98.38 304 ALA B N 1
ATOM 5077 C CA . ALA B 1 304 ? 1.898 1.839 -11.398 1 98.38 304 ALA B CA 1
ATOM 5078 C C . ALA B 1 304 ? 1.394 0.507 -11.945 1 98.38 304 ALA B C 1
ATOM 5080 O O . ALA B 1 304 ? 0.187 0.257 -11.969 1 98.38 304 ALA B O 1
ATOM 5081 N N . ARG B 1 305 ? 2.309 -0.316 -12.398 1 97.44 305 ARG B N 1
ATOM 5082 C CA . ARG B 1 305 ? 1.942 -1.656 -12.844 1 97.44 305 ARG B CA 1
ATOM 5083 C C . ARG B 1 305 ? 1.587 -2.549 -11.664 1 97.44 305 ARG B C 1
ATOM 5085 O O . ARG B 1 305 ? 2.268 -2.525 -10.633 1 97.44 305 ARG B O 1
ATOM 5092 N N . PRO B 1 306 ? 0.541 -3.408 -11.773 1 97.5 306 PRO B N 1
ATOM 5093 C CA . PRO B 1 306 ? 0.105 -4.258 -10.656 1 97.5 306 PRO B CA 1
ATOM 5094 C C . PRO B 1 306 ? 1.229 -5.133 -10.109 1 97.5 306 PRO B C 1
ATOM 5096 O O . PRO B 1 306 ? 1.264 -5.418 -8.906 1 97.5 306 PRO B O 1
ATOM 5099 N N . ILE B 1 307 ? 2.193 -5.488 -10.93 1 96.38 307 ILE B N 1
ATOM 5100 C CA . ILE B 1 307 ? 3.264 -6.391 -10.516 1 96.38 307 ILE B CA 1
ATOM 5101 C C . ILE B 1 307 ? 4.082 -5.746 -9.398 1 96.38 307 ILE B C 1
ATOM 5103 O O . ILE B 1 307 ? 4.66 -6.441 -8.562 1 96.38 307 ILE B O 1
ATOM 5107 N N . GLN B 1 308 ? 4.133 -4.41 -9.305 1 97.88 308 GLN B N 1
ATOM 5108 C CA . GLN B 1 308 ? 4.895 -3.715 -8.273 1 97.88 308 GLN B CA 1
ATOM 5109 C C . GLN B 1 308 ? 4.398 -4.094 -6.879 1 97.88 308 GLN B C 1
ATOM 5111 O O . GLN B 1 308 ? 5.191 -4.191 -5.938 1 97.88 308 GLN B O 1
ATOM 5116 N N . LEU B 1 309 ? 3.068 -4.301 -6.766 1 98.69 309 LEU B N 1
ATOM 5117 C CA . LEU B 1 309 ? 2.494 -4.699 -5.484 1 98.69 309 LEU B CA 1
ATOM 5118 C C . LEU B 1 309 ? 2.422 -6.219 -5.375 1 98.69 309 LEU B C 1
ATOM 5120 O O . LEU B 1 309 ? 2.76 -6.785 -4.332 1 98.69 309 LEU B O 1
ATOM 5124 N N . ILE B 1 310 ? 2.016 -6.895 -6.41 1 97.69 310 ILE B N 1
ATOM 5125 C CA . ILE B 1 310 ? 1.854 -8.344 -6.387 1 97.69 310 ILE B CA 1
ATOM 5126 C C . ILE B 1 310 ? 3.184 -9.008 -6.027 1 97.69 310 ILE B C 1
ATOM 5128 O O . ILE B 1 310 ? 3.211 -10.023 -5.328 1 97.69 310 ILE B O 1
ATOM 5132 N N . ALA B 1 311 ? 4.281 -8.352 -6.395 1 95.56 311 ALA B N 1
ATOM 5133 C CA . ALA B 1 311 ? 5.613 -8.891 -6.148 1 95.56 311 ALA B CA 1
ATOM 5134 C C . ALA B 1 311 ? 6.078 -8.578 -4.727 1 95.56 311 ALA B C 1
ATOM 5136 O O . ALA B 1 311 ? 7.23 -8.836 -4.375 1 95.56 311 ALA B O 1
ATOM 5137 N N . GLY B 1 312 ? 5.266 -7.93 -3.979 1 97.75 312 GLY B N 1
ATOM 5138 C CA . GLY B 1 312 ? 5.559 -7.926 -2.555 1 97.75 312 GLY B CA 1
ATOM 5139 C C . GLY B 1 312 ? 5.824 -6.535 -2.004 1 97.75 312 GLY B C 1
ATOM 5140 O O . GLY B 1 312 ? 5.961 -6.359 -0.792 1 97.75 312 GLY B O 1
ATOM 5141 N N . ARG B 1 313 ? 5.934 -5.504 -2.855 1 98.62 313 ARG B N 1
ATOM 5142 C CA . ARG B 1 313 ? 6.043 -4.148 -2.334 1 98.62 313 ARG B CA 1
ATOM 5143 C C . ARG B 1 313 ? 4.742 -3.705 -1.675 1 98.62 313 ARG B C 1
ATOM 5145 O O . ARG B 1 313 ? 3.654 -4.07 -2.129 1 98.62 313 ARG B O 1
ATOM 5152 N N . THR B 1 314 ? 4.859 -2.914 -0.666 1 98.94 314 THR B N 1
ATOM 5153 C CA . THR B 1 314 ? 3.713 -2.33 0.019 1 98.94 314 THR B CA 1
ATOM 5154 C C . THR B 1 314 ? 3.676 -0.817 -0.184 1 98.94 314 THR B C 1
ATOM 5156 O O . THR B 1 314 ? 4.707 -0.149 -0.102 1 98.94 314 THR B O 1
ATOM 5159 N N . TRP B 1 315 ? 2.57 -0.353 -0.505 1 98.88 315 TRP B N 1
ATOM 5160 C CA . TRP B 1 315 ? 2.389 1.08 -0.711 1 98.88 315 TRP B CA 1
ATOM 5161 C C . TRP B 1 315 ? 1.504 1.679 0.377 1 98.88 315 TRP B C 1
ATOM 5163 O O . TRP B 1 315 ? 0.387 1.209 0.605 1 98.88 315 TRP B O 1
ATOM 5173 N N . LYS B 1 316 ? 1.992 2.699 1.043 1 98.81 316 LYS B N 1
ATOM 5174 C CA . LYS B 1 316 ? 1.305 3.395 2.127 1 98.81 316 LYS B CA 1
ATOM 5175 C C . LYS B 1 316 ? 1.319 4.906 1.908 1 98.81 316 LYS B C 1
ATOM 5177 O O . LYS B 1 316 ? 1.939 5.395 0.961 1 98.81 316 LYS B O 1
ATOM 5182 N N . GLY B 1 317 ? 0.642 5.562 2.736 1 98.69 317 GLY B N 1
ATOM 5183 C CA . GLY B 1 317 ? 0.725 7.004 2.91 1 98.69 317 GLY B CA 1
ATOM 5184 C C . GLY B 1 317 ? 0.776 7.426 4.367 1 98.69 317 GLY B C 1
ATOM 5185 O O . GLY B 1 317 ? 0.526 6.617 5.262 1 98.69 317 GLY B O 1
ATOM 5186 N N . SER B 1 318 ? 1.16 8.648 4.512 1 98.38 318 SER B N 1
ATOM 5187 C CA . SER B 1 318 ? 1.324 9.141 5.875 1 98.38 318 SER B CA 1
ATOM 5188 C C . SER B 1 318 ? 0.688 10.516 6.047 1 98.38 318 SER B C 1
ATOM 5190 O O . SER B 1 318 ? 0.979 11.438 5.285 1 98.38 318 SER B O 1
ATOM 5192 N N . LEU B 1 319 ? -0.182 10.602 7 1 97.31 319 LEU B N 1
ATOM 5193 C CA . LEU B 1 319 ? -0.756 11.875 7.406 1 97.31 319 LEU B CA 1
ATOM 5194 C C . LEU B 1 319 ? -0.196 12.32 8.758 1 97.31 319 LEU B C 1
ATOM 5196 O O . LEU B 1 319 ? -0.317 11.594 9.75 1 97.31 319 LEU B O 1
ATOM 5200 N N . PHE B 1 320 ? 0.469 13.461 8.734 1 98 320 PHE B N 1
ATOM 5201 C CA . PHE B 1 320 ? 1.078 14.055 9.922 1 98 320 PHE B CA 1
ATOM 5202 C C . PHE B 1 320 ? 2.088 13.102 10.547 1 98 320 PHE B C 1
ATOM 5204 O O . PHE B 1 320 ? 2.225 13.047 11.766 1 98 320 PHE B O 1
ATOM 5211 N N . GLY B 1 321 ? 2.639 12.18 9.711 1 98.44 321 GLY B N 1
ATOM 5212 C CA . GLY B 1 321 ? 3.668 11.25 10.148 1 98.44 321 GLY B CA 1
ATOM 5213 C C . GLY B 1 321 ? 3.123 10.117 11 1 98.44 321 GLY B C 1
ATOM 5214 O O . GLY B 1 321 ? 3.885 9.406 11.656 1 98.44 321 GLY B O 1
ATOM 5215 N N . GLY B 1 322 ? 1.816 10.023 11.102 1 98.25 322 GLY B N 1
ATOM 5216 C CA . GLY B 1 322 ? 1.219 8.961 11.891 1 98.25 322 GLY B CA 1
ATOM 5217 C C . GLY B 1 322 ? 1.156 9.281 13.375 1 98.25 322 GLY B C 1
ATOM 5218 O O . GLY B 1 322 ? 0.834 8.406 14.188 1 98.25 322 GLY B O 1
ATOM 5219 N N . PHE B 1 323 ? 1.409 10.469 13.75 1 98.25 323 PHE B N 1
ATOM 5220 C CA . PHE B 1 323 ? 1.345 10.859 15.148 1 98.25 323 PHE B CA 1
ATOM 5221 C C . PHE B 1 323 ? -0.1 11.078 15.586 1 98.25 323 PHE B C 1
ATOM 5223 O O . PHE B 1 323 ? -0.841 11.828 14.945 1 98.25 323 PHE B O 1
ATOM 5230 N N . LYS B 1 324 ? -0.506 10.383 16.641 1 97.62 324 LYS B N 1
ATOM 5231 C CA . LYS B 1 324 ? -1.64 10.945 17.375 1 97.62 324 LYS B CA 1
ATOM 5232 C C . LYS B 1 324 ? -1.292 12.312 17.953 1 97.62 324 LYS B C 1
ATOM 5234 O O . LYS B 1 324 ? -0.467 12.414 18.875 1 97.62 324 LYS B O 1
ATOM 5239 N N . SER B 1 325 ? -1.871 13.242 17.5 1 97.19 325 SER B N 1
ATOM 5240 C CA . SER B 1 325 ? -1.349 14.602 17.531 1 97.19 325 SER B CA 1
ATOM 5241 C C . SER B 1 325 ? -1.198 15.109 18.953 1 97.19 325 SER B C 1
ATOM 5243 O O . SER B 1 325 ? -0.125 15.57 19.359 1 97.19 325 SER B O 1
ATOM 5245 N N . LYS B 1 326 ? -2.23 15.047 19.797 1 97.5 326 LYS B N 1
ATOM 5246 C CA . LYS B 1 326 ? -2.195 15.617 21.141 1 97.5 326 LYS B CA 1
ATOM 5247 C C . LYS B 1 326 ? -1.192 14.883 22.016 1 97.5 326 LYS B C 1
ATOM 5249 O O . LYS B 1 326 ? -0.574 15.484 22.906 1 97.5 326 LYS B O 1
ATOM 5254 N N . ASP B 1 327 ? -1.036 13.602 21.75 1 97.44 327 ASP B N 1
ATOM 5255 C CA . ASP B 1 327 ? -0.087 12.805 22.516 1 97.44 327 ASP B CA 1
ATOM 5256 C C . ASP B 1 327 ? 1.324 12.922 21.953 1 97.44 327 ASP B C 1
ATOM 5258 O O . ASP B 1 327 ? 2.295 13.047 22.703 1 97.44 327 ASP B O 1
ATOM 5262 N N . GLY B 1 328 ? 1.449 12.945 20.703 1 98.25 328 GLY B N 1
ATOM 5263 C CA . GLY B 1 328 ? 2.732 12.812 20.031 1 98.25 328 GLY B CA 1
ATOM 5264 C C . GLY B 1 328 ? 3.506 14.117 19.953 1 98.25 328 GLY B C 1
ATOM 5265 O O . GLY B 1 328 ? 4.734 14.125 20.094 1 98.25 328 GLY B O 1
ATOM 5266 N N . VAL B 1 329 ? 2.855 15.242 19.766 1 98.69 329 VAL B N 1
ATOM 5267 C CA . VAL B 1 329 ? 3.537 16.516 19.547 1 98.69 329 VAL B CA 1
ATOM 5268 C C . VAL B 1 329 ? 4.273 16.938 20.812 1 98.69 329 VAL B C 1
ATOM 5270 O O . VAL B 1 329 ? 5.441 17.312 20.766 1 98.69 329 VAL B O 1
ATOM 5273 N N . PRO B 1 330 ? 3.641 16.828 22 1 98.69 330 PRO B N 1
ATOM 5274 C CA . PRO B 1 330 ? 4.402 17.141 23.219 1 98.69 330 PRO B CA 1
ATOM 5275 C C . PRO B 1 330 ? 5.629 16.25 23.391 1 98.69 330 PRO B C 1
ATOM 5277 O O . PRO B 1 330 ? 6.66 16.703 23.891 1 98.69 330 PRO B O 1
ATOM 5280 N N . GLU B 1 331 ? 5.508 15.016 22.938 1 98.69 331 GLU B N 1
ATOM 5281 C CA . GLU B 1 331 ? 6.66 14.125 23 1 98.69 331 GLU B CA 1
ATOM 5282 C C . GLU B 1 331 ? 7.777 14.602 22.078 1 98.69 331 GLU B C 1
ATOM 5284 O O . GLU B 1 331 ? 8.961 14.508 22.422 1 98.69 331 GLU B O 1
ATOM 5289 N N . MET B 1 332 ? 7.434 15.141 20.984 1 98.81 332 MET B N 1
ATOM 5290 C CA . MET B 1 332 ? 8.414 15.672 20.047 1 98.81 332 MET B CA 1
ATOM 5291 C C . MET B 1 332 ? 9.062 16.938 20.594 1 98.81 332 MET B C 1
ATOM 5293 O O . MET B 1 332 ? 10.242 17.188 20.359 1 98.81 332 MET B O 1
ATOM 5297 N N . VAL B 1 333 ? 8.273 17.719 21.312 1 98.88 333 VAL B N 1
ATOM 5298 C CA . VAL B 1 333 ? 8.828 18.906 21.969 1 98.88 333 VAL B CA 1
ATOM 5299 C C . VAL B 1 333 ? 9.875 18.484 23 1 98.88 333 VAL B C 1
ATOM 5301 O O . VAL B 1 333 ? 10.969 19.047 23.062 1 98.88 333 VAL B O 1
ATOM 5304 N N . LYS B 1 334 ? 9.539 17.5 23.766 1 98.62 334 LYS B N 1
ATOM 5305 C CA . LYS B 1 334 ? 10.484 17 24.75 1 98.62 334 LYS B CA 1
ATOM 5306 C C . LYS B 1 334 ? 11.734 16.438 24.078 1 98.62 334 LYS B C 1
ATOM 5308 O O . LYS B 1 334 ? 12.852 16.625 24.578 1 98.62 334 LYS B O 1
ATOM 5313 N N . ALA B 1 335 ? 11.555 15.75 23.016 1 98.62 335 ALA B N 1
ATOM 5314 C CA . ALA B 1 335 ? 12.695 15.219 22.266 1 98.62 335 ALA B CA 1
ATOM 5315 C C . ALA B 1 335 ? 13.617 16.344 21.797 1 98.62 335 ALA B C 1
ATOM 5317 O O . ALA B 1 335 ? 14.844 16.188 21.828 1 98.62 335 ALA B O 1
ATOM 5318 N N . TYR B 1 336 ? 13.086 17.375 21.344 1 98.75 336 TYR B N 1
ATOM 5319 C CA . TYR B 1 336 ? 13.883 18.531 20.938 1 98.75 336 TYR B CA 1
ATOM 5320 C C . TYR B 1 336 ? 14.641 19.109 22.125 1 98.75 336 TYR B C 1
ATOM 5322 O O . TYR B 1 336 ? 15.844 19.359 22.031 1 98.75 336 TYR B O 1
ATOM 5330 N N . LEU B 1 337 ? 13.914 19.312 23.188 1 98.62 337 LEU B N 1
ATOM 5331 C CA . LEU B 1 337 ? 14.539 19.859 24.391 1 98.62 337 LEU B CA 1
ATOM 5332 C C . LEU B 1 337 ? 15.672 18.969 24.875 1 98.62 337 LEU B C 1
ATOM 5334 O O . LEU B 1 337 ? 16.656 19.469 25.422 1 98.62 337 LEU B O 1
ATOM 5338 N N . ASN B 1 338 ? 15.547 17.688 24.594 1 98.25 338 ASN B N 1
ATOM 5339 C CA . ASN B 1 338 ? 16.562 16.734 25 1 98.25 338 ASN B CA 1
ATOM 5340 C C . ASN B 1 338 ? 17.609 16.516 23.891 1 98.25 338 ASN B C 1
ATOM 5342 O O . ASN B 1 338 ? 18.406 15.578 23.969 1 98.25 338 ASN B O 1
ATOM 5346 N N . LYS B 1 339 ? 17.531 17.219 22.781 1 97.62 339 LYS B N 1
ATOM 5347 C CA . LYS B 1 339 ? 18.516 17.25 21.719 1 97.62 339 LYS B CA 1
ATOM 5348 C C . LYS B 1 339 ? 18.5 15.969 20.891 1 97.62 339 LYS B C 1
ATOM 5350 O O . LYS B 1 339 ? 19.516 15.555 20.344 1 97.62 339 LYS B O 1
ATOM 5355 N N . LYS B 1 340 ? 17.375 15.375 20.906 1 97.56 340 LYS B N 1
ATOM 5356 C CA . LYS B 1 340 ? 17.203 14.156 20.125 1 97.56 340 LYS B CA 1
ATOM 5357 C C . LYS B 1 340 ? 16.641 14.461 18.734 1 97.56 340 LYS B C 1
ATOM 5359 O O . LYS B 1 340 ? 16.766 13.656 17.812 1 97.56 340 LYS B O 1
ATOM 5364 N N . VAL B 1 341 ? 15.984 15.609 18.656 1 98.06 341 VAL B N 1
ATOM 5365 C CA . VAL B 1 341 ? 15.406 16.078 17.406 1 98.06 341 VAL B CA 1
ATOM 5366 C C . VAL B 1 341 ? 15.938 17.484 17.078 1 98.06 341 VAL B C 1
ATOM 5368 O O . VAL B 1 341 ? 16.062 18.328 17.969 1 98.06 341 VAL B O 1
ATOM 5371 N N . LYS B 1 342 ? 16.297 17.656 15.812 1 98.38 342 LYS B N 1
ATOM 5372 C CA . LYS B 1 342 ? 16.781 18.953 15.359 1 98.38 342 LYS B CA 1
ATOM 5373 C C . LYS B 1 342 ? 15.641 19.828 14.867 1 98.38 342 LYS B C 1
ATOM 5375 O O . LYS B 1 342 ? 14.773 19.375 14.117 1 98.38 342 LYS B O 1
ATOM 5380 N N . LEU B 1 343 ? 15.633 21.062 15.328 1 98.62 343 LEU B N 1
ATOM 5381 C CA . LEU B 1 343 ? 14.672 22.031 14.805 1 98.62 343 LEU B CA 1
ATOM 5382 C C . LEU B 1 343 ? 15.391 23.281 14.297 1 98.62 343 LEU B C 1
ATOM 5384 O O . LEU B 1 343 ? 15.016 23.844 13.258 1 98.62 343 LEU B O 1
ATOM 5388 N N . ASP B 1 344 ? 16.422 23.656 14.969 1 98.44 344 ASP B N 1
ATOM 5389 C CA . ASP B 1 344 ? 17.156 24.875 14.617 1 98.44 344 ASP B CA 1
ATOM 5390 C C . ASP B 1 344 ? 17.703 24.797 13.195 1 98.44 344 ASP B C 1
ATOM 5392 O O . ASP B 1 344 ? 17.656 25.781 12.453 1 98.44 344 ASP B O 1
ATOM 5396 N N . GLU B 1 345 ? 18.156 23.641 12.836 1 98 345 GLU B N 1
ATOM 5397 C CA . GLU B 1 345 ? 18.812 23.422 11.547 1 98 345 GLU B CA 1
ATOM 5398 C C . GLU B 1 345 ? 17.828 23.562 10.391 1 98 345 GLU B C 1
ATOM 5400 O O . GLU B 1 345 ? 18.234 23.734 9.242 1 98 345 GLU B O 1
ATOM 5405 N N . PHE B 1 346 ? 16.516 23.516 10.695 1 98.25 346 PHE B N 1
ATOM 5406 C CA . PHE B 1 346 ? 15.5 23.672 9.664 1 98.25 346 PHE B CA 1
ATOM 5407 C C . PHE B 1 346 ? 15.266 25.156 9.352 1 98.25 346 PHE B C 1
ATOM 5409 O O . PHE B 1 346 ? 14.797 25.5 8.266 1 98.25 346 PHE B O 1
ATOM 5416 N N . ILE B 1 347 ? 15.477 26 10.344 1 98.25 347 ILE B N 1
ATOM 5417 C CA . ILE B 1 347 ? 15.102 27.406 10.234 1 98.25 347 ILE B CA 1
ATOM 5418 C C . ILE B 1 347 ? 16.172 28.172 9.453 1 98.25 347 ILE B C 1
ATOM 5420 O O . ILE B 1 347 ? 17.266 28.406 9.961 1 98.25 347 ILE B O 1
ATOM 5424 N N . THR B 1 348 ? 15.812 28.578 8.289 1 97.31 348 THR B N 1
ATOM 5425 C CA . THR B 1 348 ? 16.766 29.281 7.441 1 97.31 348 THR B CA 1
ATOM 5426 C C . THR B 1 348 ? 16.5 30.781 7.438 1 97.31 348 THR B C 1
ATOM 5428 O O . THR B 1 348 ? 17.391 31.578 7.172 1 97.31 348 THR B O 1
ATOM 5431 N N . HIS B 1 349 ? 15.211 31.156 7.672 1 98.38 349 HIS B N 1
ATOM 5432 C CA . HIS B 1 349 ? 14.828 32.562 7.668 1 98.38 349 HIS B CA 1
ATOM 5433 C C . HIS B 1 349 ? 13.898 32.875 8.836 1 98.38 349 HIS B C 1
ATOM 5435 O O . HIS B 1 349 ? 13.07 32.062 9.219 1 98.38 349 HIS B O 1
ATOM 5441 N N . LYS B 1 350 ? 14.039 34 9.414 1 98.31 350 LYS B N 1
ATOM 5442 C CA . LYS B 1 350 ? 13.133 34.625 10.383 1 98.31 350 LYS B CA 1
ATOM 5443 C C . LYS B 1 350 ? 12.547 35.906 9.852 1 98.31 350 LYS B C 1
ATOM 5445 O O . LYS B 1 350 ? 13.289 36.844 9.5 1 98.31 350 LYS B O 1
ATOM 5450 N N . MET B 1 351 ? 11.281 35.969 9.766 1 98.5 351 MET B N 1
ATOM 5451 C CA . MET B 1 351 ? 10.57 37.094 9.203 1 98.5 351 MET B CA 1
ATOM 5452 C C . MET B 1 351 ? 9.352 37.469 10.047 1 98.5 351 MET B C 1
ATOM 5454 O O . MET B 1 351 ? 9.109 36.844 11.086 1 98.5 351 MET B O 1
ATOM 5458 N N . THR B 1 352 ? 8.648 38.531 9.602 1 98.56 352 THR B N 1
ATOM 5459 C CA . THR B 1 352 ? 7.43 38.938 10.297 1 98.56 352 THR B CA 1
ATOM 5460 C C . THR B 1 352 ? 6.195 38.531 9.492 1 98.56 352 THR B C 1
ATOM 5462 O O . THR B 1 352 ? 6.301 38.188 8.312 1 98.56 352 THR B O 1
ATOM 5465 N N . LEU B 1 353 ? 5.098 38.594 10.125 1 98.5 353 LEU B N 1
ATOM 5466 C CA . LEU B 1 353 ? 3.838 38.281 9.461 1 98.5 353 LEU B CA 1
ATOM 5467 C C . LEU B 1 353 ? 3.639 39.156 8.234 1 98.5 353 LEU B C 1
ATOM 5469 O O . LEU B 1 353 ? 3.113 38.719 7.215 1 98.5 353 LEU B O 1
ATOM 5473 N N . ASP B 1 354 ? 4.129 40.375 8.305 1 98.25 354 ASP B N 1
ATOM 5474 C CA . ASP B 1 354 ? 3.984 41.312 7.207 1 98.25 354 ASP B CA 1
ATOM 5475 C C . ASP B 1 354 ? 4.75 40.844 5.969 1 98.25 354 ASP B C 1
ATOM 5477 O O . ASP B 1 354 ? 4.469 41.281 4.855 1 98.25 354 ASP B O 1
ATOM 5481 N N . GLN B 1 355 ? 5.648 39.969 6.191 1 98.5 355 GLN B N 1
ATOM 5482 C CA . GLN B 1 355 ? 6.512 39.531 5.109 1 98.5 355 GLN B CA 1
ATOM 5483 C C . GLN B 1 355 ? 6.086 38.156 4.605 1 98.5 355 GLN B C 1
ATOM 5485 O O . GLN B 1 355 ? 6.863 37.469 3.945 1 98.5 355 GLN B O 1
ATOM 5490 N N . VAL B 1 356 ? 4.898 37.75 4.902 1 98.56 356 VAL B N 1
ATOM 5491 C CA . VAL B 1 356 ? 4.445 36.406 4.621 1 98.56 356 VAL B CA 1
ATOM 5492 C C . VAL B 1 356 ? 4.527 36.125 3.119 1 98.56 356 VAL B C 1
ATOM 5494 O O . VAL B 1 356 ? 4.883 35.031 2.699 1 98.56 356 VAL B O 1
ATOM 5497 N N . ASN B 1 357 ? 4.234 37.094 2.246 1 98.5 357 ASN B N 1
ATOM 5498 C CA . ASN B 1 357 ? 4.305 36.906 0.803 1 98.5 357 ASN B CA 1
ATOM 5499 C C . ASN B 1 357 ? 5.742 36.719 0.328 1 98.5 357 ASN B C 1
ATOM 5501 O O . ASN B 1 357 ? 5.996 35.938 -0.607 1 98.5 357 ASN B O 1
ATOM 5505 N N . ASP B 1 358 ? 6.629 37.406 0.957 1 98.31 358 ASP B N 1
ATOM 5506 C CA . ASP B 1 358 ? 8.039 37.219 0.654 1 98.31 358 ASP B CA 1
ATOM 5507 C C . ASP B 1 358 ? 8.484 35.781 1.02 1 98.31 358 ASP B C 1
ATOM 5509 O O . ASP B 1 358 ? 9.266 35.156 0.294 1 98.31 358 ASP B O 1
ATOM 5513 N N . ALA B 1 359 ? 8.016 35.344 2.139 1 98.25 359 ALA B N 1
ATOM 5514 C CA . ALA B 1 359 ? 8.328 34 2.572 1 98.25 359 ALA B CA 1
ATOM 5515 C C . ALA B 1 359 ? 7.816 32.969 1.568 1 98.25 359 ALA B C 1
ATOM 5517 O O . ALA B 1 359 ? 8.508 31.984 1.259 1 98.25 359 ALA B O 1
ATOM 5518 N N . ILE B 1 360 ? 6.617 33.156 1.064 1 97.5 360 ILE B N 1
ATOM 5519 C CA . ILE B 1 360 ? 6.023 32.281 0.071 1 97.5 360 ILE B CA 1
ATOM 5520 C C . ILE B 1 360 ? 6.863 32.281 -1.202 1 97.5 360 ILE B C 1
ATOM 5522 O O . ILE B 1 360 ? 7.082 31.234 -1.817 1 97.5 360 ILE B O 1
ATOM 5526 N N . GLU B 1 361 ? 7.348 33.438 -1.558 1 96.56 361 GLU B N 1
ATOM 5527 C CA . GLU B 1 361 ? 8.18 33.531 -2.75 1 96.56 361 GLU B CA 1
ATOM 5528 C C . GLU B 1 361 ? 9.492 32.781 -2.584 1 96.56 361 GLU B C 1
ATOM 5530 O O . GLU B 1 361 ? 9.969 32.125 -3.527 1 96.56 361 GLU B O 1
ATOM 5535 N N . LEU B 1 362 ? 10.07 32.938 -1.414 1 96.25 362 LEU B N 1
ATOM 5536 C CA . LEU B 1 362 ? 11.281 32.156 -1.131 1 96.25 362 LEU B CA 1
ATOM 5537 C C . LEU B 1 362 ? 11.039 30.672 -1.3 1 96.25 362 LEU B C 1
ATOM 5539 O O . LEU B 1 362 ? 11.859 29.969 -1.889 1 96.25 362 LEU B O 1
ATOM 5543 N N . MET B 1 363 ? 9.93 30.203 -0.805 1 94.5 363 MET B N 1
ATOM 5544 C CA . MET B 1 363 ? 9.57 28.781 -0.879 1 94.5 363 MET B CA 1
ATOM 5545 C C . MET B 1 363 ? 9.359 28.359 -2.326 1 94.5 363 MET B C 1
ATOM 5547 O O . MET B 1 363 ? 9.828 27.297 -2.736 1 94.5 363 MET B O 1
ATOM 5551 N N . LYS B 1 364 ? 8.727 29.156 -3.105 1 92 364 LYS B N 1
ATOM 5552 C CA . LYS B 1 364 ? 8.445 28.875 -4.512 1 92 364 LYS B CA 1
ATOM 5553 C C . LYS B 1 364 ? 9.742 28.656 -5.293 1 92 364 LYS B C 1
ATOM 5555 O O . LYS B 1 364 ? 9.773 27.844 -6.227 1 92 364 LYS B O 1
ATOM 5560 N N . HIS B 1 365 ? 10.773 29.281 -4.836 1 91.38 365 HIS B N 1
ATOM 5561 C CA . HIS B 1 365 ? 12.008 29.234 -5.605 1 91.38 365 HIS B CA 1
ATOM 5562 C C . HIS B 1 365 ? 13.039 28.328 -4.941 1 91.38 365 HIS B C 1
ATOM 5564 O O . HIS B 1 365 ? 14.211 28.328 -5.328 1 91.38 365 HIS B O 1
ATOM 5570 N N . GLY B 1 366 ? 12.648 27.703 -3.932 1 88.81 366 GLY B N 1
ATOM 5571 C CA . GLY B 1 366 ? 13.523 26.734 -3.293 1 88.81 366 GLY B CA 1
ATOM 5572 C C . GLY B 1 366 ? 14.68 27.375 -2.553 1 88.81 366 GLY B C 1
ATOM 5573 O O . GLY B 1 366 ? 15.766 26.797 -2.463 1 88.81 366 GLY B O 1
ATOM 5574 N N . LYS B 1 367 ? 14.508 28.547 -1.99 1 92.31 367 LYS B N 1
ATOM 5575 C CA . LYS B 1 367 ? 15.594 29.297 -1.372 1 92.31 367 LYS B CA 1
ATOM 5576 C C . LYS B 1 367 ? 15.5 29.25 0.15 1 92.31 367 LYS B C 1
ATOM 5578 O O . LYS B 1 367 ? 16.188 30 0.844 1 92.31 367 LYS B O 1
ATOM 5583 N N . CYS B 1 368 ? 14.656 28.359 0.654 1 94.19 368 CYS B N 1
ATOM 5584 C CA . CYS B 1 368 ? 14.539 28.156 2.094 1 94.19 368 CYS B CA 1
ATOM 5585 C C . CYS B 1 368 ? 14.195 26.719 2.416 1 94.19 368 CYS B C 1
ATOM 5587 O O . CYS B 1 368 ? 13.75 25.969 1.543 1 94.19 368 CYS B O 1
ATOM 5589 N N . ILE B 1 369 ? 14.578 26.344 3.629 1 95.25 369 ILE B N 1
ATOM 5590 C CA . ILE B 1 369 ? 14.016 25.109 4.18 1 95.25 369 ILE B CA 1
ATOM 5591 C C . ILE B 1 369 ? 12.727 25.422 4.938 1 95.25 369 ILE B C 1
ATOM 5593 O O . ILE B 1 369 ? 11.648 24.969 4.559 1 95.25 369 ILE B O 1
ATOM 5597 N N . ARG B 1 370 ? 12.875 26.281 5.961 1 96.94 370 ARG B N 1
ATOM 5598 C CA . ARG B 1 370 ? 11.703 26.812 6.656 1 96.94 370 ARG B CA 1
ATOM 5599 C C . ARG B 1 370 ? 11.906 28.281 7.012 1 96.94 370 ARG B C 1
ATOM 5601 O O . ARG B 1 370 ? 12.992 28.672 7.453 1 96.94 370 ARG B O 1
ATOM 5608 N N . THR B 1 371 ? 10.906 29.031 6.703 1 98.25 371 THR B N 1
ATOM 5609 C CA . THR B 1 371 ? 10.797 30.391 7.223 1 98.25 371 THR B CA 1
ATOM 5610 C C . THR B 1 371 ? 9.859 30.438 8.422 1 98.25 371 THR B C 1
ATOM 5612 O O . THR B 1 371 ? 8.75 29.922 8.367 1 98.25 371 THR B O 1
ATOM 5615 N N . VAL B 1 372 ? 10.328 31.016 9.516 1 98.62 372 VAL B N 1
ATOM 5616 C CA . VAL B 1 372 ? 9.492 31.219 10.688 1 98.62 372 VAL B CA 1
ATOM 5617 C C . VAL B 1 372 ? 9.102 32.688 10.781 1 98.62 372 VAL B C 1
ATOM 5619 O O . VAL B 1 372 ? 9.961 33.594 10.734 1 98.62 372 VAL B O 1
ATOM 5622 N N . LEU B 1 373 ? 7.82 32.938 10.875 1 98.81 373 LEU B N 1
ATOM 5623 C CA . LEU B 1 373 ? 7.289 34.281 11.016 1 98.81 373 LEU B CA 1
ATOM 5624 C C . LEU B 1 373 ? 7.051 34.625 12.484 1 98.81 373 LEU B C 1
ATOM 5626 O O . LEU B 1 373 ? 6.406 33.875 13.203 1 98.81 373 LEU B O 1
ATOM 5630 N N . SER B 1 374 ? 7.59 35.719 12.898 1 98.62 374 SER B N 1
ATOM 5631 C CA . SER B 1 374 ? 7.164 36.312 14.164 1 98.62 374 SER B CA 1
ATOM 5632 C C . SER B 1 374 ? 5.801 36.969 14.039 1 98.62 374 SER B C 1
ATOM 5634 O O . SER B 1 374 ? 5.641 37.906 13.258 1 98.62 374 SER B O 1
ATOM 5636 N N . VAL B 1 375 ? 4.891 36.562 14.844 1 98.5 375 VAL B N 1
ATOM 5637 C CA . VAL B 1 375 ? 3.516 37.031 14.688 1 98.5 375 VAL B CA 1
ATOM 5638 C C . VAL B 1 375 ? 3.172 38 15.812 1 98.5 375 VAL B C 1
ATOM 5640 O O . VAL B 1 375 ? 2.621 39.094 15.555 1 98.5 375 VAL B O 1
ATOM 5643 N N . SER B 1 376 ? 3.416 37.594 17.047 1 95.5 376 SER B N 1
ATOM 5644 C CA . SER B 1 376 ? 3.215 38.438 18.219 1 95.5 376 SER B CA 1
ATOM 5645 C C . SER B 1 376 ? 4.379 38.312 19.203 1 95.5 376 SER B C 1
ATOM 5647 O O . SER B 1 376 ? 5.07 37.281 19.219 1 95.5 376 SER B O 1
ATOM 5649 N N . PRO B 1 377 ? 4.566 39.438 19.906 1 89.06 377 PRO B N 1
ATOM 5650 C CA . PRO B 1 377 ? 5.574 39.312 20.953 1 89.06 377 PRO B CA 1
ATOM 5651 C C . PRO B 1 377 ? 5.188 38.312 22.031 1 89.06 377 PRO B C 1
ATOM 5653 O O . PRO B 1 377 ? 4.004 38.156 22.344 1 89.06 377 PRO B O 1
ATOM 5656 N N . GLN B 1 378 ? 6.211 37.562 22.5 1 80.81 378 GLN B N 1
ATOM 5657 C CA . GLN B 1 378 ? 5.961 36.594 23.562 1 80.81 378 GLN B CA 1
ATOM 5658 C C . GLN B 1 378 ? 5.75 37.281 24.906 1 80.81 378 GLN B C 1
ATOM 5660 O O . GLN B 1 378 ? 6.363 38.312 25.188 1 80.81 378 GLN B O 1
#